Protein AF-A0A7C5PRI6-F1 (afdb_monomer)

pLDDT: mean 82.46, std 18.32, range [34.84, 98.75]

Foldseek 3Di:
DDDDDDDDDDDPDDPCVPVVVVVVVCVVVVVVVCCVVPPDLLADDPFLDAFDPPFPLCPPADLEDDPQEAAEEEEDECQQLQPPFPPTNLLFLQNLLQLLVCLQDPPGNYRRGYRYYHQDALVNSLVVLVVVLSRPHLAYEYEHFLRLCVRVQLLLDASDDPDDVSVVVSVDALSSQLSNLVSLVSNPDPRDVVSVVSNVVSVVVLLVPAFQAFSRHPFQHDPVNVVSSLVVNLVSLVSSLVVCVVSVHAYEYEYFAFQLLFAAQLAAQPPQDPVLSVLLLLLVLCVVVPDQDPVSLVSLVVSCVVRVLGLRSLSSQLNSCVVVLVLVSNVVSSLSSQQSRSRNSGGHPSSVCSRVVSCVVSVHHYYYLLVLCCVVPVSSRNHCVQPLHGGHGASVSSLSSSVVCVVVCVVVVSDPNGDPCSVVSSVVSSVVSCVVRGDPLVSQCSSLVSLCVSLVSSSSNSNLSSNLVSLLSNCLSPVVPLVSLVSNLSSLCSLQVNVVVLVDDDPVSNVVSSVVLSVVLVVCSVVVNNVVSSCVSNVSD

Solvent-accessible surface area (backbone atoms only — not comparable to full-atom values): 28615 Å² total; per-residue (Å²): 134,83,85,87,83,83,85,80,81,81,83,88,81,76,76,64,58,67,64,53,50,49,51,51,51,50,49,51,50,47,50,49,50,45,44,68,78,48,56,60,64,88,77,60,71,82,64,78,39,72,72,67,84,78,52,75,56,53,66,94,59,60,48,69,64,59,89,81,48,45,31,34,42,33,38,25,19,31,48,40,17,16,37,88,43,59,59,76,32,64,45,3,28,39,34,32,34,28,39,18,49,44,57,55,40,73,94,50,56,67,46,35,28,37,40,47,41,61,57,34,28,48,63,40,44,38,59,46,48,61,60,52,60,64,39,51,41,61,30,39,36,41,46,39,50,45,16,62,46,35,35,49,56,39,47,22,48,63,79,74,67,96,56,73,69,62,67,64,62,56,75,69,47,67,25,43,56,45,44,53,21,47,60,39,54,74,70,43,103,75,48,56,71,68,33,58,50,49,37,52,57,47,47,50,52,49,72,67,44,63,90,70,50,47,67,38,53,57,72,54,74,51,74,66,52,53,54,48,44,53,50,49,42,47,50,24,51,52,53,46,51,52,55,28,58,79,66,74,32,50,61,36,42,29,40,52,44,54,19,52,79,54,43,74,55,52,34,67,52,70,96,56,53,76,69,56,45,54,52,51,52,49,52,55,48,43,46,75,72,66,59,74,49,71,69,54,53,49,51,51,50,58,48,29,75,76,40,77,59,29,16,59,49,29,36,51,51,10,52,56,26,42,79,67,68,39,50,69,56,12,50,55,25,25,54,46,9,52,59,43,27,46,52,50,61,45,59,33,64,71,49,53,52,44,53,57,51,45,30,57,76,66,76,36,57,70,43,64,50,54,66,46,41,52,84,78,16,82,81,72,48,46,39,49,77,46,37,50,49,48,54,27,51,36,63,65,35,20,44,41,40,17,52,40,50,54,52,57,35,28,78,67,68,77,38,75,80,76,52,96,62,32,68,61,41,20,54,53,36,33,50,56,48,48,69,72,60,42,53,66,69,60,61,70,39,42,50,26,54,41,22,39,53,50,13,51,52,16,45,45,46,23,20,40,72,61,14,28,57,26,17,46,51,16,21,75,66,43,72,84,41,65,66,38,46,50,55,25,50,49,24,25,20,56,65,34,70,38,49,67,74,56,62,51,75,56,72,69,54,31,53,50,54,48,51,57,51,46,54,51,47,51,53,23,46,79,68,75,35,36,64,64,55,46,29,61,49,22,64,68,113

Mean predicted aligned error: 9.87 Å

Sequence (541 aa):
MRPAKTQAEPPAGSFPIRPVLGIVLGFLAGLFFFRAAFPDPTLELPSVAVPPDPLPALQGLRKKKASGELRIFVAGASMTAGYPYQPLGSASYATQLEKGLRACFPGRPIHVRPSAKPALDSPQLLRMVRKLLDYDPSLLVVTLGSNEYANRLFSGHRLVPRGILPRVVDRFSLGRRFWYAFSQYLQGPGGTGESEDALNALIKKVLEAAPGKPALSGLPFDPEERSFLLRRLRRSMREISKLCRAREVPLVFCVAVYGLDGSWPWGLSKGVDPLGRARIDKLVHSFRAGERSAAFRDQVHKALDRFPNAAVLHYLQGQLAKEAGDLKTARASLERARDLDTVPMHLTGPILRSILGEARAEGRPVLVLDDAFAAADQDGLPGPAHYLDYGHLDAEGHGLLAKFLMKELAARSLLPPPPRDWMRLFDTATKAWLDQVLDPAKRARAPTNMAWADGNFALLFGNFREGFYYLKRAFAGNPDNPEFALRLLFCAGALGKKLEAWSRGGKMAKTRRFFDLYEKMRKALEAGKLDAFLFEIAGLR

Secondary structure (DSSP, 8-state):
--PPPPPPPPPTT---HHHHHHHHHHHHHHHHHHHHHS--TTT----S----SS-GGGTT--SSPPTT-EEEEEEESTTTTTTTSSSTTSS-HHHHHHHHHHHHSTTS-EEEEEEE-TT--HHHHHHHHHHHGGG--SEEEEEESSSTTHHHHHHTS-SS-SSSSHHHHTTS-HHHHHHHHHHHHTT-TTS-HHHHHHHHHHHHHHHHSPTTS-SSTTPSPPHHHHHHHHHHHHHHHHHHHHHHHHTT--EEEEEPP--TTT----S--TT--HHHHHHHHHHHHHHHTT---HHHHHHHHHHHHH-TT-HHHHHHHHHHHHHTT-HHHHHHHHHHHHHH-SS--S--HHHHHHHHHHHHHTT--EEEGGGGGTTT-TTSS--STTBSSSS-B-HHHHHHHHHHHHHHHHHTTSSPPPPTTHHHHHHHHHHHHHHHHS-HHHHHTHHHHHHHHHHHHHHHTT-HHHHHHHHHHHHHH-TT-HHHHHHHHHHHHHHTT-HHHHH-S-HHHHHHHHHHHHHHHHHHHHTT-HHHHHHHHHT--

Nearest PDB structures (foldseek):
  4u5c-assembly1_B  TM=2.045E-01  e=6.045E-01  Rattus norvegicus
  6ruq-assembly1_A  TM=1.866E-01  e=4.851E-01  Rattus norvegicus
  3n6v-assembly1_A  TM=2.122E-01  e=1.335E+00  Rattus norvegicus
  3n6v-assembly1_B  TM=2.193E-01  e=1.592E+00  Rattus norvegicus

Radius of gyration: 27.93 Å; Cα contacts (8 Å, |Δi|>4): 825; chains: 1; bounding box: 65×112×72 Å

Structure (mmCIF, N/CA/C/O backbone):
data_AF-A0A7C5PRI6-F1
#
_entry.id   AF-A0A7C5PRI6-F1
#
loop_
_atom_site.group_PDB
_atom_site.id
_atom_site.type_symbol
_atom_site.label_atom_id
_atom_site.label_alt_id
_atom_site.label_comp_id
_atom_site.label_asym_id
_atom_site.label_entity_id
_atom_site.label_seq_id
_atom_site.pdbx_PDB_ins_code
_atom_site.Cartn_x
_atom_site.Cartn_y
_atom_site.Cartn_z
_atom_site.occupancy
_atom_site.B_iso_or_equiv
_atom_site.auth_seq_id
_atom_site.auth_comp_id
_atom_site.auth_asym_id
_atom_site.auth_atom_id
_atom_site.pdbx_PDB_model_num
ATOM 1 N N . MET A 1 1 ? 27.777 -91.524 37.020 1.00 39.56 1 MET A N 1
ATOM 2 C CA . MET A 1 1 ? 28.076 -90.072 37.000 1.00 39.56 1 MET A CA 1
ATOM 3 C C . MET A 1 1 ? 27.016 -89.372 36.148 1.00 39.56 1 MET A C 1
ATOM 5 O O . MET A 1 1 ? 26.804 -89.831 35.042 1.00 39.56 1 MET A O 1
ATOM 9 N N . ARG A 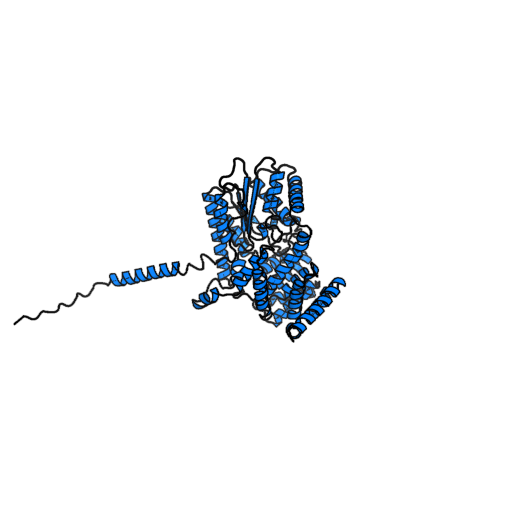1 2 ? 26.333 -88.364 36.728 1.00 40.31 2 ARG A N 1
ATOM 10 C CA . ARG A 1 2 ? 25.308 -87.402 36.220 1.00 40.31 2 ARG A CA 1
ATOM 11 C C . ARG A 1 2 ? 24.468 -87.739 34.955 1.00 40.31 2 ARG A C 1
ATOM 13 O O . ARG A 1 2 ? 25.045 -87.933 33.893 1.00 40.31 2 ARG A O 1
ATOM 20 N N . PRO A 1 3 ? 23.117 -87.665 35.021 1.00 49.59 3 PRO A N 1
ATOM 21 C CA . PRO A 1 3 ? 22.247 -87.854 33.860 1.00 49.59 3 PRO A CA 1
ATOM 22 C C . PRO A 1 3 ? 22.185 -86.603 32.968 1.00 49.59 3 PRO A C 1
ATOM 24 O O . PRO A 1 3 ? 22.297 -85.468 33.441 1.00 49.59 3 PRO A O 1
ATOM 27 N N . ALA A 1 4 ? 21.995 -86.839 31.669 1.00 45.72 4 ALA A N 1
ATOM 28 C CA . ALA A 1 4 ? 21.850 -85.834 30.625 1.00 45.72 4 ALA A CA 1
ATOM 29 C C . ALA A 1 4 ? 20.575 -84.991 30.811 1.00 45.72 4 ALA A C 1
ATOM 31 O O . ALA A 1 4 ? 19.490 -85.525 31.032 1.00 45.72 4 ALA A O 1
ATOM 32 N N . LYS A 1 5 ? 20.707 -83.662 30.699 1.00 51.97 5 LYS A N 1
ATOM 33 C CA . LYS A 1 5 ? 19.575 -82.730 30.637 1.00 51.97 5 LYS A CA 1
ATOM 34 C C . LYS A 1 5 ? 19.095 -82.607 29.192 1.00 51.97 5 LYS A C 1
ATOM 36 O O . LYS A 1 5 ? 19.831 -82.132 28.333 1.00 51.97 5 LYS A O 1
ATOM 41 N N . THR A 1 6 ? 17.849 -82.996 28.965 1.00 47.78 6 THR A N 1
ATOM 42 C CA . THR A 1 6 ? 17.046 -82.709 27.773 1.00 47.78 6 THR A CA 1
ATOM 43 C C . THR A 1 6 ? 16.844 -81.200 27.600 1.00 47.78 6 THR A C 1
ATOM 45 O O . THR A 1 6 ? 16.395 -80.524 28.528 1.00 47.78 6 THR A O 1
ATOM 48 N N . GLN A 1 7 ? 17.169 -80.672 26.416 1.00 46.66 7 GLN A N 1
ATOM 49 C CA . GLN A 1 7 ? 16.772 -79.331 25.981 1.00 46.66 7 GLN A CA 1
ATOM 50 C C . GLN A 1 7 ? 15.305 -79.370 25.536 1.00 46.66 7 GLN A C 1
ATOM 52 O O . GLN A 1 7 ? 14.935 -80.201 24.712 1.00 46.66 7 GLN A O 1
ATOM 57 N N . ALA A 1 8 ? 14.477 -78.493 26.101 1.00 51.91 8 ALA A N 1
ATOM 58 C CA . ALA A 1 8 ? 13.107 -78.270 25.655 1.00 51.91 8 ALA A CA 1
ATOM 59 C C . ALA A 1 8 ? 13.095 -77.155 24.597 1.00 51.91 8 ALA A C 1
ATOM 61 O O . ALA A 1 8 ? 13.637 -76.074 24.837 1.00 51.91 8 ALA A O 1
ATOM 62 N N . GLU A 1 9 ? 12.487 -77.420 23.442 1.00 48.38 9 GLU A N 1
ATOM 63 C CA . GLU A 1 9 ? 12.216 -76.409 22.416 1.00 48.38 9 GLU A CA 1
ATOM 64 C C . GLU A 1 9 ? 11.135 -75.416 22.888 1.00 48.38 9 GLU A C 1
ATOM 66 O O . GLU A 1 9 ? 10.199 -75.810 23.594 1.00 48.38 9 GLU A O 1
ATOM 71 N N . PRO A 1 10 ? 11.233 -74.122 22.526 1.00 49.66 10 PRO A N 1
ATOM 72 C CA . PRO A 1 10 ? 10.231 -73.131 22.893 1.00 49.66 10 PRO A CA 1
ATOM 73 C C . PRO A 1 10 ? 8.954 -73.275 22.040 1.00 49.66 10 PRO A C 1
ATOM 75 O O . PRO A 1 10 ? 9.031 -73.625 20.861 1.00 49.66 10 PRO A O 1
ATOM 78 N N . PRO A 1 11 ? 7.770 -72.963 22.599 1.00 50.62 11 PRO A N 1
ATOM 79 C CA . PRO A 1 11 ? 6.499 -73.124 21.903 1.00 50.62 11 PRO A CA 1
ATOM 80 C C . PRO A 1 11 ? 6.362 -72.141 20.733 1.00 50.62 11 PRO A C 1
ATOM 82 O O . PRO A 1 11 ? 6.515 -70.925 20.883 1.00 50.62 11 PRO A O 1
ATOM 85 N N . ALA A 1 12 ? 6.019 -72.679 19.564 1.00 49.66 12 ALA A N 1
ATOM 86 C CA . ALA A 1 12 ? 5.638 -71.912 18.388 1.00 49.66 12 ALA A CA 1
ATOM 87 C C . ALA A 1 12 ? 4.297 -71.194 18.631 1.00 49.66 12 ALA A C 1
ATOM 89 O O . ALA A 1 12 ? 3.297 -71.840 18.938 1.00 49.66 12 ALA A O 1
ATOM 90 N N . GLY A 1 13 ? 4.261 -69.865 18.463 1.00 54.03 13 GLY A N 1
ATOM 91 C CA . GLY A 1 13 ? 2.995 -69.138 18.281 1.00 54.03 13 GLY A CA 1
ATOM 92 C C . GLY A 1 13 ? 2.768 -67.841 19.063 1.00 54.03 13 GLY A C 1
ATOM 93 O O . GLY A 1 13 ? 1.686 -67.273 18.941 1.00 54.03 13 GLY A O 1
ATOM 94 N N . SER A 1 14 ? 3.722 -67.304 19.832 1.00 49.31 14 SER A N 1
ATOM 95 C CA . SER A 1 14 ? 3.527 -65.970 20.425 1.00 49.31 14 SER A CA 1
ATOM 96 C C . SER A 1 14 ? 3.853 -64.876 19.403 1.00 49.31 14 SER A C 1
ATOM 98 O O . SER A 1 14 ? 5.026 -64.591 19.148 1.00 49.31 14 SER A O 1
ATOM 100 N N . PHE A 1 15 ? 2.825 -64.248 18.824 1.00 52.22 15 PHE A N 1
ATOM 101 C CA . PHE A 1 15 ? 2.987 -63.034 18.020 1.00 52.22 15 PHE A CA 1
ATOM 102 C C . PHE A 1 15 ? 3.790 -62.013 18.845 1.00 52.22 15 PHE A C 1
ATOM 104 O O . PHE A 1 15 ? 3.459 -61.790 20.015 1.00 52.22 15 PHE A O 1
ATOM 111 N N . PRO A 1 16 ? 4.870 -61.417 18.316 1.00 52.09 16 PRO A N 1
ATOM 112 C CA . PRO A 1 16 ? 5.831 -60.717 19.151 1.00 52.09 16 PRO A CA 1
ATOM 113 C C . PRO A 1 16 ? 5.324 -59.292 19.430 1.00 52.09 16 PRO A C 1
ATOM 115 O O . PRO A 1 16 ? 5.781 -58.306 18.859 1.00 52.09 16 PRO A O 1
ATOM 118 N N . ILE A 1 17 ? 4.344 -59.186 20.331 1.00 54.31 17 ILE A N 1
ATOM 119 C CA . ILE A 1 17 ? 3.654 -57.937 20.690 1.00 54.31 17 ILE A CA 1
ATOM 120 C C . ILE A 1 17 ? 4.652 -56.891 21.200 1.00 54.31 17 ILE A C 1
ATOM 122 O O . ILE A 1 17 ? 4.541 -55.720 20.860 1.00 54.31 17 ILE A O 1
ATOM 126 N N . ARG A 1 18 ? 5.666 -57.298 21.975 1.00 50.28 18 ARG A N 1
ATOM 127 C CA . ARG A 1 18 ? 6.660 -56.380 22.560 1.00 50.28 18 ARG A CA 1
ATOM 128 C C . ARG A 1 18 ? 7.532 -55.652 21.524 1.00 50.28 18 ARG A C 1
ATOM 130 O O . ARG A 1 18 ? 7.581 -54.425 21.591 1.00 50.28 18 ARG A O 1
ATOM 137 N N . PRO A 1 19 ? 8.196 -56.323 20.564 1.00 55.44 19 PRO A N 1
ATOM 138 C CA . PRO A 1 19 ? 8.956 -55.615 19.533 1.00 55.44 19 PRO A CA 1
ATOM 139 C C . PRO A 1 19 ? 8.058 -54.830 18.568 1.00 55.44 19 PRO A C 1
ATOM 141 O O . PRO A 1 19 ? 8.448 -53.739 18.165 1.00 55.44 19 PRO A O 1
ATOM 144 N N . VAL A 1 20 ? 6.836 -55.291 18.268 1.00 55.84 20 VAL A N 1
ATOM 145 C CA . VAL A 1 20 ? 5.880 -54.508 17.457 1.00 55.84 20 VAL A CA 1
ATOM 146 C C . VAL A 1 20 ? 5.467 -53.221 18.180 1.00 55.84 20 VAL A C 1
ATOM 148 O O . VAL A 1 20 ? 5.500 -52.145 17.586 1.00 55.84 20 VAL A O 1
ATOM 151 N N . LEU A 1 21 ? 5.154 -53.295 19.477 1.00 50.59 21 LEU A N 1
ATOM 152 C CA . LEU A 1 21 ? 4.815 -52.125 20.288 1.00 50.59 21 LEU A CA 1
ATOM 153 C C . LEU A 1 21 ? 6.005 -51.160 20.413 1.00 50.59 21 LEU A C 1
ATOM 155 O O . LEU A 1 21 ? 5.813 -49.950 20.359 1.00 50.59 21 LEU A O 1
ATOM 159 N N . GLY A 1 22 ? 7.231 -51.685 20.513 1.00 52.97 22 GLY A N 1
ATOM 160 C CA . GLY A 1 22 ? 8.465 -50.894 20.504 1.00 52.97 22 GLY A CA 1
ATOM 161 C C . GLY A 1 22 ? 8.709 -50.163 19.180 1.00 52.97 22 GLY A C 1
ATOM 162 O O . GLY A 1 22 ? 9.090 -48.995 19.194 1.00 52.97 22 GLY A O 1
ATOM 163 N N . ILE A 1 23 ? 8.420 -50.800 18.040 1.00 58.62 23 ILE A N 1
ATOM 164 C CA . ILE A 1 23 ? 8.494 -50.169 16.712 1.00 58.62 23 ILE A CA 1
ATOM 165 C C . ILE A 1 23 ? 7.425 -49.082 16.571 1.00 58.62 23 ILE A C 1
ATOM 167 O O . ILE A 1 23 ? 7.733 -47.986 16.110 1.00 58.62 23 ILE A O 1
ATOM 171 N N . VAL A 1 24 ? 6.188 -49.340 17.009 1.00 52.91 24 VAL A N 1
ATOM 172 C CA . VAL A 1 24 ? 5.097 -48.352 16.957 1.00 52.91 24 VAL A CA 1
ATOM 173 C C . VAL A 1 24 ? 5.390 -47.161 17.871 1.00 52.91 24 VAL A C 1
ATOM 175 O O . VAL A 1 24 ? 5.277 -46.020 17.433 1.00 52.91 24 VAL A O 1
ATOM 178 N N . LEU A 1 25 ? 5.824 -47.394 19.113 1.00 52.72 25 LEU A N 1
ATOM 179 C CA . LEU A 1 25 ? 6.202 -46.328 20.046 1.00 52.72 25 LEU A CA 1
ATOM 180 C C . LEU A 1 25 ? 7.433 -45.556 19.563 1.00 52.72 25 LEU A C 1
ATOM 182 O O . LEU A 1 25 ? 7.443 -44.334 19.658 1.00 52.72 25 LEU A O 1
ATOM 186 N N . GLY A 1 26 ? 8.432 -46.233 18.993 1.00 50.50 26 GLY A N 1
ATOM 187 C CA . GLY A 1 26 ? 9.600 -45.599 18.379 1.00 50.50 26 GLY A CA 1
ATOM 188 C C . GLY A 1 26 ? 9.241 -44.767 17.146 1.00 50.50 26 GLY A C 1
ATOM 189 O O . GLY A 1 26 ? 9.757 -43.666 16.978 1.00 50.50 26 GLY A O 1
ATOM 190 N N . PHE A 1 27 ? 8.301 -45.235 16.323 1.00 54.72 27 PHE A N 1
ATOM 191 C CA . PHE A 1 27 ? 7.779 -44.493 15.177 1.00 54.72 27 PHE A CA 1
ATOM 192 C C . PHE A 1 27 ? 6.942 -43.286 15.612 1.00 54.72 27 PHE A C 1
ATOM 194 O O . PHE A 1 27 ? 7.113 -42.209 15.054 1.00 54.72 27 PHE A O 1
ATOM 201 N N . LEU A 1 28 ? 6.095 -43.421 16.638 1.00 47.09 28 LEU A N 1
ATOM 202 C CA . LEU A 1 28 ? 5.298 -42.323 17.201 1.00 47.09 28 LEU A CA 1
ATOM 203 C C . LEU A 1 28 ? 6.166 -41.289 17.927 1.00 47.09 28 LEU A C 1
ATOM 205 O O . LEU A 1 28 ? 5.964 -40.092 17.733 1.00 47.09 28 LEU A O 1
ATOM 209 N N . ALA A 1 29 ? 7.154 -41.725 18.710 1.00 49.94 29 ALA A N 1
ATOM 210 C CA . ALA A 1 29 ? 8.144 -40.853 19.337 1.00 49.94 29 ALA A CA 1
ATOM 211 C C . ALA A 1 29 ? 9.019 -40.176 18.276 1.00 49.94 29 ALA A C 1
ATOM 213 O O . ALA A 1 29 ? 9.263 -38.977 18.365 1.00 49.94 29 ALA A O 1
ATOM 214 N N . GLY A 1 30 ? 9.408 -40.906 17.229 1.00 46.84 30 GLY A N 1
ATOM 215 C CA . GLY A 1 30 ? 10.091 -40.378 16.054 1.00 46.84 30 GLY A CA 1
ATOM 216 C C . GLY A 1 30 ? 9.252 -39.333 15.324 1.00 46.84 30 GLY A C 1
ATOM 217 O O . GLY A 1 30 ? 9.759 -38.261 15.039 1.00 46.84 30 GLY A O 1
ATOM 218 N N . LEU A 1 31 ? 7.958 -39.576 15.102 1.00 48.44 31 LEU A N 1
ATOM 219 C CA . LEU A 1 31 ? 7.010 -38.616 14.524 1.00 48.44 31 LEU A CA 1
ATOM 220 C C . LEU A 1 31 ? 6.807 -37.396 15.416 1.00 48.44 31 LEU A C 1
ATOM 222 O O . LEU A 1 31 ? 6.720 -36.285 14.906 1.00 48.44 31 LEU A O 1
ATOM 226 N N . PHE A 1 32 ? 6.737 -37.584 16.732 1.00 46.53 32 PHE A N 1
ATOM 227 C CA . PHE A 1 32 ? 6.611 -36.503 17.700 1.00 46.53 32 PHE A CA 1
ATOM 228 C C . PHE A 1 32 ? 7.872 -35.634 17.722 1.00 46.53 32 PHE A C 1
ATOM 230 O O . PHE A 1 32 ? 7.769 -34.422 17.559 1.00 46.53 32 PHE A O 1
ATOM 237 N N . PHE A 1 33 ? 9.060 -36.239 17.818 1.00 48.69 33 PHE A N 1
ATOM 238 C CA . PHE A 1 33 ? 10.342 -35.537 17.719 1.00 48.69 33 PHE A CA 1
ATOM 239 C C . PHE A 1 33 ? 10.532 -34.892 16.349 1.00 48.69 33 PHE A C 1
ATOM 241 O O . PHE A 1 33 ? 10.992 -33.760 16.275 1.00 48.69 33 PHE A O 1
ATOM 248 N N . PHE A 1 34 ? 10.131 -35.554 15.265 1.00 45.56 34 PHE A N 1
ATOM 249 C CA . PHE A 1 34 ? 10.190 -35.002 13.915 1.00 45.56 34 PHE A CA 1
ATOM 250 C C . PHE A 1 34 ? 9.241 -33.812 13.770 1.00 45.56 34 PHE A C 1
ATOM 252 O O . PHE A 1 34 ? 9.629 -32.790 13.229 1.00 45.56 34 PHE A O 1
ATOM 259 N N . ARG A 1 35 ? 8.027 -33.883 14.320 1.00 42.16 35 ARG A N 1
ATOM 260 C CA . ARG A 1 35 ? 7.051 -32.784 14.316 1.00 42.16 35 ARG A CA 1
ATOM 261 C C . ARG A 1 35 ? 7.431 -31.646 15.271 1.00 42.16 35 ARG A C 1
ATOM 263 O O . ARG A 1 35 ? 7.054 -30.507 15.019 1.00 42.16 35 ARG A O 1
ATOM 270 N N . ALA A 1 36 ? 8.170 -31.931 16.341 1.00 49.50 36 ALA A N 1
ATOM 271 C CA . ALA A 1 36 ? 8.681 -30.939 17.286 1.00 49.50 36 ALA A CA 1
ATOM 272 C C . ALA A 1 36 ? 9.965 -30.250 16.783 1.00 49.50 36 ALA A C 1
ATOM 274 O O . ALA A 1 36 ? 10.113 -29.041 16.940 1.00 49.50 36 ALA A O 1
ATOM 275 N N . ALA A 1 37 ? 10.875 -30.993 16.145 1.00 43.47 37 ALA A N 1
ATOM 276 C CA . ALA A 1 37 ? 12.117 -30.479 15.560 1.00 43.47 37 ALA A CA 1
ATOM 277 C C . ALA A 1 37 ? 11.907 -29.854 14.167 1.00 43.47 37 ALA A C 1
ATOM 279 O O . ALA A 1 37 ? 12.629 -28.935 13.774 1.00 43.47 37 ALA A O 1
ATOM 280 N N . PHE A 1 38 ? 10.898 -30.325 13.435 1.00 45.28 38 PHE A N 1
ATOM 281 C CA . PHE A 1 38 ? 10.432 -29.796 12.157 1.00 45.28 38 PHE A CA 1
ATOM 282 C C . PHE A 1 38 ? 8.940 -29.467 12.290 1.00 45.28 38 PHE A C 1
ATOM 284 O O . PHE A 1 38 ? 8.099 -30.222 11.787 1.00 45.28 38 PHE A O 1
ATOM 291 N N . PRO A 1 39 ? 8.588 -28.365 12.991 1.00 47.09 39 PRO A N 1
ATOM 292 C CA . PRO A 1 39 ? 7.210 -27.900 13.028 1.00 47.09 39 PRO A CA 1
ATOM 293 C C . PRO A 1 39 ? 6.695 -27.789 11.600 1.00 47.09 39 PRO A C 1
ATOM 295 O O . PRO A 1 39 ? 7.439 -27.404 10.694 1.00 47.09 39 PRO A O 1
ATOM 298 N N . ASP A 1 40 ? 5.437 -28.178 11.408 1.00 44.50 40 ASP A N 1
ATOM 299 C CA . ASP A 1 40 ? 4.794 -28.162 10.104 1.00 44.50 40 ASP A CA 1
ATOM 300 C C . ASP A 1 40 ? 5.071 -26.805 9.426 1.00 44.50 40 ASP A C 1
ATOM 302 O O . ASP A 1 40 ? 4.629 -25.771 9.944 1.00 44.50 40 ASP A O 1
ATOM 306 N N . PRO A 1 41 ? 5.809 -26.768 8.297 1.00 43.91 41 PRO A N 1
ATOM 307 C CA . PRO A 1 41 ? 6.118 -25.518 7.606 1.00 43.91 41 PRO A CA 1
ATOM 308 C C . PRO A 1 41 ? 4.841 -24.816 7.123 1.00 43.91 41 PRO A C 1
ATOM 310 O O . PRO A 1 41 ? 4.879 -23.647 6.736 1.00 43.91 41 PRO A O 1
ATOM 313 N N . THR A 1 42 ? 3.693 -25.505 7.187 1.00 44.50 42 THR A N 1
ATOM 314 C CA . THR A 1 42 ? 2.375 -24.943 6.934 1.00 44.50 42 THR A CA 1
ATOM 315 C C . THR A 1 42 ? 1.754 -24.180 8.123 1.00 44.50 42 THR A C 1
ATOM 317 O O . THR A 1 42 ? 0.759 -23.471 7.952 1.00 44.50 42 THR A O 1
ATOM 320 N N . LEU A 1 43 ? 2.318 -24.247 9.334 1.00 48.03 43 LEU A N 1
ATOM 321 C CA . LEU A 1 43 ? 1.738 -23.595 10.517 1.00 48.03 43 LEU A CA 1
ATOM 322 C C . LEU A 1 43 ? 2.384 -22.247 10.852 1.00 48.03 43 LEU A C 1
ATOM 324 O O . LEU A 1 43 ? 1.645 -21.335 11.227 1.00 48.03 43 LEU A O 1
ATOM 328 N N . GLU A 1 44 ? 3.696 -22.082 10.664 1.00 51.00 44 GLU A N 1
ATOM 329 C CA . GLU A 1 44 ? 4.400 -20.816 10.900 1.00 51.00 44 GLU A CA 1
ATOM 330 C C . GLU A 1 44 ? 5.542 -20.627 9.894 1.00 51.00 44 GLU A C 1
ATOM 332 O O . GLU A 1 44 ? 6.534 -21.350 9.898 1.00 51.00 44 GLU A O 1
ATOM 337 N N . LEU A 1 45 ? 5.411 -19.616 9.033 1.00 55.56 45 LEU A N 1
ATOM 338 C CA . LEU A 1 45 ? 6.564 -19.093 8.308 1.00 55.56 45 LEU A CA 1
ATOM 339 C C . LEU A 1 45 ? 7.352 -18.193 9.258 1.00 55.56 45 LEU A C 1
ATOM 341 O O . LEU A 1 45 ? 6.718 -17.403 9.966 1.00 55.56 45 LEU A O 1
ATOM 345 N N . PRO A 1 46 ? 8.696 -18.227 9.246 1.00 53.53 46 PRO A N 1
ATOM 346 C CA . PRO A 1 46 ? 9.466 -17.170 9.876 1.00 53.53 46 PRO A CA 1
ATOM 347 C C . PRO A 1 46 ? 9.079 -15.844 9.211 1.00 53.53 46 PRO A C 1
ATOM 349 O O . PRO A 1 46 ? 9.371 -15.614 8.038 1.00 53.53 46 PRO A O 1
ATOM 352 N N . SER A 1 47 ? 8.362 -14.995 9.948 1.00 57.16 47 SER A N 1
ATOM 353 C CA . SER A 1 47 ? 8.002 -13.668 9.460 1.00 57.16 47 SER A CA 1
ATOM 354 C C . SER A 1 47 ? 9.245 -12.798 9.414 1.00 57.16 47 SER A C 1
ATOM 356 O O . SER A 1 47 ? 10.000 -12.731 10.388 1.00 57.16 47 SER A O 1
ATOM 358 N N . VAL A 1 48 ? 9.440 -12.094 8.302 1.00 58.44 48 VAL A N 1
ATOM 359 C CA . VAL A 1 48 ? 10.558 -11.159 8.170 1.00 58.44 48 VAL A CA 1
ATOM 360 C C . VAL A 1 48 ? 10.290 -9.835 8.898 1.00 58.44 48 VAL A C 1
ATOM 362 O O . VAL A 1 48 ? 11.221 -9.0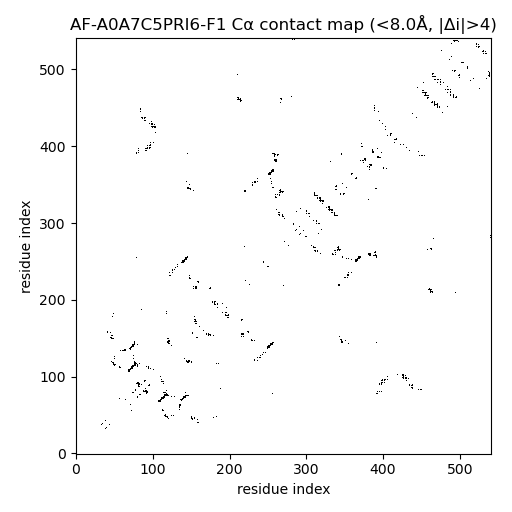81 9.173 1.00 58.44 48 VAL A O 1
ATOM 365 N N . ALA A 1 49 ? 9.034 -9.568 9.269 1.00 65.88 49 ALA A N 1
ATOM 366 C CA . ALA A 1 49 ? 8.640 -8.444 10.109 1.00 65.88 49 ALA A CA 1
ATOM 367 C C . ALA A 1 49 ? 7.916 -8.932 11.371 1.00 65.88 49 ALA A C 1
ATOM 369 O O . ALA A 1 49 ? 6.955 -9.696 11.310 1.00 65.88 49 ALA A O 1
ATOM 370 N N . VAL A 1 50 ? 8.351 -8.476 12.543 1.00 70.00 50 VAL A N 1
ATOM 371 C CA . VAL A 1 50 ? 7.668 -8.744 13.817 1.00 70.00 50 VAL A CA 1
ATOM 372 C C . VAL A 1 50 ? 7.137 -7.441 14.419 1.00 70.00 50 VAL A C 1
ATOM 374 O O . VAL A 1 50 ? 7.808 -6.409 14.287 1.00 70.00 50 VAL A O 1
ATOM 377 N N . PRO A 1 51 ? 5.951 -7.461 15.066 1.00 74.00 51 PRO A N 1
ATOM 378 C CA . PRO A 1 51 ? 5.433 -6.333 15.817 1.00 74.00 51 PRO A CA 1
ATOM 379 C C . PRO A 1 51 ? 6.476 -5.844 16.824 1.00 74.00 51 PRO A C 1
ATOM 381 O O . PRO A 1 51 ? 7.149 -6.682 17.432 1.00 74.00 51 PRO A O 1
ATOM 384 N N . PRO A 1 52 ? 6.619 -4.522 17.000 1.00 69.25 52 PRO A N 1
ATOM 385 C CA . PRO A 1 52 ? 7.539 -3.979 17.988 1.00 69.25 52 PRO A CA 1
ATOM 386 C C . PRO A 1 52 ? 7.110 -4.368 19.411 1.00 69.25 52 PRO A C 1
ATOM 388 O O . PRO A 1 52 ? 5.930 -4.610 19.678 1.00 69.25 52 PRO A O 1
ATOM 391 N N . ASP A 1 53 ? 8.076 -4.446 20.322 1.00 70.75 53 ASP A N 1
ATOM 392 C CA . ASP A 1 53 ? 7.842 -4.634 21.754 1.00 70.75 53 ASP A CA 1
ATOM 393 C C . ASP A 1 53 ? 8.699 -3.621 22.531 1.00 70.75 53 ASP A C 1
ATOM 395 O O . ASP A 1 53 ? 9.915 -3.628 22.329 1.00 70.75 53 ASP A O 1
ATOM 399 N N . PRO A 1 54 ? 8.116 -2.739 23.369 1.00 72.19 54 PRO A N 1
ATOM 400 C CA . PRO A 1 54 ? 6.679 -2.531 23.585 1.00 72.19 54 PRO A CA 1
ATOM 401 C C . PRO A 1 54 ? 5.973 -1.929 22.355 1.00 72.19 54 PRO A C 1
ATOM 403 O O . PRO A 1 54 ? 6.594 -1.289 21.509 1.00 72.19 54 PRO A O 1
ATOM 406 N N . LEU A 1 55 ? 4.652 -2.117 22.250 1.00 81.81 55 LEU A N 1
ATOM 407 C CA . LEU A 1 55 ? 3.849 -1.481 21.196 1.00 81.81 55 LEU A CA 1
ATOM 408 C C . LEU A 1 55 ? 3.631 0.009 21.533 1.00 81.81 55 LEU A C 1
ATOM 410 O O . LEU A 1 55 ? 2.970 0.284 22.538 1.00 81.81 55 LEU A O 1
ATOM 414 N N . PRO A 1 56 ? 4.061 0.974 20.690 1.00 86.62 56 PRO A N 1
ATOM 415 C CA . PRO A 1 56 ? 3.846 2.407 20.942 1.00 86.62 56 PRO A CA 1
ATOM 416 C C . PRO A 1 56 ? 2.369 2.782 21.126 1.00 86.62 56 PRO A C 1
ATOM 418 O O . PRO A 1 56 ? 2.032 3.663 21.909 1.00 86.62 56 PRO A O 1
ATOM 421 N N . ALA A 1 57 ? 1.467 2.044 20.468 1.00 88.50 57 ALA A N 1
ATOM 422 C CA . ALA A 1 57 ? 0.018 2.187 20.606 1.00 88.50 57 ALA A CA 1
ATOM 423 C C . ALA A 1 57 ? -0.496 2.050 22.055 1.00 88.50 57 ALA A C 1
ATOM 425 O O . ALA A 1 57 ? -1.583 2.535 22.358 1.00 88.50 57 ALA A O 1
ATOM 426 N N . LEU A 1 58 ? 0.258 1.378 22.930 1.00 92.12 58 LEU A N 1
ATOM 427 C CA . LEU A 1 58 ? -0.109 1.120 24.325 1.00 92.12 58 LEU A CA 1
ATOM 428 C C . LEU A 1 58 ? 0.464 2.160 25.298 1.00 92.12 58 LEU A C 1
ATOM 430 O O . LEU A 1 58 ? 0.129 2.143 26.483 1.00 92.12 58 LEU A O 1
ATOM 434 N N . GLN A 1 59 ? 1.332 3.058 24.826 1.00 91.31 59 GLN A N 1
ATOM 435 C CA . GLN A 1 59 ? 2.008 4.029 25.678 1.00 91.31 59 GLN A CA 1
ATOM 436 C C . GLN A 1 59 ? 0.999 4.958 26.370 1.00 91.31 59 GLN A C 1
ATOM 438 O O . GLN A 1 59 ? 0.106 5.523 25.738 1.00 91.31 59 GLN A O 1
ATOM 443 N N . GLY A 1 60 ? 1.150 5.107 27.688 1.00 91.56 60 GLY A N 1
ATOM 444 C CA . GLY A 1 60 ? 0.281 5.945 28.520 1.00 91.56 60 GLY A CA 1
ATOM 445 C C . GLY A 1 60 ? -1.104 5.355 28.816 1.00 91.56 60 GLY A C 1
ATOM 446 O O . GLY A 1 60 ? -1.880 5.991 29.525 1.00 91.56 60 GLY A O 1
ATOM 447 N N . LEU A 1 61 ? -1.428 4.153 28.321 1.00 94.12 61 LEU A N 1
ATOM 448 C CA . LEU A 1 61 ? -2.707 3.496 28.596 1.00 94.12 61 LEU A CA 1
ATOM 449 C C . LEU A 1 61 ? -2.606 2.549 29.797 1.00 94.12 61 LEU A C 1
ATOM 451 O O . LEU A 1 61 ? -1.675 1.755 29.926 1.00 94.12 61 LEU A O 1
ATOM 455 N N . ARG A 1 62 ? -3.626 2.583 30.659 1.00 94.06 62 ARG A N 1
ATOM 456 C CA . ARG A 1 62 ? -3.851 1.554 31.687 1.00 94.06 62 ARG A CA 1
ATOM 457 C C . ARG A 1 62 ? -4.464 0.312 31.038 1.00 94.06 62 ARG A C 1
ATOM 459 O O . ARG A 1 62 ? -5.222 0.452 30.082 1.00 94.06 62 ARG A O 1
ATOM 466 N N . LYS A 1 63 ? -4.206 -0.888 31.575 1.00 94.25 63 LYS A N 1
ATOM 467 C CA . LYS A 1 63 ? -4.799 -2.134 31.043 1.00 94.25 63 LYS A CA 1
ATOM 468 C C . LYS A 1 63 ? -6.331 -2.085 31.021 1.00 94.25 63 LYS A C 1
ATOM 470 O O . LYS A 1 63 ? -6.929 -2.318 29.982 1.00 94.25 63 LYS A O 1
ATOM 475 N N . LYS A 1 64 ? -6.958 -1.702 32.135 1.00 95.62 64 LYS A N 1
ATOM 476 C CA . LYS A 1 64 ? -8.406 -1.460 32.204 1.00 95.62 64 LYS A CA 1
ATOM 477 C C . LYS A 1 64 ? -8.721 -0.028 31.771 1.00 95.62 64 LYS A C 1
ATOM 479 O O . LYS A 1 64 ? -8.021 0.894 32.205 1.00 95.62 64 LYS A O 1
ATOM 484 N N . LYS A 1 65 ? -9.738 0.165 30.928 1.00 95.06 65 LYS A N 1
ATOM 485 C CA . LYS A 1 65 ? -10.156 1.507 30.492 1.00 95.06 65 LYS A CA 1
ATOM 486 C C . LYS A 1 65 ? -10.916 2.238 31.601 1.00 95.06 65 LYS A C 1
ATOM 488 O O . LYS A 1 65 ? -11.529 1.608 32.467 1.00 95.06 65 LYS A O 1
ATOM 493 N N . ALA A 1 66 ? -10.861 3.565 31.596 1.00 93.75 66 ALA A N 1
ATOM 494 C CA . ALA A 1 66 ? -11.676 4.380 32.491 1.00 93.75 66 ALA A CA 1
ATOM 495 C C . ALA A 1 66 ? -13.156 4.364 32.065 1.00 93.75 66 ALA A C 1
ATOM 497 O O . ALA A 1 66 ? -13.490 4.062 30.918 1.00 93.75 66 ALA A O 1
ATOM 498 N N . SER A 1 67 ? -14.062 4.714 32.983 1.00 92.69 67 SER A N 1
ATOM 499 C CA . SER A 1 67 ? -15.484 4.847 32.644 1.00 92.69 67 SER A CA 1
ATOM 500 C C . SER A 1 67 ? -15.681 5.905 31.553 1.00 92.69 67 SER A C 1
ATOM 502 O O . SER A 1 67 ? -15.056 6.964 31.589 1.00 92.69 67 SER A O 1
ATOM 504 N N . GLY A 1 68 ? -16.512 5.602 30.555 1.00 91.25 68 GLY A N 1
ATOM 505 C CA . GLY A 1 68 ? -16.755 6.481 29.408 1.00 91.25 68 GLY A CA 1
ATOM 506 C C . GLY A 1 68 ? -15.601 6.580 28.398 1.00 91.25 68 GLY A C 1
ATOM 507 O O . GLY A 1 68 ? -15.803 7.153 27.325 1.00 91.25 68 GLY A O 1
ATOM 508 N N . GLU A 1 69 ? -14.429 5.996 28.671 1.00 96.06 69 GLU A N 1
ATOM 509 C CA . GLU A 1 69 ? -13.298 5.986 27.738 1.00 96.06 69 GLU A CA 1
ATOM 510 C C . GLU A 1 69 ? -13.642 5.185 26.474 1.00 96.06 69 GLU A C 1
ATOM 512 O O . GLU A 1 69 ? -14.092 4.040 26.541 1.00 96.06 69 GLU A O 1
ATOM 517 N N . LEU A 1 70 ? -13.412 5.790 25.308 1.00 96.88 70 LEU A N 1
ATOM 518 C CA . LEU A 1 70 ? -13.491 5.123 24.014 1.00 96.88 70 LEU A CA 1
ATOM 519 C C . LEU A 1 70 ? -12.077 4.783 23.546 1.00 96.88 70 LEU A C 1
ATOM 521 O O . LEU A 1 70 ? -11.295 5.671 23.203 1.00 96.88 70 LEU A O 1
ATOM 525 N N . ARG A 1 71 ? -11.762 3.488 23.502 1.00 97.50 71 ARG A N 1
ATOM 526 C CA . ARG A 1 71 ? -10.444 2.981 23.105 1.00 97.50 71 ARG A CA 1
ATOM 527 C C . ARG A 1 71 ? -10.544 2.127 21.849 1.00 97.50 71 ARG A C 1
ATOM 529 O O . ARG A 1 71 ? -11.150 1.060 21.881 1.00 97.50 71 ARG A O 1
ATOM 536 N N . ILE A 1 72 ? -9.942 2.578 20.758 1.00 98.38 72 ILE A N 1
ATOM 537 C CA . ILE A 1 72 ? -9.949 1.899 19.463 1.00 98.38 72 ILE A CA 1
ATOM 538 C C . ILE A 1 72 ? -8.510 1.596 19.069 1.00 98.38 72 ILE A C 1
ATOM 540 O O . ILE A 1 72 ? -7.687 2.502 18.932 1.00 98.38 72 ILE A O 1
ATOM 544 N N . PHE A 1 73 ? -8.205 0.322 18.853 1.00 98.44 73 PHE A N 1
ATOM 545 C CA . PHE A 1 73 ? -6.926 -0.069 18.271 1.00 98.44 73 PHE A CA 1
ATOM 546 C C . PHE A 1 73 ? -7.111 -0.408 16.799 1.00 98.44 73 PHE A C 1
ATOM 548 O O . PHE A 1 73 ? -8.013 -1.164 16.438 1.00 98.44 73 PHE A O 1
ATOM 555 N N . VAL A 1 74 ? -6.235 0.137 15.957 1.00 98.25 74 VAL A N 1
ATOM 556 C CA . VAL A 1 74 ? -6.202 -0.168 14.525 1.00 98.25 74 VAL A CA 1
ATOM 557 C C . VAL A 1 74 ? -4.928 -0.950 14.237 1.00 98.25 74 VAL A C 1
ATOM 559 O O . VAL A 1 74 ? -3.843 -0.373 14.190 1.00 98.25 74 VAL A O 1
ATOM 562 N N . ALA A 1 75 ? -5.053 -2.267 14.095 1.00 97.75 75 ALA A N 1
ATOM 563 C CA . ALA A 1 75 ? -3.951 -3.156 13.755 1.00 97.75 75 ALA A CA 1
ATOM 564 C C . ALA A 1 75 ? -3.759 -3.213 12.235 1.00 97.75 75 ALA A C 1
ATOM 566 O O . ALA A 1 75 ? -4.719 -3.437 11.497 1.00 97.75 75 ALA A O 1
ATOM 567 N N . GLY A 1 76 ? -2.525 -3.055 11.761 1.00 95.19 76 GLY A N 1
ATOM 568 C CA . GLY A 1 76 ? -2.223 -3.173 10.335 1.00 95.19 76 GLY A CA 1
ATOM 569 C C . GLY A 1 76 ? -0.740 -3.040 10.001 1.00 95.19 76 GLY A C 1
ATOM 570 O O . GLY A 1 76 ? 0.127 -3.228 10.857 1.00 95.19 76 GLY A O 1
ATOM 571 N N . ALA A 1 77 ? -0.449 -2.742 8.735 1.00 91.06 77 ALA A N 1
ATOM 572 C CA . ALA A 1 77 ? 0.912 -2.680 8.202 1.00 91.06 77 ALA A CA 1
ATOM 573 C C . ALA A 1 77 ? 1.364 -1.235 7.889 1.00 91.06 77 ALA A C 1
ATOM 575 O O . ALA A 1 77 ? 0.945 -0.296 8.559 1.00 91.06 77 ALA A O 1
ATOM 576 N N . SER A 1 78 ? 2.217 -1.027 6.880 1.00 90.75 78 SER A N 1
ATOM 577 C CA . SER A 1 78 ? 2.788 0.284 6.512 1.00 90.75 78 SER A CA 1
ATOM 578 C C . SER A 1 78 ? 1.740 1.381 6.292 1.00 90.75 78 SER A C 1
ATOM 580 O O . SER A 1 78 ? 1.881 2.466 6.851 1.00 90.75 78 SER A O 1
ATOM 582 N N . MET A 1 79 ? 0.656 1.090 5.568 1.00 91.44 79 MET A N 1
ATOM 583 C CA . MET A 1 79 ? -0.454 2.033 5.378 1.00 91.44 79 MET A CA 1
ATOM 584 C C . MET A 1 79 ? -1.091 2.442 6.718 1.00 91.44 79 MET A C 1
ATOM 586 O O . MET A 1 79 ? -1.296 3.620 6.984 1.00 91.44 79 MET A O 1
ATOM 590 N N . THR A 1 80 ? -1.355 1.495 7.622 1.00 95.94 80 THR A N 1
ATOM 591 C CA . THR A 1 80 ? -1.873 1.806 8.968 1.00 95.94 80 THR A CA 1
ATOM 592 C C . THR A 1 80 ? -0.857 2.571 9.814 1.00 95.94 80 THR A C 1
ATOM 594 O O . THR A 1 80 ? -1.247 3.367 10.665 1.00 95.94 80 THR A O 1
ATOM 597 N N . ALA A 1 81 ? 0.439 2.399 9.558 1.00 92.31 81 ALA A N 1
ATOM 598 C CA . ALA A 1 81 ? 1.493 3.207 10.161 1.00 92.31 81 ALA A CA 1
ATOM 599 C C . ALA A 1 81 ? 1.601 4.620 9.550 1.00 92.31 81 ALA A C 1
ATOM 601 O O . ALA A 1 81 ? 2.397 5.412 10.039 1.00 92.31 81 ALA A O 1
ATOM 602 N N . GLY A 1 82 ? 0.830 4.962 8.511 1.00 92.75 82 GLY A N 1
ATOM 603 C CA . GLY A 1 82 ? 0.948 6.246 7.812 1.00 92.75 82 GLY A CA 1
ATOM 604 C C . GLY A 1 82 ? 2.274 6.411 7.064 1.00 92.75 82 GLY A C 1
ATOM 605 O O . GLY A 1 82 ? 2.747 7.532 6.908 1.00 92.75 82 GLY A O 1
ATOM 606 N N . TYR A 1 83 ? 2.918 5.309 6.664 1.00 89.38 83 TYR A N 1
ATOM 607 C CA . TYR A 1 83 ? 4.140 5.353 5.859 1.00 89.38 83 TYR A CA 1
ATOM 608 C C . TYR A 1 83 ? 3.855 6.036 4.506 1.00 89.38 83 TYR A C 1
ATOM 610 O O . TYR A 1 83 ? 2.827 5.715 3.907 1.00 89.38 83 TYR A O 1
ATOM 618 N N . PRO A 1 84 ? 4.731 6.935 4.008 1.00 89.62 84 PRO A N 1
ATOM 619 C CA . PRO A 1 84 ? 6.112 7.200 4.442 1.00 89.62 84 PRO A CA 1
ATOM 620 C C . PRO A 1 84 ? 6.291 8.352 5.447 1.00 89.62 84 PRO A C 1
ATOM 622 O O . PRO A 1 84 ? 7.421 8.778 5.694 1.00 89.62 84 PRO A O 1
ATOM 625 N N . TYR A 1 85 ? 5.211 8.887 6.017 1.00 91.19 85 TYR A N 1
ATOM 626 C CA . TYR A 1 85 ? 5.279 10.073 6.868 1.00 91.19 85 TYR A CA 1
ATOM 627 C C . TYR A 1 85 ? 5.928 9.788 8.226 1.00 91.19 85 TYR A C 1
ATOM 629 O O . TYR A 1 85 ? 5.729 8.736 8.836 1.00 91.19 85 TYR A O 1
ATOM 637 N N . GLN A 1 86 ? 6.706 10.763 8.704 1.00 85.75 86 GLN A N 1
ATOM 638 C CA . GLN A 1 86 ? 7.405 10.711 9.984 1.00 85.75 86 GLN A CA 1
ATOM 639 C C . GLN A 1 86 ? 6.977 11.881 10.882 1.00 85.75 86 GLN A C 1
ATOM 641 O O . GLN A 1 86 ? 6.821 12.985 10.358 1.00 85.75 86 GLN A O 1
ATOM 646 N N . PRO A 1 87 ? 6.852 11.675 12.209 1.00 88.50 87 PRO A N 1
ATOM 647 C CA . PRO A 1 87 ? 7.021 10.400 12.926 1.00 88.50 87 PRO A CA 1
ATOM 648 C C . PRO A 1 87 ? 5.988 9.335 12.515 1.00 88.50 87 PRO A C 1
ATOM 650 O O . PRO A 1 87 ? 4.846 9.686 12.216 1.00 88.50 87 PRO A O 1
ATOM 653 N N . LEU A 1 88 ? 6.360 8.049 12.482 1.00 86.25 88 LEU A N 1
ATOM 654 C CA . LEU A 1 88 ? 5.426 6.972 12.115 1.00 86.25 88 LEU A CA 1
ATOM 655 C C . LEU A 1 88 ? 4.141 7.028 12.954 1.00 86.25 88 LEU A C 1
ATOM 657 O O . LEU A 1 88 ? 4.160 7.244 14.164 1.00 86.25 88 LEU A O 1
ATOM 661 N N . GLY A 1 89 ? 3.007 6.819 12.294 1.00 90.31 89 GLY A N 1
ATOM 662 C CA . GLY A 1 89 ? 1.668 6.900 12.866 1.00 90.31 89 GLY A CA 1
ATOM 663 C C . GLY A 1 89 ? 1.055 8.299 12.819 1.00 90.31 89 GLY A C 1
ATOM 664 O O . GLY A 1 89 ? -0.163 8.404 12.927 1.00 90.31 89 GLY A O 1
ATOM 665 N N . SER A 1 9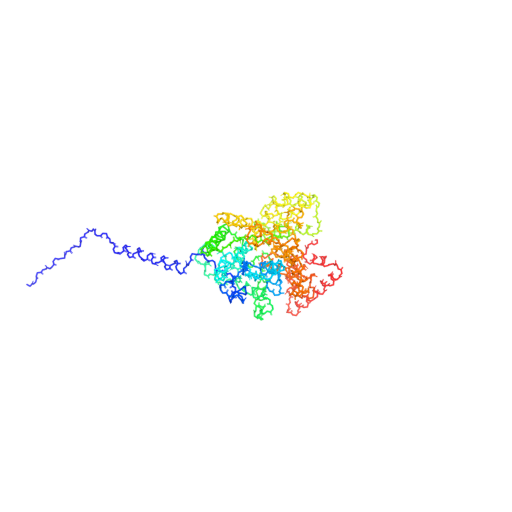0 ? 1.834 9.365 12.612 1.00 92.19 90 SER A N 1
ATOM 666 C CA . SER A 1 90 ? 1.336 10.753 12.645 1.00 92.19 90 SER A CA 1
ATOM 667 C C . SER A 1 90 ? 0.276 11.052 11.580 1.00 92.19 90 SER A C 1
ATOM 669 O O . SER A 1 90 ? -0.784 11.582 11.916 1.00 92.19 90 SER A O 1
ATOM 671 N N . ALA A 1 91 ? 0.532 10.657 10.330 1.00 95.44 91 ALA A N 1
ATOM 672 C CA . ALA A 1 91 ? -0.385 10.833 9.204 1.00 95.44 91 ALA A CA 1
ATOM 673 C C . ALA A 1 91 ? -1.443 9.724 9.092 1.00 95.44 91 ALA A C 1
ATOM 675 O O . ALA A 1 91 ? -2.362 9.848 8.289 1.00 95.44 91 ALA A O 1
ATOM 676 N N . SER A 1 92 ? -1.335 8.649 9.884 1.00 97.44 92 SER A N 1
ATOM 677 C CA . SER A 1 92 ? -2.229 7.488 9.807 1.00 97.44 92 SER A CA 1
ATOM 678 C C . SER A 1 92 ? -3.700 7.890 9.894 1.00 97.44 92 SER A C 1
ATOM 680 O O . SER A 1 92 ? -4.086 8.680 10.758 1.00 97.44 92 SER A O 1
ATOM 682 N N . TYR A 1 93 ? -4.542 7.254 9.080 1.00 98.12 93 TYR A N 1
ATOM 683 C CA . TYR A 1 93 ? -5.997 7.408 9.142 1.00 98.12 93 TYR A CA 1
ATOM 684 C C . TYR A 1 93 ? -6.567 7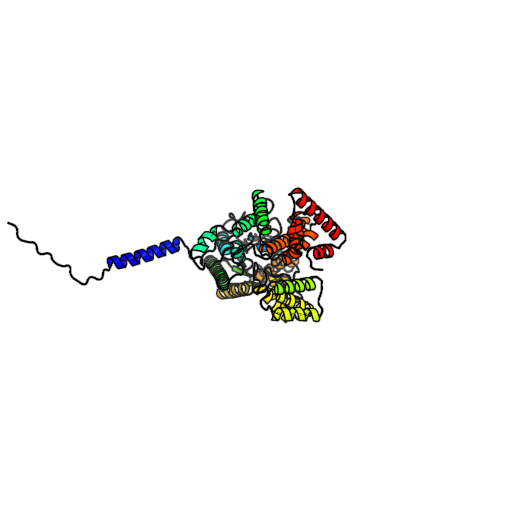.102 10.540 1.00 98.12 93 TYR A C 1
ATOM 686 O O . TYR A 1 93 ? -7.569 7.686 10.938 1.00 98.12 93 TYR A O 1
ATOM 694 N N . ALA A 1 94 ? -5.915 6.235 11.327 1.00 97.94 94 ALA A N 1
ATOM 695 C CA . ALA A 1 94 ? -6.304 5.963 12.710 1.00 97.94 94 ALA A CA 1
ATOM 696 C C . ALA A 1 94 ? -6.045 7.169 13.628 1.00 97.94 94 ALA A C 1
ATOM 698 O O . ALA A 1 94 ? -6.886 7.525 14.451 1.00 97.94 94 ALA A O 1
ATOM 699 N N . THR A 1 95 ? -4.894 7.823 13.465 1.00 98.00 95 THR A N 1
ATOM 700 C CA . THR A 1 95 ? -4.546 9.032 14.220 1.00 98.00 95 THR A CA 1
ATOM 701 C C . THR A 1 95 ? -5.434 10.194 13.805 1.00 98.00 95 THR A C 1
ATOM 703 O O . THR A 1 95 ? -5.960 10.892 14.665 1.00 98.00 95 THR A O 1
ATOM 706 N N . GLN A 1 96 ? -5.673 10.376 12.505 1.00 98.44 96 GLN A N 1
ATOM 707 C CA . GLN A 1 96 ? -6.596 11.400 12.017 1.00 98.44 96 GLN A CA 1
ATOM 708 C C . GLN A 1 96 ? -8.029 11.162 12.530 1.00 98.44 96 GLN A C 1
ATOM 710 O O . GLN A 1 96 ? -8.672 12.106 12.989 1.00 98.44 96 GLN A O 1
ATOM 715 N N . LEU A 1 97 ? -8.488 9.903 12.582 1.00 98.56 97 LEU A N 1
ATOM 716 C CA . LEU A 1 97 ? -9.753 9.530 13.225 1.00 98.56 97 LEU A CA 1
ATOM 717 C C . LEU A 1 97 ? -9.769 9.894 14.718 1.00 98.56 97 LEU A C 1
ATOM 719 O O . LEU A 1 97 ? -10.776 10.411 15.193 1.00 98.56 97 LEU A O 1
ATOM 723 N N . GLU A 1 98 ? -8.666 9.700 15.455 1.00 98.25 98 GLU A N 1
ATOM 724 C CA . GLU A 1 98 ? -8.555 10.152 16.853 1.00 98.25 98 GLU A CA 1
ATOM 725 C C . GLU A 1 98 ? -8.807 11.656 16.984 1.00 98.25 98 GLU A C 1
ATOM 727 O O . GLU A 1 98 ? -9.586 12.084 17.838 1.00 98.25 98 GLU A O 1
ATOM 732 N N . LYS A 1 99 ? -8.129 12.463 16.157 1.00 98.19 99 LYS A N 1
ATOM 733 C CA . LYS A 1 99 ? -8.208 13.929 16.227 1.00 98.19 99 LYS A CA 1
ATOM 734 C C . LYS A 1 99 ? -9.603 14.419 15.886 1.00 98.19 99 LYS A C 1
ATOM 736 O O . LYS A 1 99 ? -10.166 15.210 16.640 1.00 98.19 99 LYS A O 1
ATOM 741 N N . GLY A 1 100 ? -10.178 13.888 14.812 1.00 98.12 100 GLY A N 1
ATOM 742 C CA . GLY A 1 100 ? -11.534 14.220 14.414 1.00 98.12 100 GLY A CA 1
ATOM 743 C C . GLY A 1 100 ? -12.571 13.827 15.468 1.00 98.12 100 GLY A C 1
ATOM 744 O O . GLY A 1 100 ? -13.424 14.638 15.820 1.00 98.12 100 GLY A O 1
ATOM 745 N N . LEU A 1 101 ? -12.457 12.633 16.058 1.00 98.12 101 LEU A N 1
ATOM 746 C CA . LEU A 1 101 ? -13.351 12.192 17.132 1.00 98.12 101 LEU A CA 1
ATOM 747 C C . LEU A 1 101 ? -13.258 13.069 18.382 1.00 98.12 101 LEU A C 1
ATOM 749 O O . LEU A 1 101 ? -14.287 13.409 18.960 1.00 98.12 101 LEU A O 1
ATOM 753 N N . ARG A 1 102 ? -12.049 13.461 18.798 1.00 97.94 102 ARG A N 1
ATOM 754 C CA . ARG A 1 102 ? -11.863 14.357 19.952 1.00 97.94 102 ARG A CA 1
ATOM 755 C C . ARG A 1 102 ? -12.484 15.731 19.728 1.00 97.94 102 ARG A C 1
ATOM 757 O O . ARG A 1 102 ? -13.018 16.300 20.672 1.00 97.94 102 ARG A O 1
ATOM 764 N N . ALA A 1 103 ? -12.439 16.238 18.497 1.00 97.62 103 ALA A N 1
ATOM 765 C CA . ALA A 1 103 ? -13.101 17.489 18.142 1.00 97.62 103 ALA A CA 1
ATOM 766 C C . ALA A 1 103 ? -14.633 17.357 18.129 1.00 97.62 103 ALA A C 1
ATOM 768 O O . ALA A 1 103 ? -15.329 18.280 18.536 1.00 97.62 103 ALA A O 1
ATOM 769 N N . CYS A 1 104 ? -15.160 16.205 17.703 1.00 97.44 104 CYS A N 1
ATOM 770 C CA . CYS A 1 104 ? -16.604 15.958 17.641 1.00 97.44 104 CYS A CA 1
ATOM 771 C C . CYS A 1 104 ? -17.241 15.653 19.007 1.00 97.44 104 CYS A C 1
ATOM 773 O O . CYS A 1 104 ? -18.435 15.880 19.184 1.00 97.44 104 CYS A O 1
ATOM 775 N N . PHE A 1 105 ? -16.470 15.120 19.958 1.00 95.94 105 PHE A N 1
ATOM 776 C CA . PHE A 1 105 ? -16.961 14.684 21.269 1.00 95.94 105 PHE A CA 1
ATOM 777 C C . PHE A 1 105 ? -16.100 15.259 22.404 1.00 95.94 105 PHE A C 1
ATOM 779 O O . PHE A 1 105 ? -15.391 14.507 23.089 1.00 95.94 105 PHE A O 1
ATOM 786 N N . PRO A 1 106 ? -16.137 16.588 22.613 1.00 91.88 106 PRO A N 1
ATOM 787 C CA . PRO A 1 106 ? -15.386 17.221 23.688 1.00 91.88 106 PRO A CA 1
ATOM 788 C C . PRO A 1 106 ? -15.800 16.642 25.050 1.00 91.88 106 PRO A C 1
ATOM 790 O O . PRO A 1 106 ? -16.969 16.352 25.294 1.00 91.88 106 PRO A O 1
ATOM 793 N N . GLY A 1 107 ? -14.826 16.434 25.938 1.00 88.88 107 GLY A N 1
ATOM 794 C CA . GLY A 1 107 ? -15.052 15.887 27.282 1.00 88.88 107 GLY A CA 1
ATOM 795 C C . GLY A 1 107 ? -15.044 14.357 27.383 1.00 88.88 107 GLY A C 1
ATOM 796 O O . GLY A 1 107 ? -14.957 13.830 28.491 1.00 88.88 107 GLY A O 1
ATOM 797 N N . ARG A 1 108 ? -15.052 13.620 26.263 1.00 92.94 108 ARG A N 1
ATOM 798 C CA . ARG A 1 108 ? -14.870 12.161 26.283 1.00 92.94 108 ARG A CA 1
ATOM 799 C C . ARG A 1 108 ? -13.386 11.785 26.164 1.00 92.94 108 ARG A C 1
ATOM 801 O O . ARG A 1 108 ? -12.722 12.242 25.231 1.00 92.94 108 ARG A O 1
ATOM 808 N N . PRO A 1 109 ? -12.847 10.898 27.022 1.00 95.38 109 PRO A N 1
ATOM 809 C CA . PRO A 1 109 ? -11.522 10.325 26.806 1.00 95.38 109 PRO A CA 1
ATOM 810 C C . PRO A 1 109 ? -11.556 9.412 25.574 1.00 95.38 109 PRO A C 1
ATOM 812 O O . PRO A 1 109 ? -12.149 8.334 25.606 1.00 95.38 109 PRO A O 1
ATOM 815 N N . ILE A 1 110 ? -10.966 9.860 24.464 1.00 97.25 110 ILE A N 1
ATOM 816 C CA . ILE A 1 110 ? -10.921 9.105 23.205 1.00 97.25 110 ILE A CA 1
ATOM 817 C C . ILE A 1 110 ? -9.475 8.788 22.856 1.00 97.25 110 ILE A C 1
ATOM 819 O O . ILE A 1 110 ? -8.644 9.693 22.740 1.00 97.25 110 ILE A O 1
ATOM 823 N N . HIS A 1 111 ? -9.199 7.507 22.635 1.00 97.56 111 HIS A N 1
ATOM 824 C CA . HIS A 1 111 ? -7.924 7.000 22.156 1.00 97.56 111 HIS A CA 1
ATOM 825 C C . HIS A 1 111 ? -8.153 6.142 20.918 1.00 97.56 111 HIS A C 1
ATOM 827 O O . HIS A 1 111 ? -8.703 5.050 21.020 1.00 97.56 111 HIS A O 1
ATOM 833 N N . VAL A 1 112 ? -7.704 6.613 19.756 1.00 97.88 112 VAL A N 1
ATOM 834 C CA . VAL A 1 112 ? -7.612 5.795 18.540 1.00 97.88 112 VAL A CA 1
ATOM 835 C C . VAL A 1 112 ? -6.141 5.666 18.193 1.00 97.88 112 VAL A C 1
ATOM 837 O O . VAL A 1 112 ? -5.464 6.662 17.947 1.00 97.88 112 VAL A O 1
ATOM 840 N N . ARG A 1 113 ? -5.613 4.445 18.271 1.00 95.94 113 ARG A N 1
ATOM 841 C CA . ARG A 1 113 ? -4.171 4.198 18.192 1.00 95.94 113 ARG A CA 1
ATOM 842 C C . ARG A 1 113 ? -3.849 3.255 17.034 1.00 95.94 113 ARG A C 1
ATOM 844 O O . ARG A 1 113 ? -4.299 2.103 17.068 1.00 95.94 113 ARG A O 1
ATOM 851 N N . PRO A 1 114 ? -3.054 3.689 16.038 1.00 96.44 114 PRO A N 1
ATOM 852 C CA . PRO A 1 114 ? -2.483 2.756 15.082 1.00 96.44 114 PRO A CA 1
ATOM 853 C C . PRO A 1 114 ? -1.471 1.862 15.801 1.00 96.44 114 PRO A C 1
ATOM 855 O O . PRO A 1 114 ? -0.518 2.340 16.415 1.00 96.44 114 PRO A O 1
ATOM 858 N N . SER A 1 115 ? -1.667 0.553 15.715 1.00 95.19 115 SER A N 1
ATOM 859 C CA . SER A 1 115 ? -0.659 -0.442 16.057 1.00 95.19 115 SER A CA 1
ATOM 860 C C . SER A 1 115 ? -0.216 -1.080 14.754 1.00 95.19 115 SER A C 1
ATOM 862 O O . SER A 1 115 ? -0.941 -1.859 14.140 1.00 95.19 115 SER A O 1
ATOM 864 N N . ALA A 1 116 ? 0.931 -0.649 14.250 1.00 91.50 116 ALA A N 1
ATOM 865 C CA . ALA A 1 116 ? 1.316 -0.987 12.897 1.00 91.50 116 ALA A CA 1
ATOM 866 C C . ALA A 1 116 ? 2.823 -0.946 12.702 1.00 91.50 116 ALA A C 1
ATOM 868 O O . ALA A 1 116 ? 3.538 -0.201 13.371 1.00 91.50 116 ALA A O 1
ATOM 869 N N . LYS A 1 117 ? 3.295 -1.760 11.762 1.00 84.75 117 LYS A N 1
ATOM 870 C CA . LYS A 1 117 ? 4.672 -1.744 11.272 1.00 84.75 117 LYS A CA 1
ATOM 871 C C . LYS A 1 117 ? 4.665 -2.126 9.792 1.00 84.75 117 LYS A C 1
ATOM 873 O O . LYS A 1 117 ? 3.845 -2.959 9.401 1.00 84.75 117 LYS A O 1
ATOM 878 N N . PRO A 1 118 ? 5.542 -1.554 8.956 1.00 81.88 118 PRO A N 1
ATOM 879 C CA . PRO A 1 118 ? 5.686 -2.008 7.581 1.00 81.88 118 PRO A CA 1
ATOM 880 C C . PRO A 1 118 ? 5.860 -3.530 7.467 1.00 81.88 118 PRO A C 1
ATOM 882 O O . PRO A 1 118 ? 6.504 -4.158 8.310 1.00 81.88 118 PRO A O 1
ATOM 885 N N . ALA A 1 119 ? 5.264 -4.092 6.412 1.00 79.62 119 ALA A N 1
ATOM 886 C CA . ALA A 1 119 ? 5.345 -5.499 6.015 1.00 79.62 119 ALA A CA 1
ATOM 887 C C . ALA A 1 119 ? 4.761 -6.562 6.961 1.00 79.62 119 ALA A C 1
ATOM 889 O O . ALA A 1 119 ? 5.081 -7.742 6.825 1.00 79.62 119 ALA A O 1
ATOM 890 N N . LEU A 1 120 ? 3.899 -6.197 7.912 1.00 85.06 120 LEU A N 1
ATOM 891 C CA . LEU A 1 120 ? 3.198 -7.209 8.708 1.00 85.06 120 LEU A CA 1
ATOM 892 C C . LEU A 1 120 ? 2.128 -7.934 7.878 1.00 85.06 120 LEU A C 1
ATOM 894 O O . LEU A 1 120 ? 1.259 -7.290 7.293 1.00 85.06 120 LEU A O 1
ATOM 898 N N . ASP A 1 121 ? 2.171 -9.268 7.881 1.00 89.25 121 ASP A N 1
ATOM 899 C CA . ASP A 1 121 ? 1.137 -10.159 7.339 1.00 89.25 121 ASP A CA 1
ATOM 900 C C . ASP A 1 121 ? 0.131 -10.598 8.424 1.00 89.25 121 ASP A C 1
ATOM 902 O O . ASP A 1 121 ? 0.277 -10.285 9.615 1.00 89.25 121 ASP A O 1
ATOM 906 N N . SER A 1 122 ? -0.908 -11.343 8.033 1.00 93.38 122 SER A N 1
ATOM 907 C CA . SER A 1 122 ? -2.008 -11.687 8.940 1.00 93.38 122 SER A CA 1
ATOM 908 C C . SER A 1 122 ? -1.596 -12.417 10.232 1.00 93.38 122 SER A C 1
ATOM 910 O O . SER A 1 122 ? -2.164 -12.098 11.284 1.00 93.38 122 SER A O 1
ATOM 912 N N . PRO A 1 123 ? -0.624 -13.360 10.263 1.00 90.31 123 PRO A N 1
ATOM 913 C CA . PRO A 1 123 ? -0.239 -14.010 11.517 1.00 90.31 123 PRO A CA 1
ATOM 914 C C . PRO A 1 123 ? 0.488 -13.062 12.469 1.00 90.31 123 PRO A C 1
ATOM 916 O O . PRO A 1 123 ? 0.350 -13.177 13.690 1.00 90.31 123 PRO A O 1
ATOM 919 N N . GLN A 1 124 ? 1.222 -12.086 11.939 1.00 89.94 124 GLN A N 1
ATOM 920 C CA . GLN A 1 124 ? 1.852 -11.070 12.768 1.00 89.94 124 GLN A CA 1
ATOM 921 C C . GLN A 1 124 ? 0.846 -10.068 13.323 1.00 89.94 124 GLN A C 1
ATOM 923 O O . GLN A 1 124 ? 0.975 -9.663 14.482 1.00 89.94 124 GLN A O 1
ATOM 928 N N . LEU A 1 125 ? -0.190 -9.738 12.552 1.00 94.00 125 LEU A N 1
ATOM 929 C CA . LEU A 1 125 ? -1.329 -8.981 13.060 1.00 94.00 125 LEU A CA 1
ATOM 930 C C . LEU A 1 125 ? -2.050 -9.751 14.171 1.00 94.00 125 LEU A C 1
ATOM 932 O O . LEU A 1 125 ? -2.320 -9.171 15.214 1.00 94.00 125 LEU A O 1
ATOM 936 N N . LEU A 1 126 ? -2.252 -11.068 14.042 1.00 94.88 126 LEU A N 1
ATOM 937 C CA . LEU A 1 126 ? -2.797 -11.896 15.129 1.00 94.88 126 LEU A CA 1
ATOM 938 C C . LEU A 1 126 ? -1.947 -11.807 16.413 1.00 94.88 126 LEU A C 1
ATOM 940 O O . LEU A 1 126 ? -2.492 -11.657 17.508 1.00 94.88 126 LEU A O 1
ATOM 944 N N . ARG A 1 127 ? -0.611 -11.860 16.303 1.00 92.69 127 ARG A N 1
ATOM 945 C CA . ARG A 1 127 ? 0.287 -11.688 17.463 1.00 92.69 127 ARG A CA 1
ATOM 946 C C . ARG A 1 127 ? 0.141 -10.312 18.109 1.00 92.69 127 ARG A C 1
ATOM 948 O O . ARG A 1 127 ? 0.147 -10.215 19.333 1.00 92.69 127 ARG A O 1
ATOM 955 N N . MET A 1 128 ? 0.003 -9.267 17.300 1.00 93.81 128 MET A N 1
ATOM 956 C CA . MET A 1 128 ? -0.223 -7.907 17.780 1.00 93.81 128 MET A CA 1
ATOM 957 C C . MET A 1 128 ? -1.585 -7.774 18.472 1.00 93.81 128 MET A C 1
ATOM 959 O O . MET A 1 128 ? -1.656 -7.269 19.588 1.00 93.81 128 MET A O 1
ATOM 963 N N . VAL A 1 129 ? -2.649 -8.303 17.863 1.00 96.62 129 VAL A N 1
ATOM 964 C CA . VAL A 1 129 ? -4.014 -8.294 18.408 1.00 96.62 129 VAL A CA 1
ATOM 965 C C . VAL A 1 129 ? -4.081 -8.941 19.788 1.00 96.62 129 VAL A C 1
ATOM 967 O O . VAL A 1 129 ? -4.731 -8.392 20.674 1.00 96.62 129 VAL A O 1
ATOM 970 N N . ARG A 1 130 ? -3.373 -10.057 20.012 1.00 95.75 130 ARG A N 1
ATOM 971 C CA . ARG A 1 130 ? -3.308 -10.696 21.340 1.00 95.75 130 ARG A CA 1
ATOM 972 C C . ARG A 1 130 ? -2.880 -9.714 22.430 1.00 95.75 130 ARG A C 1
ATOM 974 O O . ARG A 1 130 ? -3.548 -9.666 23.455 1.00 95.75 130 ARG A O 1
ATOM 981 N N . LYS A 1 131 ? -1.842 -8.912 22.164 1.00 94.88 131 LYS A N 1
ATOM 982 C CA . LYS A 1 131 ? -1.337 -7.881 23.085 1.00 94.88 131 LYS A CA 1
ATOM 983 C C . LYS A 1 131 ? -2.319 -6.717 23.244 1.00 94.88 131 LYS A C 1
ATOM 985 O O . LYS A 1 131 ? -2.544 -6.252 24.353 1.00 94.88 131 LYS A O 1
ATOM 990 N N . LEU A 1 132 ? -2.915 -6.244 22.147 1.00 97.00 132 LEU A N 1
ATOM 991 C CA . LEU A 1 132 ? -3.850 -5.108 22.168 1.00 97.00 132 LEU A CA 1
ATOM 992 C C . LEU A 1 132 ? -5.111 -5.401 22.986 1.00 97.00 132 LEU A C 1
ATOM 994 O O . LEU A 1 132 ? -5.618 -4.536 23.694 1.00 97.00 132 LEU A O 1
ATOM 998 N N . LEU A 1 133 ? -5.606 -6.635 22.911 1.00 96.94 133 LEU A N 1
ATOM 999 C CA . LEU A 1 133 ? -6.786 -7.068 23.651 1.00 96.94 133 LEU A CA 1
ATOM 1000 C C . LEU A 1 133 ? -6.572 -7.121 25.175 1.00 96.94 133 LEU A C 1
ATOM 1002 O O . LEU A 1 133 ? -7.555 -7.116 25.909 1.00 96.94 133 LEU A O 1
ATOM 1006 N N . ASP A 1 134 ? -5.327 -7.131 25.662 1.00 95.50 134 ASP A N 1
ATOM 1007 C CA . ASP A 1 134 ? -5.027 -7.054 27.103 1.00 95.50 134 ASP A CA 1
ATOM 1008 C C . ASP A 1 134 ? -5.237 -5.638 27.675 1.00 95.50 134 ASP A C 1
ATOM 1010 O O . ASP A 1 134 ? -5.121 -5.423 28.884 1.00 95.50 134 ASP A O 1
ATOM 1014 N N . TYR A 1 135 ? -5.538 -4.672 26.802 1.00 96.81 135 TYR A N 1
ATOM 1015 C CA . TYR A 1 135 ? -5.761 -3.268 27.127 1.00 96.81 135 TYR A CA 1
ATOM 1016 C C . TYR A 1 135 ? -7.214 -2.851 26.874 1.00 96.81 135 TYR A C 1
ATOM 1018 O O . TYR A 1 135 ? -7.449 -1.739 26.412 1.00 96.81 135 TYR A O 1
ATOM 1026 N N . ASP A 1 136 ? -8.181 -3.735 27.138 1.00 96.38 136 ASP A N 1
ATOM 1027 C CA . ASP A 1 136 ? -9.621 -3.414 27.207 1.00 96.38 136 ASP A CA 1
ATOM 1028 C C . ASP A 1 136 ? -10.121 -2.478 26.076 1.00 96.38 136 ASP A C 1
ATOM 1030 O O . ASP A 1 136 ? -10.606 -1.368 26.325 1.00 96.38 136 ASP A O 1
ATOM 1034 N N . PRO A 1 137 ? -9.930 -2.846 24.795 1.00 97.75 137 PRO A N 1
ATOM 1035 C CA . PRO A 1 137 ? -10.433 -2.035 23.697 1.00 97.75 137 PRO A CA 1
ATOM 1036 C C . PRO A 1 137 ? -11.961 -1.992 23.682 1.00 97.75 137 PRO A C 1
ATOM 1038 O O . PRO A 1 137 ? -12.646 -2.978 23.925 1.00 97.75 137 PRO A O 1
ATOM 1041 N N . SER A 1 138 ? -12.497 -0.835 23.309 1.00 98.12 138 SER A N 1
ATOM 1042 C CA . SER A 1 138 ? -13.911 -0.661 22.959 1.00 98.12 138 SER A CA 1
ATOM 1043 C C . SER A 1 138 ? -14.216 -1.147 21.541 1.00 98.12 138 SER A C 1
ATOM 1045 O O . SER A 1 138 ? -15.339 -1.543 21.256 1.00 98.12 138 SER A O 1
ATOM 1047 N N . LEU A 1 139 ? -13.220 -1.112 20.655 1.00 98.50 139 LEU A N 1
ATOM 1048 C CA . LEU A 1 139 ? -13.303 -1.611 19.287 1.00 98.50 139 LEU A CA 1
ATOM 1049 C C . LEU A 1 139 ? -11.904 -2.005 18.808 1.00 98.50 139 LEU A C 1
ATOM 1051 O O . LEU A 1 139 ? -10.921 -1.304 19.064 1.00 98.50 139 LEU A O 1
ATOM 1055 N N . LEU A 1 140 ? -11.826 -3.103 18.064 1.00 98.62 140 LEU A N 1
ATOM 1056 C CA . LEU A 1 140 ? -10.645 -3.475 17.302 1.00 98.62 140 LEU A CA 1
ATOM 1057 C C . LEU A 1 140 ? -10.937 -3.371 15.801 1.00 98.62 140 LEU A C 1
ATOM 1059 O O . LEU A 1 140 ? -11.907 -3.941 15.305 1.00 98.62 140 LEU A O 1
ATOM 1063 N N . VAL A 1 141 ? -10.068 -2.675 15.074 1.00 98.69 141 VAL A N 1
ATOM 1064 C CA . VAL A 1 141 ? -10.074 -2.624 13.609 1.00 98.69 141 VAL A CA 1
ATOM 1065 C C . VAL A 1 141 ? -8.814 -3.320 13.109 1.00 98.69 141 VAL A C 1
ATOM 1067 O O . VAL A 1 141 ? -7.716 -2.986 13.549 1.00 98.69 141 VAL A O 1
ATOM 1070 N N . VAL A 1 142 ? -8.943 -4.290 12.204 1.00 98.62 142 VAL A N 1
ATOM 1071 C CA . VAL A 1 142 ? -7.793 -5.035 11.664 1.00 98.62 142 VAL A CA 1
ATOM 1072 C C . VAL A 1 142 ? -7.753 -4.894 10.152 1.00 98.62 142 VAL A C 1
ATOM 1074 O O . VAL A 1 142 ? -8.627 -5.398 9.454 1.00 98.62 142 VAL A O 1
ATOM 1077 N N . THR A 1 143 ? -6.722 -4.219 9.651 1.00 98.25 143 THR A N 1
ATOM 1078 C CA . THR A 1 143 ? -6.523 -3.968 8.221 1.00 98.25 143 THR A CA 1
ATOM 1079 C C . THR A 1 143 ? -5.589 -5.010 7.617 1.00 98.25 143 THR A C 1
ATOM 1081 O O . THR A 1 143 ? -4.466 -5.187 8.086 1.00 98.25 143 THR A O 1
ATOM 1084 N N . LEU A 1 144 ? -6.071 -5.714 6.593 1.00 96.31 144 LEU A N 1
ATOM 1085 C CA . LEU A 1 144 ? -5.493 -6.945 6.051 1.00 96.31 144 LEU A CA 1
ATOM 1086 C C . LEU A 1 144 ? -5.185 -6.826 4.554 1.00 96.31 144 LEU A C 1
ATOM 1088 O O . LEU A 1 144 ? -5.788 -6.027 3.841 1.00 96.31 144 LEU A O 1
ATOM 1092 N N . GLY A 1 145 ? -4.309 -7.706 4.064 1.00 90.19 145 GLY A N 1
ATOM 1093 C CA . GLY A 1 145 ? -4.223 -8.038 2.641 1.00 90.19 145 GLY A CA 1
ATOM 1094 C C . GLY A 1 145 ? -3.070 -7.417 1.856 1.00 90.19 145 GLY A C 1
ATOM 1095 O O . GLY A 1 145 ? -2.758 -7.918 0.780 1.00 90.19 145 GLY A O 1
ATOM 1096 N N . SER A 1 146 ? -2.387 -6.401 2.386 1.00 85.50 146 SER A N 1
ATOM 1097 C CA . SER A 1 146 ? -1.281 -5.746 1.674 1.00 85.50 146 SER A CA 1
ATOM 1098 C C . SER A 1 146 ? 0.012 -6.566 1.640 1.00 85.50 146 SER A C 1
ATOM 1100 O O . SER A 1 146 ? 0.780 -6.418 0.705 1.00 85.50 146 SER A O 1
ATOM 1102 N N . ASN A 1 147 ? 0.260 -7.454 2.612 1.00 88.94 147 ASN A N 1
ATOM 1103 C CA . ASN A 1 147 ? 1.580 -8.084 2.791 1.00 88.94 147 ASN A CA 1
ATOM 1104 C C . ASN A 1 147 ? 1.571 -9.620 2.860 1.00 88.94 147 ASN A C 1
ATOM 1106 O O . ASN A 1 147 ? 2.581 -10.228 3.214 1.00 88.94 147 ASN A O 1
ATOM 1110 N N . GLU A 1 148 ? 0.468 -10.277 2.490 1.00 89.50 148 GLU A N 1
ATOM 1111 C CA . GLU A 1 148 ? 0.329 -11.738 2.649 1.00 89.50 148 GLU A CA 1
ATOM 1112 C C . GLU A 1 148 ? 1.366 -12.538 1.842 1.00 89.50 148 GLU A C 1
ATOM 1114 O O . GLU A 1 148 ? 1.794 -13.615 2.254 1.00 89.50 148 GLU A O 1
ATOM 1119 N N . TYR A 1 149 ? 1.813 -11.989 0.709 1.00 84.44 149 TYR A N 1
ATOM 1120 C CA . TYR A 1 149 ? 2.891 -12.544 -0.114 1.00 84.44 149 TYR A CA 1
ATOM 1121 C C . TYR A 1 149 ? 4.267 -11.948 0.203 1.00 84.44 149 TYR A C 1
ATOM 1123 O O . TYR A 1 149 ? 5.284 -12.611 -0.020 1.00 84.44 149 TYR A O 1
ATOM 1131 N N . ALA A 1 150 ? 4.315 -10.718 0.723 1.00 74.25 150 ALA A N 1
ATOM 1132 C CA . ALA A 1 150 ? 5.547 -9.964 0.942 1.00 74.25 150 ALA A CA 1
ATOM 1133 C C . ALA A 1 150 ? 6.517 -10.727 1.853 1.00 74.25 150 ALA A C 1
ATOM 1135 O O . ALA A 1 150 ? 7.682 -10.917 1.509 1.00 74.25 150 ALA A O 1
ATOM 1136 N N . ASN A 1 151 ? 6.015 -11.275 2.962 1.00 69.12 151 ASN A N 1
ATOM 1137 C CA . ASN A 1 151 ? 6.847 -12.018 3.906 1.00 69.12 151 ASN A CA 1
ATOM 1138 C C . ASN A 1 151 ? 7.565 -13.213 3.270 1.00 69.12 151 ASN A C 1
ATOM 1140 O O . ASN A 1 151 ? 8.756 -13.428 3.502 1.00 69.12 151 ASN A O 1
ATOM 1144 N N . ARG A 1 152 ? 6.859 -13.969 2.423 1.00 71.81 152 ARG A N 1
ATOM 1145 C CA . ARG A 1 152 ? 7.473 -15.044 1.643 1.00 71.81 152 ARG A CA 1
ATOM 1146 C C . ARG A 1 152 ? 8.544 -14.474 0.731 1.00 71.81 152 ARG A C 1
ATOM 1148 O O . ARG A 1 152 ? 9.675 -14.950 0.750 1.00 71.81 152 ARG A O 1
ATOM 1155 N N . LEU A 1 153 ? 8.179 -13.493 -0.084 1.00 69.19 153 LEU A N 1
ATOM 1156 C CA . LEU A 1 153 ? 9.047 -12.919 -1.104 1.00 69.19 153 LEU A CA 1
ATOM 1157 C C . LEU A 1 153 ? 10.385 -12.466 -0.506 1.00 69.19 153 LEU A C 1
ATOM 1159 O O . LEU A 1 153 ? 11.438 -12.832 -1.020 1.00 69.19 153 LEU A O 1
ATOM 1163 N N . PHE A 1 154 ? 10.351 -11.792 0.639 1.00 63.44 154 PHE A N 1
ATOM 1164 C CA . PHE A 1 154 ? 11.547 -11.317 1.330 1.00 63.44 154 PHE A CA 1
ATOM 1165 C C . PHE A 1 154 ? 12.303 -12.400 2.106 1.00 63.44 154 PHE A C 1
ATOM 1167 O O . PHE A 1 154 ? 13.507 -12.269 2.322 1.00 63.44 154 PHE A O 1
ATOM 1174 N N . SER A 1 155 ? 11.649 -13.504 2.478 1.00 60.66 155 SER A N 1
ATOM 1175 C CA . SER A 1 155 ? 12.353 -14.674 3.017 1.00 60.66 155 SER A CA 1
ATOM 1176 C C . SER A 1 155 ? 13.246 -15.355 1.971 1.00 60.66 155 SER A C 1
ATOM 1178 O O . SER A 1 155 ? 14.204 -16.022 2.347 1.00 60.66 155 SER A O 1
ATOM 1180 N N . GLY A 1 156 ? 12.977 -15.149 0.673 1.00 56.94 156 GLY A N 1
ATOM 1181 C CA . GLY A 1 156 ? 13.819 -15.614 -0.431 1.00 56.94 156 GLY A CA 1
ATOM 1182 C C . GLY A 1 156 ? 13.746 -17.116 -0.724 1.00 56.94 156 GLY A C 1
ATOM 1183 O O . GLY A 1 156 ? 14.591 -17.611 -1.464 1.00 56.94 156 GLY A O 1
ATOM 1184 N N . HIS A 1 157 ? 12.772 -17.849 -0.174 1.00 54.88 157 HIS A N 1
ATOM 1185 C CA . HIS A 1 157 ? 12.670 -19.309 -0.319 1.00 54.88 157 HIS A CA 1
ATOM 1186 C C . HIS A 1 157 ? 11.284 -19.788 -0.731 1.00 54.88 157 HIS A C 1
ATOM 1188 O O . HIS A 1 157 ? 10.276 -19.103 -0.529 1.00 54.88 157 HIS A O 1
ATOM 1194 N N . ARG A 1 158 ? 11.232 -20.993 -1.316 1.00 57.41 158 ARG A N 1
ATOM 1195 C CA . ARG A 1 158 ? 9.955 -21.661 -1.581 1.00 57.41 158 ARG A CA 1
ATOM 1196 C C . ARG A 1 158 ? 9.381 -22.205 -0.278 1.00 57.41 158 ARG A C 1
ATOM 1198 O O . ARG A 1 158 ? 10.086 -22.863 0.481 1.00 57.41 158 ARG A O 1
ATOM 1205 N N . LEU A 1 159 ? 8.100 -21.947 -0.028 1.00 55.44 159 LEU A N 1
ATOM 1206 C CA . LEU A 1 159 ? 7.443 -22.332 1.230 1.00 55.44 159 LEU A CA 1
ATOM 1207 C C . LEU A 1 159 ? 7.075 -23.811 1.288 1.00 55.44 159 LEU A C 1
ATOM 1209 O O . LEU A 1 159 ? 6.915 -24.363 2.373 1.00 55.44 159 LEU A O 1
ATOM 1213 N N . VAL A 1 160 ? 6.948 -24.444 0.122 1.00 51.84 160 VAL A N 1
ATOM 1214 C CA . VAL A 1 160 ? 6.678 -25.873 -0.027 1.00 51.84 160 VAL A CA 1
ATOM 1215 C C . VAL A 1 160 ? 7.927 -26.518 -0.644 1.00 51.84 160 VAL A C 1
ATOM 1217 O O . VAL A 1 160 ? 8.122 -26.459 -1.860 1.00 51.84 160 VAL A O 1
ATOM 1220 N N . PRO A 1 161 ? 8.841 -27.090 0.163 1.00 49.59 161 PRO A N 1
ATOM 1221 C CA . PRO A 1 161 ? 10.060 -27.689 -0.367 1.00 49.59 161 PRO A CA 1
ATOM 1222 C C . PRO A 1 161 ? 9.741 -28.996 -1.096 1.00 49.59 161 PRO A C 1
ATOM 1224 O O . PRO A 1 161 ? 9.196 -29.922 -0.494 1.00 49.59 161 PRO A O 1
ATOM 1227 N N . ARG A 1 162 ? 10.176 -29.131 -2.354 1.00 49.06 162 ARG A N 1
ATOM 1228 C CA . ARG A 1 162 ? 10.357 -30.444 -2.994 1.00 49.06 162 ARG A CA 1
ATOM 1229 C C . ARG A 1 162 ? 11.692 -31.041 -2.514 1.00 49.06 162 ARG A C 1
ATOM 1231 O O . ARG A 1 162 ? 12.686 -30.969 -3.225 1.00 49.06 162 ARG A O 1
ATOM 1238 N N . GLY A 1 163 ? 11.736 -31.558 -1.278 1.00 47.88 163 GLY A N 1
ATOM 1239 C CA . GLY A 1 163 ? 12.880 -32.313 -0.726 1.00 47.88 163 GLY A CA 1
ATOM 1240 C C . GLY A 1 163 ? 13.565 -31.730 0.527 1.00 47.88 163 GLY A C 1
ATOM 1241 O O . GLY A 1 163 ? 13.265 -30.622 0.967 1.00 47.88 163 GLY A O 1
ATOM 1242 N N . ILE A 1 164 ? 14.484 -32.514 1.116 1.00 47.41 164 ILE A N 1
ATOM 1243 C CA . ILE A 1 164 ? 15.187 -32.237 2.391 1.00 47.41 164 ILE A CA 1
ATOM 1244 C C . ILE A 1 164 ? 16.376 -31.272 2.215 1.00 47.41 164 ILE A C 1
ATOM 1246 O O . ILE A 1 164 ? 16.565 -30.382 3.039 1.00 47.41 164 ILE A O 1
ATOM 1250 N N . LEU A 1 165 ? 17.150 -31.404 1.133 1.00 46.03 165 LEU A N 1
ATOM 1251 C CA . LEU A 1 165 ? 18.385 -30.639 0.897 1.00 46.03 165 LEU A CA 1
ATOM 1252 C C . LEU A 1 165 ? 18.170 -29.118 0.684 1.00 46.03 165 LEU A C 1
ATOM 1254 O O . LEU A 1 165 ? 18.917 -28.333 1.272 1.00 46.03 165 LEU A O 1
ATOM 1258 N N . PRO A 1 166 ? 17.128 -28.659 -0.047 1.00 50.28 166 PRO A N 1
ATOM 1259 C CA . PRO A 1 166 ? 16.826 -27.230 -0.174 1.00 50.28 16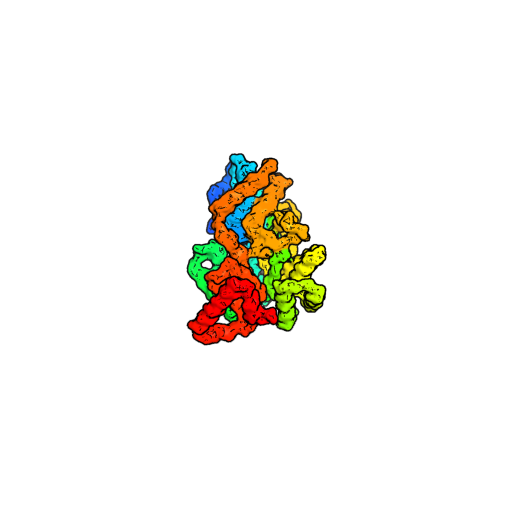6 PRO A CA 1
ATOM 1260 C C . PRO A 1 166 ? 16.544 -26.548 1.175 1.00 50.28 166 PRO A C 1
ATOM 1262 O O . PRO A 1 166 ? 16.941 -25.408 1.375 1.00 50.28 166 PRO A O 1
ATOM 1265 N N . ARG A 1 167 ? 15.972 -27.264 2.159 1.00 48.09 167 ARG A N 1
ATOM 1266 C CA . ARG A 1 167 ? 15.624 -26.718 3.490 1.00 48.09 167 ARG A CA 1
ATOM 1267 C C . ARG A 1 167 ? 16.831 -26.240 4.308 1.00 48.09 167 ARG A C 1
ATOM 1269 O O . ARG A 1 167 ? 16.668 -25.401 5.192 1.00 48.09 167 ARG A O 1
ATOM 1276 N N . VAL A 1 168 ? 18.019 -26.794 4.056 1.00 47.91 168 VAL A N 1
ATOM 1277 C CA . VAL A 1 168 ? 19.256 -26.466 4.790 1.00 47.91 168 VAL A CA 1
ATOM 1278 C C . VAL A 1 168 ? 19.993 -25.300 4.128 1.00 47.91 168 VAL A C 1
ATOM 1280 O O . VAL A 1 168 ? 20.436 -24.382 4.818 1.00 47.91 168 VAL A O 1
ATOM 1283 N N . VAL A 1 169 ? 20.053 -25.290 2.793 1.00 50.97 169 VAL A N 1
ATOM 1284 C CA . VAL A 1 169 ? 20.634 -24.192 1.997 1.00 50.97 169 VAL A CA 1
ATOM 1285 C C . VAL A 1 169 ? 19.803 -22.908 2.149 1.00 50.97 169 VAL A C 1
ATOM 1287 O O . VAL A 1 169 ? 20.347 -21.804 2.220 1.00 50.97 169 VAL A O 1
ATOM 1290 N N . ASP A 1 170 ? 18.490 -23.060 2.337 1.00 49.31 170 ASP A N 1
ATOM 1291 C CA . ASP A 1 170 ? 17.525 -21.973 2.488 1.00 49.31 170 ASP A CA 1
ATOM 1292 C C . ASP A 1 170 ? 17.598 -21.211 3.836 1.00 49.31 170 ASP A C 1
ATOM 1294 O O . ASP A 1 170 ? 16.892 -20.239 4.075 1.00 49.31 170 ASP A O 1
ATOM 1298 N N . ARG A 1 171 ? 18.471 -21.588 4.774 1.00 45.59 171 ARG A N 1
ATOM 1299 C CA . ARG A 1 171 ? 18.673 -20.789 6.004 1.00 45.59 171 ARG A CA 1
ATOM 1300 C C . ARG A 1 171 ? 19.662 -19.632 5.827 1.00 45.59 171 ARG A C 1
ATOM 1302 O O . ARG A 1 171 ? 19.777 -18.789 6.720 1.00 45.59 171 ARG A O 1
ATOM 1309 N N . PHE A 1 172 ? 20.333 -19.559 4.676 1.00 49.34 172 PHE A N 1
ATOM 1310 C CA . PHE A 1 172 ? 21.441 -18.635 4.419 1.00 49.34 172 PHE A CA 1
ATOM 1311 C C . PHE A 1 172 ? 21.206 -17.644 3.262 1.00 49.34 172 PHE A C 1
ATOM 1313 O O . PHE A 1 172 ? 22.163 -16.992 2.841 1.00 49.34 172 PHE A O 1
ATOM 1320 N N . SER A 1 173 ? 19.978 -17.473 2.746 1.00 51.41 173 SER A N 1
ATOM 1321 C CA . SER A 1 173 ? 19.772 -16.573 1.596 1.00 51.41 173 SER A CA 1
ATOM 1322 C C . SER A 1 173 ? 20.076 -15.105 1.855 1.00 51.41 173 SER A C 1
ATOM 1324 O O . SER A 1 173 ? 19.869 -14.539 2.933 1.00 51.41 173 SER A O 1
ATOM 1326 N N . LEU A 1 174 ? 20.496 -14.465 0.763 1.00 49.69 174 LEU A N 1
ATOM 1327 C CA . LEU A 1 174 ? 20.664 -13.026 0.640 1.00 49.69 174 LEU A CA 1
ATOM 1328 C C . LEU A 1 174 ? 19.353 -12.245 0.865 1.00 49.69 174 LEU A C 1
ATOM 1330 O O . LEU A 1 174 ? 19.413 -11.139 1.394 1.00 49.69 174 LEU A O 1
ATOM 1334 N N . GLY A 1 175 ? 18.181 -12.808 0.538 1.00 51.06 175 GLY A N 1
ATOM 13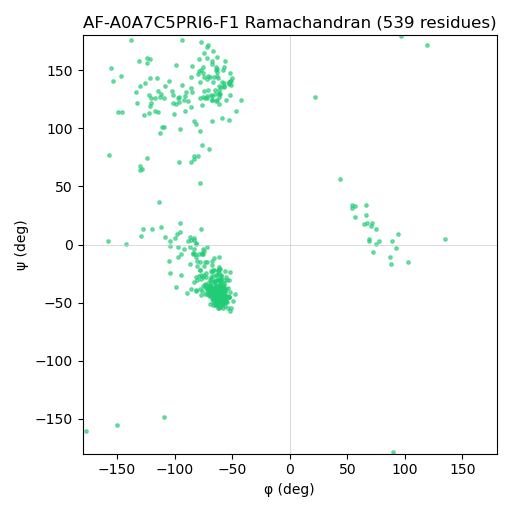35 C CA . GLY A 1 175 ? 16.883 -12.124 0.663 1.00 51.06 175 GLY A CA 1
ATOM 1336 C C . GLY A 1 175 ? 16.545 -11.724 2.101 1.00 51.06 175 GLY A C 1
ATOM 1337 O O . GLY A 1 175 ? 16.210 -10.569 2.366 1.00 51.06 175 GLY A O 1
ATOM 1338 N N . ARG A 1 176 ? 16.763 -12.637 3.059 1.00 52.16 176 ARG A N 1
ATOM 1339 C CA . ARG A 1 176 ? 16.536 -12.363 4.486 1.00 52.16 176 ARG A CA 1
ATOM 1340 C C . ARG A 1 176 ? 17.460 -11.266 5.024 1.00 52.16 176 ARG A C 1
ATOM 1342 O O . ARG A 1 176 ? 17.036 -10.446 5.835 1.00 52.16 176 ARG A O 1
ATOM 1349 N N . ARG A 1 177 ? 18.720 -11.245 4.572 1.00 53.66 177 ARG A N 1
ATOM 1350 C CA . ARG A 1 177 ? 19.712 -10.223 4.956 1.00 53.66 177 ARG A CA 1
ATOM 1351 C C . ARG A 1 177 ? 19.356 -8.849 4.370 1.00 53.66 177 ARG A C 1
ATOM 1353 O O . ARG A 1 177 ? 19.491 -7.855 5.075 1.00 53.66 177 ARG A O 1
ATOM 1360 N N . PHE A 1 178 ? 18.832 -8.807 3.139 1.00 52.28 178 PHE A N 1
ATOM 1361 C CA . PHE A 1 178 ? 18.349 -7.577 2.492 1.00 52.28 178 PHE A CA 1
ATOM 1362 C C . PHE A 1 178 ? 17.180 -6.979 3.228 1.00 52.28 178 PHE A C 1
ATOM 1364 O O . PHE A 1 178 ? 17.198 -5.800 3.566 1.00 52.28 178 PHE A O 1
ATOM 1371 N N . TRP A 1 179 ? 16.184 -7.806 3.518 1.00 50.34 179 TRP A N 1
ATOM 1372 C CA . TRP A 1 179 ? 15.009 -7.332 4.211 1.00 50.34 179 TRP A CA 1
ATOM 1373 C C . TRP A 1 179 ? 15.336 -6.816 5.607 1.00 50.34 179 TRP A C 1
ATOM 1375 O O . TRP A 1 179 ? 14.830 -5.772 5.999 1.00 50.34 179 TRP A O 1
ATOM 1385 N N . TYR A 1 180 ? 16.207 -7.507 6.346 1.00 52.22 180 TYR A N 1
ATOM 1386 C CA . TYR A 1 180 ? 16.626 -7.032 7.659 1.00 52.22 180 TYR A CA 1
ATOM 1387 C C . TYR A 1 180 ? 17.255 -5.634 7.565 1.00 52.22 180 TYR A C 1
ATOM 1389 O O . TYR A 1 180 ? 16.778 -4.723 8.239 1.00 52.22 180 TYR A O 1
ATOM 1397 N N . ALA A 1 181 ? 18.221 -5.428 6.662 1.00 53.09 181 ALA A N 1
ATOM 1398 C CA . ALA A 1 181 ? 18.848 -4.123 6.437 1.00 53.09 181 ALA A CA 1
ATOM 1399 C C . ALA A 1 181 ? 17.840 -3.047 5.980 1.00 53.09 181 ALA A C 1
ATOM 1401 O O . ALA A 1 181 ? 17.798 -1.949 6.529 1.00 53.09 181 ALA A O 1
ATOM 1402 N N . PHE A 1 182 ? 16.953 -3.378 5.039 1.00 49.06 182 PHE A N 1
ATOM 1403 C CA . PHE A 1 182 ? 15.941 -2.453 4.529 1.00 49.06 182 PHE A CA 1
ATOM 1404 C C . PHE A 1 182 ? 14.871 -2.105 5.578 1.00 49.06 182 PHE A C 1
ATOM 1406 O O . PHE A 1 182 ? 14.443 -0.961 5.681 1.00 49.06 182 PHE A O 1
ATOM 1413 N N . SER A 1 183 ? 14.468 -3.059 6.418 1.00 48.38 183 SER A N 1
ATOM 1414 C CA . SER A 1 183 ? 13.506 -2.834 7.505 1.00 48.38 183 SER A CA 1
ATOM 1415 C C . SER A 1 183 ? 14.055 -1.949 8.630 1.00 48.38 183 SER A C 1
ATOM 1417 O O . SER A 1 183 ? 13.269 -1.340 9.358 1.00 48.38 183 SER A O 1
ATOM 1419 N N . GLN A 1 184 ? 15.383 -1.875 8.772 1.00 51.97 184 GLN A N 1
ATOM 1420 C CA . GLN A 1 184 ? 16.053 -0.910 9.645 1.00 51.97 184 GLN A CA 1
ATOM 1421 C C . GLN A 1 184 ? 16.067 0.480 8.996 1.00 51.97 184 GLN A C 1
ATOM 1423 O O . GLN A 1 184 ? 15.696 1.454 9.641 1.00 51.97 184 GLN A O 1
ATOM 1428 N N . TYR A 1 185 ? 16.358 0.563 7.694 1.00 49.12 185 TYR A N 1
ATOM 1429 C CA . TYR A 1 185 ? 16.297 1.811 6.923 1.00 49.12 185 TYR A CA 1
ATOM 1430 C C . TYR A 1 185 ? 14.888 2.443 6.902 1.00 49.12 185 TYR A C 1
ATOM 1432 O O . TYR A 1 185 ? 14.723 3.647 7.089 1.00 49.12 185 TYR A O 1
ATOM 1440 N N . LEU A 1 186 ? 13.838 1.626 6.757 1.00 44.44 186 LEU A N 1
ATOM 1441 C CA . LEU A 1 186 ? 12.441 2.081 6.780 1.00 44.44 186 LEU A CA 1
ATOM 1442 C C . LEU A 1 186 ? 11.975 2.644 8.140 1.00 44.44 186 LEU A C 1
ATOM 1444 O O . LEU A 1 186 ? 10.902 3.245 8.202 1.00 44.44 186 LEU A O 1
ATOM 1448 N N . GLN A 1 187 ? 12.739 2.466 9.224 1.00 48.41 187 GLN A N 1
ATOM 1449 C CA . GLN A 1 187 ? 12.406 2.997 10.555 1.00 48.41 187 GLN A CA 1
ATOM 1450 C C . GLN A 1 187 ? 12.887 4.444 10.786 1.00 48.41 187 GLN A C 1
ATOM 1452 O O . GLN A 1 187 ? 12.682 4.982 11.872 1.00 48.41 187 GLN A O 1
ATOM 1457 N N . GLY A 1 188 ? 13.425 5.115 9.761 1.00 40.69 188 GLY A N 1
ATOM 1458 C CA . GLY A 1 188 ? 13.890 6.503 9.845 1.00 40.69 188 GLY A CA 1
ATOM 1459 C C . GLY A 1 188 ? 15.364 6.613 10.265 1.00 40.69 188 GLY A C 1
ATOM 1460 O O . GLY A 1 188 ? 16.022 5.589 10.440 1.00 40.69 188 GLY A O 1
ATOM 1461 N N . PRO A 1 189 ? 15.911 7.840 10.404 1.00 34.84 189 PRO A N 1
ATOM 1462 C CA . PRO A 1 189 ? 17.351 8.119 10.499 1.00 34.84 189 PRO A CA 1
ATOM 1463 C C . PRO A 1 189 ? 17.933 7.807 11.892 1.00 34.84 189 PRO A C 1
ATOM 1465 O O . PRO A 1 189 ? 18.547 8.650 12.538 1.00 34.84 189 PRO A O 1
ATOM 1468 N N . GLY A 1 190 ? 17.690 6.590 12.369 1.00 38.81 190 GLY A N 1
ATOM 1469 C CA . GLY A 1 190 ? 18.329 5.964 13.525 1.00 38.81 190 GLY A CA 1
ATOM 1470 C C . GLY A 1 190 ? 18.870 4.567 13.205 1.00 38.81 190 GLY A C 1
ATOM 1471 O O . GLY A 1 190 ? 19.306 3.863 14.113 1.00 38.81 190 GLY A O 1
ATOM 1472 N N . GLY A 1 191 ? 18.842 4.146 11.933 1.00 35.78 191 GLY A N 1
ATOM 1473 C CA . GLY A 1 191 ? 19.595 2.979 11.487 1.00 35.78 191 GLY A CA 1
ATOM 1474 C C . GLY A 1 191 ? 21.079 3.245 11.717 1.00 35.78 191 GLY A C 1
ATOM 1475 O O . GLY A 1 191 ? 21.617 4.227 11.214 1.00 35.78 191 GLY A O 1
ATOM 1476 N N . THR A 1 192 ? 21.736 2.402 12.509 1.00 35.69 192 THR A N 1
ATOM 1477 C CA . THR A 1 192 ? 23.194 2.437 12.665 1.00 35.69 192 THR A CA 1
ATOM 1478 C C . THR A 1 192 ? 23.850 2.404 11.277 1.00 35.69 192 THR A C 1
ATOM 1480 O O . THR A 1 192 ? 23.297 1.789 10.358 1.00 35.69 192 THR A O 1
ATOM 1483 N N . GLY A 1 193 ? 25.012 3.047 11.096 1.00 37.41 193 GLY A N 1
ATOM 1484 C CA . GLY A 1 193 ? 25.734 3.072 9.806 1.00 37.41 193 GLY A CA 1
ATOM 1485 C C . GLY A 1 193 ? 25.967 1.678 9.196 1.00 37.41 193 GLY A C 1
ATOM 1486 O O . GLY A 1 193 ? 25.992 1.518 7.981 1.00 37.41 193 GLY A O 1
ATOM 1487 N N . GLU A 1 194 ? 25.973 0.635 10.030 1.00 35.22 194 GLU A N 1
ATOM 1488 C CA . GLU A 1 194 ? 26.001 -0.774 9.623 1.00 35.22 194 GLU A CA 1
ATOM 1489 C C . GLU A 1 194 ? 24.807 -1.208 8.742 1.00 35.22 194 GLU A C 1
ATOM 1491 O O . GLU A 1 194 ? 24.941 -2.118 7.923 1.00 35.22 194 GLU A O 1
ATOM 1496 N N . SER A 1 195 ? 23.631 -0.583 8.887 1.00 39.06 195 SER A N 1
ATOM 1497 C CA . SER A 1 195 ? 22.422 -0.898 8.108 1.00 39.06 195 SER A CA 1
ATOM 1498 C C . SER A 1 195 ? 22.453 -0.318 6.690 1.00 39.06 195 SER A C 1
ATOM 1500 O O . SER A 1 195 ? 22.051 -1.006 5.746 1.00 39.06 195 SER A O 1
ATOM 1502 N N . GLU A 1 196 ? 22.990 0.894 6.524 1.00 39.25 196 GLU A N 1
ATOM 1503 C CA . GLU A 1 196 ? 23.261 1.493 5.214 1.00 39.25 196 GLU A CA 1
ATOM 1504 C C . GLU A 1 196 ? 24.377 0.733 4.498 1.00 39.25 196 GLU A C 1
ATOM 1506 O O . GLU A 1 196 ? 24.223 0.388 3.328 1.00 39.25 196 GLU A O 1
ATOM 1511 N N . ASP A 1 197 ? 25.449 0.364 5.201 1.00 42.38 197 ASP A N 1
ATOM 1512 C CA . ASP A 1 197 ? 26.542 -0.425 4.630 1.00 42.38 197 ASP A CA 1
ATOM 1513 C C . ASP A 1 197 ? 26.095 -1.834 4.214 1.00 42.38 197 ASP A C 1
ATOM 1515 O O . ASP A 1 197 ? 26.469 -2.314 3.141 1.00 42.38 197 ASP A O 1
ATOM 1519 N N . ALA A 1 198 ? 25.237 -2.494 4.999 1.00 41.19 198 ALA A N 1
ATOM 1520 C CA . ALA A 1 198 ? 24.665 -3.791 4.641 1.00 41.19 198 ALA A CA 1
ATOM 1521 C C . ALA A 1 198 ? 23.706 -3.703 3.441 1.00 41.19 198 ALA A C 1
ATOM 1523 O O . ALA A 1 198 ? 23.752 -4.566 2.558 1.00 41.19 198 ALA A O 1
ATOM 1524 N N . LEU A 1 199 ? 22.862 -2.664 3.378 1.00 42.06 199 LEU A N 1
ATOM 1525 C CA . LEU A 1 199 ? 21.984 -2.398 2.237 1.00 42.06 199 LEU A CA 1
ATOM 1526 C C . LEU A 1 199 ? 22.812 -2.100 0.980 1.00 42.06 199 LEU A C 1
ATOM 1528 O O . LEU A 1 199 ? 22.578 -2.711 -0.058 1.00 42.06 199 LEU A O 1
ATOM 1532 N N . ASN A 1 200 ? 23.835 -1.254 1.086 1.00 46.81 200 ASN A N 1
ATOM 1533 C CA . ASN A 1 200 ? 24.736 -0.894 -0.007 1.00 46.81 200 ASN A CA 1
ATOM 1534 C C . ASN A 1 200 ? 25.579 -2.081 -0.490 1.00 46.81 200 ASN A C 1
ATOM 1536 O O . ASN A 1 200 ? 25.708 -2.289 -1.696 1.00 46.81 200 ASN A O 1
ATOM 1540 N N . ALA A 1 201 ? 26.104 -2.915 0.412 1.00 47.31 201 ALA A N 1
ATOM 1541 C CA . ALA A 1 201 ? 26.842 -4.131 0.065 1.00 47.31 201 ALA A CA 1
ATOM 1542 C C . ALA A 1 201 ? 25.961 -5.174 -0.637 1.00 47.31 201 ALA A C 1
ATOM 1544 O O . ALA A 1 201 ? 26.432 -5.946 -1.476 1.00 47.31 201 ALA A O 1
ATOM 1545 N N . LEU A 1 202 ? 24.673 -5.208 -0.308 1.00 44.50 202 LEU A N 1
ATOM 1546 C CA . LEU A 1 202 ? 23.727 -6.147 -0.887 1.00 44.50 202 LEU A CA 1
ATOM 1547 C C . LEU A 1 202 ? 23.139 -5.647 -2.198 1.00 44.50 202 LEU A C 1
ATOM 1549 O O . LEU A 1 202 ? 23.036 -6.423 -3.140 1.00 44.50 202 LEU A O 1
ATOM 1553 N N . ILE A 1 203 ? 22.869 -4.347 -2.295 1.00 50.94 203 ILE A N 1
ATOM 1554 C CA . ILE A 1 203 ? 22.592 -3.665 -3.554 1.00 50.94 203 ILE A CA 1
ATOM 1555 C C . ILE A 1 203 ? 23.769 -3.869 -4.488 1.00 50.94 203 ILE A C 1
ATOM 1557 O O . ILE A 1 203 ? 23.549 -4.332 -5.590 1.00 50.94 203 ILE A O 1
ATOM 1561 N N . LYS A 1 204 ? 25.017 -3.698 -4.045 1.00 53.62 204 LYS A N 1
ATOM 1562 C CA . LYS A 1 204 ? 26.202 -4.038 -4.843 1.00 53.62 204 LYS A CA 1
ATOM 1563 C C . LYS A 1 204 ? 26.160 -5.475 -5.387 1.00 53.62 204 LYS A C 1
ATOM 1565 O O . LYS A 1 204 ? 26.437 -5.668 -6.561 1.00 53.62 204 LYS A O 1
ATOM 1570 N N . LYS A 1 205 ? 25.719 -6.462 -4.599 1.00 51.16 205 LYS A N 1
ATOM 1571 C CA . LYS A 1 205 ? 25.526 -7.848 -5.074 1.00 51.16 205 LYS A CA 1
ATOM 1572 C C . LYS A 1 205 ? 24.337 -8.026 -6.030 1.00 51.16 205 LYS A C 1
ATOM 1574 O O . LYS A 1 205 ? 24.412 -8.859 -6.925 1.00 51.16 205 LYS A O 1
ATOM 1579 N N . VAL A 1 206 ? 23.256 -7.259 -5.871 1.00 48.88 206 VAL A N 1
ATOM 1580 C CA . VAL A 1 206 ? 22.133 -7.191 -6.831 1.00 48.88 206 VAL A CA 1
ATOM 1581 C C . VAL A 1 206 ? 22.569 -6.510 -8.133 1.00 48.88 206 VAL A C 1
ATOM 1583 O O . VAL A 1 206 ? 22.182 -6.948 -9.207 1.00 48.88 206 VAL A O 1
ATOM 1586 N N . LEU A 1 207 ? 23.415 -5.483 -8.043 1.00 49.09 207 LEU A N 1
ATOM 1587 C CA . LEU A 1 207 ? 24.039 -4.786 -9.168 1.00 49.09 207 LEU A CA 1
ATOM 1588 C C . LEU A 1 207 ? 25.050 -5.692 -9.899 1.00 49.09 207 LEU A C 1
ATOM 1590 O O . LEU A 1 207 ? 25.248 -5.535 -11.100 1.00 49.09 207 LEU A O 1
ATOM 1594 N N . GLU A 1 208 ? 25.676 -6.638 -9.190 1.00 48.31 208 GLU A N 1
ATOM 1595 C CA . GLU A 1 208 ? 26.544 -7.690 -9.746 1.00 48.31 208 GLU A CA 1
ATOM 1596 C C . GLU A 1 208 ? 25.747 -8.878 -10.329 1.00 48.31 208 GLU A C 1
ATOM 1598 O O . GLU A 1 208 ? 26.276 -9.633 -11.147 1.00 48.31 208 GLU A O 1
ATOM 1603 N N . ALA A 1 209 ? 24.470 -9.047 -9.960 1.00 43.62 209 ALA A N 1
ATOM 1604 C CA . ALA A 1 209 ? 23.582 -10.026 -10.576 1.00 43.62 209 ALA A CA 1
ATOM 1605 C C . ALA A 1 209 ? 23.144 -9.527 -11.963 1.00 43.62 209 ALA A C 1
ATOM 1607 O O . ALA A 1 209 ? 22.665 -8.407 -12.127 1.00 43.62 209 ALA A O 1
ATOM 1608 N N . ALA A 1 210 ? 23.333 -10.361 -12.987 1.00 51.09 210 ALA A N 1
ATOM 1609 C CA . ALA A 1 210 ? 23.074 -9.992 -14.377 1.00 51.09 210 ALA A CA 1
ATOM 1610 C C . ALA A 1 210 ? 21.654 -9.406 -14.590 1.00 51.09 210 ALA A C 1
ATOM 1612 O O . ALA A 1 210 ? 20.686 -9.946 -14.038 1.00 51.09 210 ALA A O 1
ATOM 1613 N N . PRO A 1 211 ? 21.501 -8.362 -15.433 1.00 55.44 211 PRO A N 1
ATOM 1614 C CA . PRO A 1 211 ? 20.204 -7.765 -15.736 1.00 55.44 211 PRO A CA 1
ATOM 1615 C C . PRO A 1 211 ? 19.152 -8.799 -16.161 1.00 55.44 211 PRO A C 1
ATOM 1617 O O . PRO A 1 211 ? 19.432 -9.701 -16.950 1.00 55.44 211 PRO A O 1
ATOM 1620 N N . GLY A 1 212 ? 17.927 -8.663 -15.647 1.00 53.31 212 GLY A N 1
ATOM 1621 C CA . GLY A 1 212 ? 16.785 -9.520 -15.992 1.00 53.31 212 GLY A CA 1
ATOM 1622 C C . GLY A 1 212 ? 16.601 -10.788 -15.148 1.00 53.31 212 GLY A C 1
ATOM 1623 O O . GLY A 1 212 ? 15.674 -11.551 -15.420 1.00 53.31 212 GLY A O 1
ATOM 1624 N N . LYS A 1 213 ? 17.425 -11.029 -14.117 1.00 60.66 213 LYS A N 1
ATOM 1625 C CA . LYS A 1 213 ? 17.189 -12.099 -13.130 1.00 60.66 213 LYS A CA 1
ATOM 1626 C C . LYS A 1 213 ? 16.793 -11.494 -11.776 1.00 60.66 213 LYS A C 1
ATOM 1628 O O . LYS A 1 213 ? 17.538 -10.657 -11.273 1.00 60.66 213 LYS A O 1
ATOM 1633 N N . PRO A 1 214 ? 15.661 -11.899 -11.165 1.00 57.16 214 PRO A N 1
ATOM 1634 C CA . PRO A 1 214 ? 15.336 -11.489 -9.803 1.00 57.16 214 PRO A CA 1
ATOM 1635 C C . PRO A 1 214 ? 16.453 -11.894 -8.839 1.00 57.16 214 PRO A C 1
ATOM 1637 O O . PRO A 1 214 ? 16.938 -13.025 -8.893 1.00 57.16 214 PRO A O 1
ATOM 1640 N N . ALA A 1 215 ? 16.827 -11.001 -7.926 1.00 54.94 215 ALA A N 1
ATOM 1641 C CA . ALA A 1 215 ? 17.820 -11.303 -6.895 1.00 54.94 215 ALA A CA 1
ATOM 1642 C C . ALA A 1 215 ? 17.256 -12.175 -5.755 1.00 54.94 215 ALA A C 1
ATOM 1644 O O . ALA A 1 215 ? 18.000 -12.651 -4.897 1.00 54.94 215 ALA A O 1
ATOM 1645 N N . LEU A 1 216 ? 15.937 -12.394 -5.746 1.00 59.75 216 LEU A N 1
ATOM 1646 C CA . LEU A 1 216 ? 15.243 -13.273 -4.813 1.00 59.75 216 LEU A CA 1
ATOM 1647 C C . LEU A 1 216 ? 14.979 -14.635 -5.460 1.00 59.75 216 LEU A C 1
ATOM 1649 O O . LEU A 1 216 ? 14.273 -14.740 -6.467 1.00 59.75 216 LEU A O 1
ATOM 1653 N N . SER A 1 217 ? 15.507 -15.694 -4.849 1.00 56.50 217 SER A N 1
ATOM 1654 C CA . SER A 1 217 ? 15.179 -17.071 -5.211 1.00 56.50 217 SER A CA 1
ATOM 1655 C C . SER A 1 217 ? 13.697 -17.380 -4.956 1.00 56.50 217 SER A C 1
ATOM 1657 O O . SER A 1 217 ? 13.069 -16.846 -4.046 1.00 56.50 217 SER A O 1
ATOM 1659 N N . GLY A 1 218 ? 13.117 -18.259 -5.780 1.00 59.81 218 GLY A N 1
ATOM 1660 C CA . GLY A 1 218 ? 11.748 -18.756 -5.592 1.00 59.81 218 GLY A CA 1
ATOM 1661 C C . GLY A 1 218 ? 10.642 -17.982 -6.318 1.00 59.81 218 GLY A C 1
ATOM 1662 O O . GLY A 1 218 ? 9.496 -18.417 -6.278 1.00 59.81 218 GLY A O 1
ATOM 1663 N N . LEU A 1 219 ? 10.934 -16.891 -7.028 1.00 70.81 219 LEU A N 1
ATOM 1664 C CA . LEU A 1 219 ? 9.949 -16.250 -7.910 1.00 70.81 219 LEU A CA 1
ATOM 1665 C C . LEU A 1 219 ? 9.832 -16.994 -9.261 1.00 70.81 219 LEU A C 1
ATOM 1667 O O . LEU A 1 219 ? 10.837 -17.512 -9.754 1.00 70.81 219 LEU A O 1
ATOM 1671 N N . PRO A 1 220 ? 8.639 -17.043 -9.890 1.00 71.31 220 PRO A N 1
ATOM 1672 C CA . PRO A 1 220 ? 7.332 -16.616 -9.374 1.00 71.31 220 PRO A CA 1
ATOM 1673 C C . PRO A 1 220 ? 6.763 -17.597 -8.332 1.00 71.31 220 PRO A C 1
ATOM 1675 O O . PRO A 1 220 ? 7.201 -18.741 -8.249 1.00 71.31 220 PRO A O 1
ATOM 1678 N N . PHE A 1 221 ? 5.750 -17.162 -7.577 1.00 75.81 221 PHE A N 1
ATOM 1679 C CA . PHE A 1 221 ? 4.998 -18.030 -6.657 1.00 75.81 221 PHE A CA 1
ATOM 1680 C C . PHE A 1 221 ? 4.288 -19.168 -7.395 1.00 75.81 221 PHE A C 1
ATOM 1682 O O . PHE A 1 221 ? 3.596 -18.918 -8.389 1.00 75.81 221 PHE A O 1
ATOM 1689 N N . ASP A 1 222 ? 4.406 -20.392 -6.885 1.00 75.69 222 ASP A N 1
ATOM 1690 C CA . ASP A 1 222 ? 3.639 -21.522 -7.405 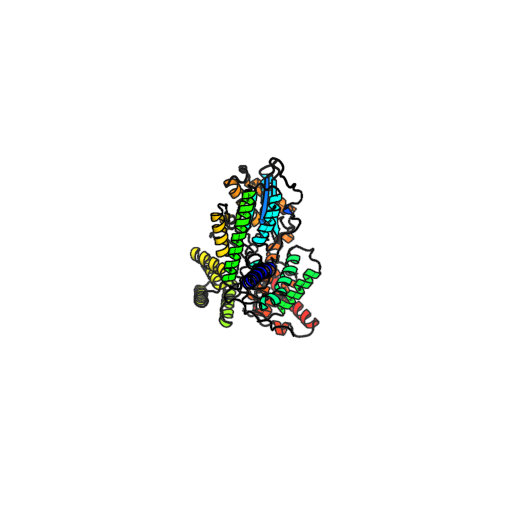1.00 75.69 222 ASP A CA 1
ATOM 1691 C C . ASP A 1 222 ? 2.179 -21.528 -6.880 1.00 75.69 222 ASP A C 1
ATOM 1693 O O . ASP A 1 222 ? 1.854 -20.849 -5.897 1.00 75.69 222 ASP A O 1
ATOM 1697 N N . PRO A 1 223 ? 1.242 -22.227 -7.553 1.00 80.69 223 PRO A N 1
ATOM 1698 C CA . PRO A 1 223 ? -0.164 -22.246 -7.139 1.00 80.69 223 PRO A CA 1
ATOM 1699 C C . PRO A 1 223 ? -0.409 -22.829 -5.739 1.00 80.69 223 PRO A C 1
ATOM 1701 O O . PRO A 1 223 ? -1.353 -22.414 -5.056 1.00 80.69 223 PRO A O 1
ATOM 1704 N N . GLU A 1 224 ? 0.425 -23.773 -5.296 1.00 78.25 224 GLU A N 1
ATOM 1705 C CA . GLU A 1 224 ? 0.315 -24.395 -3.974 1.00 78.25 224 GLU A CA 1
ATOM 1706 C C . GLU A 1 224 ? 0.726 -23.408 -2.879 1.00 78.25 224 GLU A C 1
ATOM 1708 O O . GLU A 1 224 ? 0.009 -23.267 -1.888 1.00 78.25 224 GLU A O 1
ATOM 1713 N N . GLU A 1 225 ? 1.805 -22.652 -3.092 1.00 78.69 225 GLU A N 1
ATOM 1714 C CA . GLU A 1 225 ? 2.255 -21.549 -2.245 1.00 78.69 225 GLU A CA 1
ATOM 1715 C C . GLU A 1 225 ? 1.198 -20.451 -2.153 1.00 78.69 225 GLU A C 1
ATOM 1717 O O . GLU A 1 225 ? 0.882 -19.992 -1.054 1.00 78.69 225 GLU A O 1
ATOM 1722 N N . ARG A 1 226 ? 0.601 -20.047 -3.285 1.00 85.94 226 ARG A N 1
ATOM 1723 C CA . ARG A 1 226 ? -0.501 -19.071 -3.282 1.00 85.94 226 ARG A CA 1
ATOM 1724 C C . ARG A 1 226 ? -1.665 -19.573 -2.429 1.00 85.94 226 ARG A C 1
ATOM 1726 O O . ARG A 1 226 ? -2.125 -18.876 -1.528 1.00 85.94 226 ARG A O 1
ATOM 1733 N N . SER A 1 227 ? -2.094 -20.814 -2.652 1.00 85.88 227 SER A N 1
ATOM 1734 C CA . SER A 1 227 ? -3.175 -21.441 -1.879 1.00 85.88 227 SER A CA 1
ATOM 1735 C C . SER A 1 227 ? -2.836 -21.553 -0.392 1.00 85.88 227 SER A C 1
ATOM 1737 O O . SER A 1 227 ? -3.698 -21.370 0.470 1.00 85.88 227 SER A O 1
ATOM 1739 N N . PHE A 1 228 ? -1.576 -21.840 -0.082 1.00 82.88 228 PHE A N 1
ATOM 1740 C CA . PHE A 1 228 ? -1.069 -21.933 1.273 1.00 82.88 228 PHE A CA 1
ATOM 1741 C C . PHE A 1 228 ? -1.129 -20.590 2.014 1.00 82.88 228 PHE A C 1
ATOM 1743 O O . PHE A 1 228 ? -1.661 -20.525 3.125 1.00 82.88 228 PHE A O 1
ATOM 1750 N N . LEU A 1 229 ? -0.669 -19.508 1.385 1.00 86.81 229 LEU A N 1
ATOM 1751 C CA . LEU A 1 229 ? -0.722 -18.163 1.963 1.00 86.81 229 LEU A CA 1
ATOM 1752 C C . LEU A 1 229 ? -2.165 -17.708 2.223 1.00 86.81 229 LEU A C 1
ATOM 1754 O O . LEU A 1 229 ? -2.458 -17.185 3.296 1.00 86.81 229 LEU A O 1
ATOM 1758 N N . LEU A 1 230 ? -3.102 -18.022 1.322 1.00 91.69 230 LEU A N 1
ATOM 1759 C CA . LEU A 1 230 ? -4.528 -17.752 1.548 1.00 91.69 230 LEU A CA 1
ATOM 1760 C C . LEU A 1 230 ? -5.108 -18.564 2.721 1.00 91.69 230 LEU A C 1
ATOM 1762 O O . LEU A 1 230 ? -5.956 -18.066 3.462 1.00 91.69 230 LEU A O 1
ATOM 1766 N N . ARG A 1 231 ? -4.650 -19.807 2.946 1.00 89.81 231 ARG A N 1
ATOM 1767 C CA . ARG A 1 231 ? -5.037 -20.579 4.143 1.00 89.81 231 ARG A CA 1
ATOM 1768 C C . ARG A 1 231 ? -4.511 -19.941 5.431 1.00 89.81 231 ARG A C 1
ATOM 1770 O O . ARG A 1 231 ? -5.260 -19.916 6.409 1.00 89.81 231 ARG A O 1
ATOM 1777 N N . ARG A 1 232 ? -3.278 -19.414 5.435 1.00 89.75 232 ARG A N 1
ATOM 1778 C CA . ARG A 1 232 ? -2.714 -18.675 6.585 1.00 89.75 232 ARG A CA 1
ATOM 1779 C C . ARG A 1 232 ? -3.553 -17.443 6.910 1.00 89.75 232 ARG A C 1
ATOM 1781 O O . ARG A 1 232 ? -3.954 -17.298 8.062 1.00 89.75 232 ARG A O 1
ATOM 1788 N N . LEU A 1 233 ? -3.891 -16.648 5.893 1.00 94.19 233 LEU A N 1
ATOM 1789 C CA . LEU A 1 233 ? -4.763 -15.478 6.017 1.00 94.19 233 LEU A CA 1
ATOM 1790 C C . LEU A 1 233 ? -6.080 -15.816 6.716 1.00 94.19 233 LEU A C 1
ATOM 1792 O O . LEU A 1 233 ? -6.390 -15.273 7.778 1.00 94.19 233 LEU A O 1
ATOM 1796 N N . ARG A 1 234 ? -6.813 -16.786 6.162 1.00 96.06 234 ARG A N 1
ATOM 1797 C CA . ARG A 1 234 ? -8.098 -17.230 6.713 1.00 96.06 234 ARG A CA 1
ATOM 1798 C C . ARG A 1 234 ? -7.970 -17.724 8.153 1.00 96.06 234 ARG A C 1
ATOM 1800 O O . ARG A 1 234 ? -8.753 -17.339 9.013 1.00 96.06 234 ARG A O 1
ATOM 1807 N N . ARG A 1 235 ? -6.938 -18.521 8.455 1.00 94.69 235 ARG A N 1
ATOM 1808 C CA . ARG A 1 235 ? -6.677 -18.991 9.824 1.00 94.69 235 ARG A CA 1
ATOM 1809 C C . ARG A 1 235 ? -6.447 -17.830 10.791 1.00 94.69 235 ARG A C 1
ATOM 1811 O O . ARG A 1 235 ? -7.028 -17.837 11.870 1.00 94.69 235 ARG A O 1
ATOM 1818 N N . SER A 1 236 ? -5.629 -16.840 10.429 1.00 96.00 236 SER A N 1
ATOM 1819 C CA . SER A 1 236 ? -5.397 -15.673 11.287 1.00 96.00 236 SER A CA 1
ATOM 1820 C C . SER A 1 236 ? -6.681 -14.902 11.566 1.00 96.00 236 SER A C 1
ATOM 1822 O O . SER A 1 236 ? -6.906 -14.517 12.709 1.00 96.00 236 SER A O 1
ATOM 1824 N N . MET A 1 237 ? -7.532 -14.716 10.555 1.00 98.44 237 MET A N 1
ATOM 1825 C CA . MET A 1 237 ? -8.821 -14.043 10.724 1.00 98.44 237 MET A CA 1
ATOM 1826 C C . MET A 1 237 ? -9.735 -14.785 11.703 1.00 98.44 237 MET A C 1
ATOM 1828 O O . MET A 1 237 ? -10.266 -14.152 12.615 1.00 98.44 237 MET A O 1
ATOM 1832 N N . ARG A 1 238 ? -9.855 -16.115 11.589 1.00 98.50 238 ARG A N 1
ATOM 1833 C CA . ARG A 1 238 ? -10.634 -16.924 12.546 1.00 98.50 238 ARG A CA 1
ATOM 1834 C C . ARG A 1 238 ? -10.120 -16.799 13.969 1.00 98.50 238 ARG A C 1
ATOM 1836 O O . ARG A 1 238 ? -10.897 -16.575 14.890 1.00 98.50 238 ARG A O 1
ATOM 1843 N N . GLU A 1 239 ? -8.807 -16.895 14.159 1.00 98.06 239 GLU A N 1
ATOM 1844 C CA . GLU A 1 239 ? -8.209 -16.779 15.491 1.00 98.06 239 GLU A CA 1
ATOM 1845 C C . GLU A 1 239 ? -8.407 -15.379 16.088 1.00 98.06 239 GLU A C 1
ATOM 1847 O O . GLU A 1 239 ? -8.747 -15.257 17.263 1.00 98.06 239 GLU A O 1
ATOM 1852 N N . ILE A 1 240 ? -8.263 -14.316 15.287 1.00 98.56 240 ILE A N 1
ATOM 1853 C CA . ILE A 1 240 ? -8.566 -12.942 15.715 1.00 98.56 240 ILE A CA 1
ATOM 1854 C C . ILE A 1 240 ? -10.045 -12.825 16.108 1.00 98.56 240 ILE A C 1
ATOM 1856 O O . ILE A 1 240 ? -10.355 -12.337 17.194 1.00 98.56 240 ILE A O 1
ATOM 1860 N N . SER A 1 241 ? -10.956 -13.315 15.261 1.00 98.69 241 SER A N 1
ATOM 1861 C CA . SER A 1 241 ? -12.397 -13.302 15.525 1.00 98.69 241 SER A CA 1
ATOM 1862 C C . SER A 1 241 ? -12.732 -14.030 16.827 1.00 98.69 241 SER A C 1
ATOM 1864 O O . SER A 1 241 ? -13.425 -13.457 17.672 1.00 98.69 241 SER A O 1
ATOM 1866 N N . LYS A 1 242 ? -12.182 -15.233 17.033 1.00 98.62 242 LYS A N 1
ATOM 1867 C CA . LYS A 1 242 ? -12.342 -16.043 18.247 1.00 98.62 242 LYS A CA 1
ATOM 1868 C C . LYS A 1 242 ? -11.852 -15.312 19.497 1.00 98.62 242 LYS A C 1
ATOM 1870 O O . LYS A 1 242 ? -12.576 -15.268 20.488 1.00 98.62 242 LYS A O 1
ATOM 1875 N N . LEU A 1 243 ? -10.663 -14.707 19.450 1.00 98.50 243 LEU A N 1
ATOM 1876 C CA . LEU A 1 243 ? -10.106 -13.943 20.573 1.00 98.50 243 LEU A CA 1
ATOM 1877 C C . LEU A 1 243 ? -10.977 -12.736 20.938 1.00 98.50 243 LEU A C 1
ATOM 1879 O O . LEU A 1 243 ? -11.210 -12.484 22.117 1.00 98.50 243 LEU A O 1
ATOM 1883 N N . CYS A 1 244 ? -11.481 -12.012 19.938 1.00 98.50 244 CYS A N 1
ATOM 1884 C CA . CYS A 1 244 ? -12.390 -10.892 20.158 1.00 98.50 244 CYS A CA 1
ATOM 1885 C C . CYS A 1 244 ? -13.738 -11.349 20.732 1.00 98.50 244 CYS A C 1
ATOM 1887 O O . CYS A 1 244 ? -14.246 -10.692 21.631 1.00 98.50 244 CYS A O 1
ATOM 1889 N N . ARG A 1 245 ? -14.305 -12.478 20.268 1.00 98.25 245 ARG A N 1
ATOM 1890 C CA . ARG A 1 245 ? -15.546 -13.048 20.840 1.00 98.25 245 ARG A CA 1
ATOM 1891 C C . ARG A 1 245 ? -15.359 -13.413 22.310 1.00 98.25 245 ARG A C 1
ATOM 1893 O O . ARG A 1 245 ? -16.172 -13.020 23.131 1.00 98.25 245 ARG A O 1
ATOM 1900 N N . ALA A 1 246 ? -14.267 -14.103 22.639 1.00 98.00 246 ALA A N 1
ATOM 1901 C CA . ALA A 1 246 ? -13.973 -14.540 24.005 1.00 98.00 246 ALA A CA 1
ATOM 1902 C C . ALA A 1 246 ? -13.791 -13.382 25.003 1.00 98.00 246 ALA A C 1
ATOM 1904 O O . ALA A 1 246 ? -13.917 -13.588 26.204 1.00 98.00 246 ALA A O 1
ATOM 1905 N N . ARG A 1 247 ? -13.468 -12.181 24.511 1.00 96.94 247 ARG A N 1
ATOM 1906 C CA . ARG A 1 247 ? -13.301 -10.962 25.316 1.00 96.94 247 ARG A CA 1
ATOM 1907 C C . ARG A 1 247 ? -14.435 -9.955 25.124 1.00 96.94 247 ARG A C 1
ATOM 1909 O O . ARG A 1 247 ? -14.310 -8.834 25.595 1.00 96.94 247 ARG A O 1
ATOM 1916 N N . GLU A 1 248 ? -15.483 -10.331 24.388 1.00 97.38 248 GLU A N 1
ATOM 1917 C CA . GLU A 1 248 ? -16.632 -9.471 24.067 1.00 97.38 248 GLU A CA 1
ATOM 1918 C C . GLU A 1 248 ? -16.238 -8.128 23.423 1.00 97.38 248 GLU A C 1
ATOM 1920 O O . GLU A 1 248 ? -16.908 -7.110 23.567 1.00 97.38 248 GLU A O 1
ATOM 1925 N N . VAL A 1 249 ? -15.137 -8.124 22.666 1.00 98.25 249 VAL A N 1
ATOM 1926 C CA . VAL A 1 249 ? -14.628 -6.940 21.968 1.00 98.25 249 VAL A CA 1
ATOM 1927 C C . VAL A 1 249 ? -15.217 -6.889 20.550 1.00 98.25 249 VAL A C 1
ATOM 1929 O O . VAL A 1 249 ? -15.024 -7.837 19.771 1.00 98.25 249 VAL A O 1
ATOM 1932 N N . PRO A 1 250 ? -15.889 -5.789 20.157 1.00 98.44 250 PRO A N 1
ATOM 1933 C CA . PRO A 1 250 ? -16.292 -5.553 18.776 1.00 98.44 250 PRO A CA 1
ATOM 1934 C C . PRO A 1 250 ? -15.094 -5.569 17.820 1.00 98.44 250 PRO A C 1
ATOM 1936 O O . PRO A 1 250 ? -14.029 -5.030 18.123 1.00 98.44 250 PRO A O 1
ATOM 1939 N N . LEU A 1 251 ? -15.275 -6.178 16.648 1.00 98.75 251 LEU A N 1
ATOM 1940 C CA . LEU A 1 251 ? -14.227 -6.359 15.646 1.00 98.75 251 LEU A CA 1
ATOM 1941 C C . LEU A 1 251 ? -14.743 -5.969 14.264 1.00 98.75 251 LEU A C 1
ATOM 1943 O O . LEU A 1 251 ? -15.781 -6.475 13.838 1.00 98.75 251 LEU A O 1
ATOM 1947 N N . VAL A 1 252 ? -13.968 -5.148 13.559 1.00 98.75 252 VAL A N 1
ATOM 1948 C CA . VAL A 1 252 ? -14.155 -4.828 12.140 1.00 98.75 252 VAL A CA 1
ATOM 1949 C C . VAL A 1 252 ? -12.906 -5.240 11.371 1.00 98.75 252 VAL A C 1
ATOM 1951 O O . VAL A 1 252 ? -11.792 -4.829 11.708 1.00 98.75 252 VAL A O 1
ATOM 1954 N N . PHE A 1 253 ? -13.083 -6.050 10.330 1.00 98.75 253 PHE A N 1
ATOM 1955 C CA . PHE A 1 253 ? -12.019 -6.300 9.363 1.00 98.75 253 PHE A CA 1
ATOM 1956 C C . PHE A 1 253 ? -12.021 -5.211 8.292 1.00 98.75 253 PHE A C 1
ATOM 1958 O O . PHE A 1 253 ? -13.074 -4.749 7.866 1.00 98.75 253 PHE A O 1
ATOM 1965 N N . CYS A 1 254 ? -10.844 -4.825 7.820 1.00 98.56 254 CYS A N 1
ATOM 1966 C CA . CYS A 1 254 ? -10.695 -3.918 6.691 1.00 98.56 254 CYS A CA 1
ATOM 1967 C C . CYS A 1 254 ? -9.807 -4.559 5.626 1.00 98.56 254 CYS A C 1
ATOM 1969 O O . CYS A 1 254 ? -8.786 -5.169 5.952 1.00 98.56 254 CYS A O 1
ATOM 1971 N N . VAL A 1 255 ? -10.166 -4.395 4.357 1.00 97.88 255 VAL A N 1
ATOM 1972 C CA . VAL A 1 255 ? -9.298 -4.729 3.226 1.00 97.88 255 VAL A CA 1
ATOM 1973 C C . VAL A 1 255 ? -8.454 -3.503 2.901 1.00 97.88 255 VAL A C 1
ATOM 1975 O O . VAL A 1 255 ? -9.009 -2.433 2.675 1.00 97.88 255 VAL A O 1
ATOM 1978 N N . ALA A 1 256 ? -7.127 -3.646 2.915 1.00 95.69 256 ALA A N 1
ATOM 1979 C CA . ALA A 1 256 ? -6.207 -2.566 2.562 1.00 95.69 256 ALA A CA 1
ATOM 1980 C C . ALA A 1 256 ? -6.475 -2.028 1.147 1.00 95.69 256 ALA A C 1
ATOM 1982 O O . ALA A 1 256 ? -6.958 -2.766 0.294 1.00 95.69 256 ALA A O 1
ATOM 1983 N N . VAL A 1 257 ? -6.130 -0.762 0.922 1.00 94.44 257 VAL A N 1
ATOM 1984 C CA . VAL A 1 257 ? -6.323 -0.078 -0.364 1.00 94.44 257 VAL A CA 1
ATOM 1985 C C . VAL A 1 257 ? -5.426 -0.655 -1.462 1.00 94.44 257 VAL A C 1
ATOM 1987 O O . VAL A 1 257 ? -4.360 -1.217 -1.171 1.00 94.44 257 VAL A O 1
ATOM 1990 N N . TYR A 1 258 ? -5.837 -0.493 -2.719 1.00 93.38 258 TYR A N 1
ATOM 1991 C CA . TYR A 1 258 ? -5.010 -0.792 -3.886 1.00 93.38 258 TYR A CA 1
ATOM 1992 C C . TYR A 1 258 ? -5.354 0.122 -5.067 1.00 93.38 258 TYR A C 1
ATOM 1994 O O . TYR A 1 258 ? -6.428 -0.006 -5.656 1.00 93.38 258 TYR A O 1
ATOM 2002 N N . GLY A 1 259 ? -4.407 0.977 -5.466 1.00 91.94 259 GLY A N 1
ATOM 2003 C CA . GLY A 1 259 ? -4.563 1.914 -6.587 1.00 91.94 259 GLY A CA 1
ATOM 2004 C C . GLY A 1 259 ? -4.585 1.185 -7.931 1.00 91.94 259 GLY A C 1
ATOM 2005 O O . GLY A 1 259 ? -3.553 1.051 -8.591 1.00 91.94 259 GLY A O 1
ATOM 2006 N N . LEU A 1 260 ? -5.744 0.655 -8.314 1.00 91.19 260 LEU A N 1
ATOM 2007 C CA . LEU A 1 260 ? -5.924 -0.298 -9.409 1.00 91.19 260 LEU A CA 1
ATOM 2008 C C . LEU A 1 260 ? -5.422 0.223 -10.761 1.00 91.19 260 LEU A C 1
ATOM 2010 O O . LEU A 1 260 ? -4.824 -0.539 -11.521 1.00 91.19 260 LEU A O 1
ATOM 2014 N N . ASP A 1 261 ? -5.647 1.498 -11.061 1.00 87.38 261 ASP A N 1
ATOM 2015 C CA . ASP A 1 261 ? -5.235 2.121 -12.322 1.00 87.38 261 ASP A CA 1
ATOM 2016 C C . ASP A 1 261 ? -3.901 2.895 -12.226 1.00 87.38 261 ASP A C 1
ATOM 2018 O O . ASP A 1 261 ? -3.422 3.427 -13.227 1.00 87.38 261 ASP A O 1
ATOM 2022 N N . GLY A 1 262 ? -3.293 2.959 -11.039 1.00 85.88 262 GLY A N 1
ATOM 2023 C CA . GLY A 1 262 ? -1.990 3.584 -10.794 1.00 85.88 262 GLY A CA 1
ATOM 2024 C C . GLY A 1 262 ? -0.854 2.574 -10.596 1.00 85.88 262 GLY A C 1
ATOM 2025 O O . GLY A 1 262 ? 0.326 2.936 -10.646 1.00 85.88 262 GLY A O 1
ATOM 2026 N N . SER A 1 263 ? -1.198 1.301 -10.380 1.00 89.00 263 SER A N 1
ATOM 2027 C CA . SER A 1 263 ? -0.264 0.242 -9.986 1.00 89.00 263 SER A CA 1
ATOM 2028 C C . SER A 1 263 ? 0.256 -0.556 -11.173 1.00 89.00 263 SER A C 1
ATOM 2030 O O . SER A 1 263 ? -0.374 -1.508 -11.638 1.00 89.00 263 SER A O 1
ATOM 2032 N N . TRP A 1 264 ? 1.460 -0.223 -11.628 1.00 90.69 264 TRP A N 1
ATOM 2033 C CA . TRP A 1 264 ? 2.152 -1.023 -12.633 1.00 90.69 264 TRP A CA 1
ATOM 2034 C C . TRP A 1 264 ? 2.544 -2.399 -12.070 1.00 90.69 264 TRP A C 1
ATOM 2036 O O . TRP A 1 264 ? 3.020 -2.473 -10.936 1.00 90.69 264 TRP A O 1
ATOM 2046 N N . PRO A 1 265 ? 2.412 -3.492 -12.849 1.00 91.62 265 PRO A N 1
ATOM 2047 C CA . PRO A 1 265 ? 2.892 -4.801 -12.421 1.00 91.62 265 PRO A CA 1
ATOM 2048 C C . PRO A 1 265 ? 4.405 -4.801 -12.162 1.00 91.62 265 PRO A C 1
ATOM 2050 O O . PRO A 1 265 ? 5.202 -4.407 -13.019 1.00 91.62 265 PRO A O 1
ATOM 2053 N N . TRP A 1 266 ? 4.800 -5.305 -10.997 1.00 85.69 266 TRP A N 1
ATOM 2054 C CA . TRP A 1 266 ? 6.179 -5.382 -10.519 1.00 85.69 266 TRP A CA 1
ATOM 2055 C C . TRP A 1 266 ? 6.996 -6.402 -11.291 1.00 85.69 266 TRP A C 1
ATOM 2057 O O . TRP A 1 266 ? 8.162 -6.187 -11.634 1.00 85.69 266 TRP A O 1
ATOM 2067 N N . GLY A 1 267 ? 6.386 -7.557 -11.518 1.00 81.88 267 GLY A N 1
ATOM 2068 C CA . GLY A 1 267 ? 7.076 -8.733 -11.982 1.00 81.88 267 GLY A CA 1
ATOM 2069 C C . GLY A 1 267 ? 7.250 -8.824 -13.492 1.00 81.88 267 GLY A C 1
ATOM 2070 O O . GLY A 1 267 ? 6.455 -8.336 -14.299 1.00 81.88 267 GLY A O 1
ATOM 2071 N N . LEU A 1 268 ? 8.298 -9.537 -13.892 1.00 79.69 268 LEU A N 1
ATOM 2072 C CA . LEU A 1 268 ? 8.515 -9.866 -15.286 1.00 79.69 268 LEU A CA 1
ATOM 2073 C C . LEU A 1 268 ? 7.526 -10.966 -15.743 1.00 79.69 268 LEU A C 1
ATOM 2075 O O . LEU A 1 268 ? 7.502 -12.053 -15.178 1.00 79.69 268 LEU A O 1
ATOM 2079 N N . SER A 1 269 ? 6.760 -10.731 -16.821 1.00 75.69 269 SER A N 1
ATOM 2080 C CA . SER A 1 269 ? 5.883 -11.721 -17.481 1.00 75.69 269 SER A CA 1
ATOM 2081 C C . SER A 1 269 ? 6.521 -13.112 -17.626 1.00 75.69 269 SER A C 1
ATOM 2083 O O . SER A 1 269 ? 7.596 -13.247 -18.212 1.00 75.69 269 SER A O 1
ATOM 2085 N N . LYS A 1 270 ? 5.843 -14.142 -17.108 1.00 71.12 270 LYS A N 1
ATOM 2086 C CA . LYS A 1 270 ? 6.286 -15.543 -17.164 1.00 71.12 270 LYS A CA 1
ATOM 2087 C C . LYS A 1 270 ? 6.108 -16.118 -18.572 1.00 71.12 270 LYS A C 1
ATOM 2089 O O . LYS A 1 270 ? 5.109 -15.834 -19.224 1.00 71.12 270 LYS A O 1
ATOM 2094 N N . GLY A 1 271 ? 7.035 -16.977 -19.001 1.00 73.38 271 GLY A N 1
ATOM 2095 C CA . GLY A 1 271 ? 6.903 -17.731 -20.257 1.00 73.38 271 GLY A CA 1
ATOM 2096 C C . GLY A 1 271 ? 7.049 -16.882 -21.522 1.00 73.38 271 GLY A C 1
ATOM 2097 O O . GLY A 1 271 ? 6.618 -17.307 -22.585 1.00 73.38 271 GLY A O 1
ATOM 2098 N N . VAL A 1 272 ? 7.637 -15.690 -21.404 1.00 82.38 272 VAL A N 1
ATOM 2099 C CA . VAL A 1 272 ? 7.937 -14.809 -22.535 1.00 82.38 272 VAL A CA 1
ATOM 2100 C C . VAL A 1 272 ? 9.421 -14.942 -22.866 1.00 82.38 272 VAL A C 1
ATOM 2102 O O . VAL A 1 272 ? 10.267 -14.699 -22.004 1.00 82.38 272 VAL A O 1
ATOM 2105 N N . ASP A 1 273 ? 9.728 -15.339 -24.100 1.00 83.69 273 ASP A N 1
ATOM 2106 C CA . ASP A 1 273 ? 11.100 -15.424 -24.608 1.00 83.69 273 ASP A CA 1
ATOM 2107 C C . ASP A 1 273 ? 11.765 -14.025 -24.718 1.00 83.69 273 ASP A C 1
ATOM 2109 O O . ASP A 1 273 ? 11.075 -13.002 -24.638 1.00 83.69 273 ASP A O 1
ATOM 2113 N N . PRO A 1 274 ? 13.098 -13.929 -24.898 1.00 83.12 274 PRO A N 1
ATOM 2114 C CA . PRO A 1 274 ? 13.788 -12.638 -24.976 1.00 83.12 274 PRO A CA 1
ATOM 2115 C C . PRO A 1 274 ? 13.287 -11.690 -26.081 1.00 83.12 274 PRO A C 1
ATOM 2117 O O . PRO A 1 274 ? 13.288 -10.474 -25.883 1.00 83.12 274 PRO A O 1
ATOM 2120 N N . LEU A 1 275 ? 12.833 -12.209 -27.227 1.00 85.00 275 LEU A N 1
ATOM 2121 C CA . LEU A 1 275 ? 12.294 -11.387 -28.318 1.00 85.00 275 LEU A CA 1
ATOM 2122 C C . LEU A 1 275 ? 10.902 -10.857 -27.965 1.00 85.00 275 LEU A C 1
ATOM 2124 O O . LEU A 1 275 ? 10.615 -9.674 -28.160 1.00 85.00 275 LEU A O 1
ATOM 2128 N N . GLY A 1 276 ? 10.053 -11.708 -27.388 1.00 87.38 276 GLY A N 1
ATOM 2129 C CA . GLY A 1 276 ? 8.767 -11.317 -26.823 1.00 87.38 276 GLY A CA 1
ATOM 2130 C C . GLY A 1 276 ? 8.930 -10.251 -25.742 1.00 87.38 276 GLY A C 1
ATOM 2131 O O . GLY A 1 276 ? 8.187 -9.272 -25.729 1.00 87.38 276 GLY A O 1
ATOM 2132 N N . ARG A 1 277 ? 9.956 -10.383 -24.892 1.00 85.94 277 ARG A N 1
ATOM 2133 C CA . ARG A 1 277 ? 10.303 -9.407 -23.852 1.00 85.94 277 ARG A CA 1
ATOM 2134 C C . ARG A 1 277 ? 10.580 -8.035 -24.452 1.00 85.94 277 ARG A C 1
ATOM 2136 O O . ARG A 1 277 ? 9.915 -7.070 -24.092 1.00 85.94 277 ARG A O 1
ATOM 2143 N N . ALA A 1 278 ? 11.495 -7.981 -25.419 1.00 84.19 278 ALA A N 1
ATOM 2144 C CA . ALA A 1 278 ? 11.854 -6.748 -26.107 1.00 84.19 278 ALA A CA 1
ATOM 2145 C C . ALA A 1 278 ? 10.644 -6.115 -26.813 1.00 84.19 278 ALA A C 1
ATOM 2147 O O . ALA A 1 278 ? 10.494 -4.895 -26.816 1.00 84.19 278 ALA A O 1
ATOM 2148 N N . ARG A 1 279 ? 9.745 -6.931 -27.380 1.00 88.81 279 ARG A N 1
ATOM 2149 C CA . ARG A 1 279 ? 8.505 -6.445 -28.000 1.00 88.81 279 ARG A CA 1
ATOM 2150 C C . ARG A 1 279 ? 7.547 -5.825 -26.981 1.00 88.81 279 ARG A C 1
ATOM 2152 O O . ARG A 1 279 ? 7.011 -4.754 -27.245 1.00 88.81 279 ARG A O 1
ATOM 2159 N N . ILE A 1 280 ? 7.345 -6.464 -25.829 1.00 91.94 280 ILE A N 1
ATOM 2160 C CA . ILE A 1 280 ? 6.519 -5.913 -24.742 1.00 91.94 280 ILE A CA 1
ATOM 2161 C C . ILE A 1 280 ? 7.136 -4.617 -24.207 1.00 91.94 280 ILE A C 1
ATOM 2163 O O . ILE A 1 280 ? 6.417 -3.643 -24.003 1.00 91.94 280 ILE A O 1
ATOM 2167 N N . ASP A 1 281 ? 8.455 -4.579 -24.016 1.00 88.50 281 ASP A N 1
ATOM 2168 C CA . ASP A 1 281 ? 9.157 -3.391 -23.524 1.00 88.50 281 ASP A CA 1
ATOM 2169 C C . ASP A 1 281 ? 8.986 -2.199 -24.477 1.00 88.50 281 ASP A C 1
ATOM 2171 O O . ASP A 1 281 ? 8.724 -1.088 -24.014 1.00 88.50 281 ASP A O 1
ATOM 2175 N N . LYS A 1 282 ? 9.031 -2.436 -25.798 1.00 89.50 282 LYS A N 1
ATOM 2176 C CA . LYS A 1 282 ? 8.711 -1.418 -26.813 1.00 89.50 282 LYS A CA 1
ATOM 2177 C C . LYS A 1 282 ? 7.279 -0.902 -26.684 1.00 89.50 282 LYS A C 1
ATOM 2179 O O . LYS A 1 282 ? 7.089 0.306 -26.669 1.00 89.50 282 LYS A O 1
ATOM 2184 N N . LEU A 1 283 ? 6.287 -1.784 -26.528 1.00 94.38 283 LEU A N 1
ATOM 2185 C CA . LEU A 1 283 ? 4.888 -1.366 -26.353 1.00 94.38 283 LEU A CA 1
ATOM 2186 C C . LEU A 1 283 ? 4.695 -0.520 -25.090 1.00 94.38 283 LEU A C 1
ATOM 2188 O O . LEU A 1 283 ? 4.045 0.521 -25.138 1.00 94.38 283 LEU A O 1
ATOM 2192 N N . VAL A 1 284 ? 5.290 -0.935 -23.969 1.00 93.00 284 VAL A N 1
ATOM 2193 C CA . VAL A 1 284 ? 5.252 -0.163 -22.717 1.00 93.00 284 VAL A CA 1
ATOM 2194 C C . VAL A 1 284 ? 5.899 1.204 -22.909 1.00 93.00 284 VAL A C 1
ATOM 2196 O O . VAL A 1 284 ? 5.373 2.202 -22.420 1.00 93.00 284 VAL A O 1
ATOM 2199 N N . HIS A 1 285 ? 7.024 1.263 -23.622 1.00 89.62 285 HIS A N 1
ATOM 2200 C CA . HIS A 1 285 ? 7.691 2.524 -23.907 1.00 89.62 285 HIS A CA 1
ATOM 2201 C C . HIS A 1 285 ? 6.834 3.445 -24.783 1.00 89.62 285 HIS A C 1
ATOM 2203 O O . HIS A 1 285 ? 6.585 4.576 -24.376 1.00 89.62 285 HIS A O 1
ATOM 2209 N N . SER A 1 286 ? 6.311 2.958 -25.913 1.00 92.81 286 SER A N 1
ATOM 2210 C CA . SER A 1 286 ? 5.416 3.727 -26.788 1.00 92.81 286 SER A CA 1
ATOM 2211 C C . SER A 1 286 ? 4.195 4.246 -26.027 1.00 92.81 286 SER A C 1
ATOM 2213 O O . SER A 1 286 ? 3.874 5.429 -26.115 1.00 92.81 286 SER A O 1
ATOM 2215 N N . PHE A 1 287 ? 3.571 3.410 -25.190 1.00 94.94 287 PHE A N 1
ATOM 2216 C CA . PHE A 1 287 ? 2.478 3.851 -24.324 1.00 94.94 287 PHE A CA 1
ATOM 2217 C C . PHE A 1 287 ? 2.918 4.979 -23.379 1.00 94.94 287 PHE A C 1
ATOM 2219 O O . PHE A 1 287 ? 2.240 5.998 -23.256 1.00 94.94 287 PHE A O 1
ATOM 2226 N N . ARG A 1 288 ? 4.069 4.849 -22.715 1.00 90.56 288 ARG A N 1
ATOM 2227 C CA . ARG A 1 288 ? 4.579 5.899 -21.817 1.00 90.56 288 ARG A CA 1
ATOM 2228 C C . ARG A 1 288 ? 4.998 7.174 -22.558 1.00 90.56 288 ARG A C 1
ATOM 2230 O O . ARG A 1 288 ? 4.977 8.234 -21.945 1.00 90.56 288 ARG A O 1
ATOM 2237 N N . ALA A 1 289 ? 5.321 7.084 -23.848 1.00 89.44 289 ALA A N 1
ATOM 2238 C CA . ALA A 1 289 ? 5.581 8.219 -24.734 1.00 89.44 289 ALA A CA 1
ATOM 2239 C C . ALA A 1 289 ? 4.300 8.882 -25.285 1.00 89.44 289 ALA A C 1
ATOM 2241 O O . ALA A 1 289 ? 4.393 9.851 -26.032 1.00 89.44 289 ALA A O 1
ATOM 2242 N N . GLY A 1 290 ? 3.113 8.389 -24.914 1.00 92.75 290 GLY A N 1
ATOM 2243 C CA . GLY A 1 290 ? 1.829 8.983 -25.299 1.00 92.75 290 GLY A CA 1
ATOM 2244 C C . GLY A 1 290 ? 1.187 8.380 -26.549 1.00 92.75 290 GLY A C 1
ATOM 2245 O O . GLY A 1 290 ? 0.177 8.895 -27.013 1.00 92.75 290 GLY A O 1
ATOM 2246 N N . GLU A 1 291 ? 1.714 7.279 -27.088 1.00 95.31 291 GLU A N 1
ATOM 2247 C CA . GLU A 1 291 ? 1.095 6.602 -28.229 1.00 95.31 291 GLU A CA 1
ATOM 2248 C C . GLU A 1 291 ? -0.252 5.977 -27.827 1.00 95.31 291 GLU A C 1
ATOM 2250 O O . GLU A 1 291 ? -0.331 5.241 -26.838 1.00 95.31 291 GLU A O 1
ATOM 2255 N N . ARG A 1 292 ? -1.315 6.284 -28.581 1.00 95.31 292 ARG A N 1
ATOM 2256 C CA . ARG A 1 292 ? -2.714 5.904 -28.288 1.00 95.31 292 ARG A CA 1
ATOM 2257 C C . ARG A 1 292 ? -3.545 5.526 -29.513 1.00 95.31 292 ARG A C 1
ATOM 2259 O O . ARG A 1 292 ? -4.730 5.216 -29.357 1.00 95.31 292 ARG A O 1
ATOM 2266 N N . SER A 1 293 ? -2.957 5.556 -30.708 1.00 96.00 293 SER A N 1
ATOM 2267 C CA . SER A 1 293 ? -3.639 5.306 -31.979 1.00 96.00 293 SER A CA 1
ATOM 2268 C C . SER A 1 293 ? -4.342 3.949 -32.010 1.00 96.00 293 SER A C 1
ATOM 2270 O O . SER A 1 293 ? -3.976 3.006 -31.304 1.00 96.00 293 SER A O 1
ATOM 2272 N N . ALA A 1 294 ? -5.339 3.818 -32.887 1.00 95.06 294 ALA A N 1
ATOM 2273 C CA . ALA A 1 294 ? -6.015 2.542 -33.119 1.00 95.06 294 ALA A CA 1
ATOM 2274 C C . ALA A 1 294 ? -5.023 1.429 -33.513 1.00 95.06 294 ALA A C 1
ATOM 2276 O O . ALA A 1 294 ? -5.132 0.307 -33.024 1.00 95.06 294 ALA A O 1
ATOM 2277 N N . ALA A 1 295 ? -4.006 1.762 -34.317 1.00 96.56 295 ALA A N 1
ATOM 2278 C CA . ALA A 1 295 ? -2.941 0.836 -34.691 1.00 96.56 295 ALA A CA 1
ATOM 2279 C C . ALA A 1 295 ? -2.136 0.359 -33.472 1.00 96.56 295 ALA A C 1
ATOM 2281 O O . ALA A 1 295 ? -1.835 -0.827 -33.355 1.00 96.56 295 ALA A O 1
ATOM 2282 N N . PHE A 1 296 ? -1.816 1.252 -32.533 1.00 97.25 296 PHE A N 1
ATOM 2283 C CA . PHE A 1 296 ? -1.142 0.868 -31.295 1.00 97.25 296 PHE A CA 1
ATOM 2284 C C . PHE A 1 296 ? -2.015 -0.023 -30.404 1.00 97.25 296 PHE A C 1
ATOM 2286 O O . PHE A 1 296 ? -1.538 -1.032 -29.883 1.00 97.25 296 PHE A O 1
ATOM 2293 N N . ARG A 1 297 ? -3.308 0.298 -30.270 1.00 96.44 297 ARG A N 1
ATOM 2294 C CA . ARG A 1 297 ? -4.268 -0.535 -29.524 1.00 96.44 297 ARG A CA 1
ATOM 2295 C C . ARG A 1 297 ? -4.344 -1.955 -30.101 1.00 96.44 297 ARG A C 1
ATOM 2297 O O . ARG A 1 297 ? -4.282 -2.919 -29.342 1.00 96.44 297 ARG A O 1
ATOM 2304 N N . ASP A 1 298 ? -4.384 -2.088 -31.427 1.00 96.25 298 ASP A N 1
ATOM 2305 C CA . ASP A 1 298 ? -4.335 -3.382 -32.122 1.00 96.25 298 ASP A CA 1
ATOM 2306 C C . ASP A 1 298 ? -3.012 -4.134 -31.871 1.00 96.25 298 ASP A C 1
ATOM 2308 O O . ASP A 1 298 ? -3.014 -5.339 -31.617 1.00 96.25 298 ASP A O 1
ATOM 2312 N N . GLN A 1 299 ? -1.870 -3.436 -31.839 1.00 97.50 299 GLN A N 1
ATOM 2313 C CA . GLN A 1 299 ? -0.591 -4.059 -31.476 1.00 97.50 299 GLN A CA 1
ATOM 2314 C C . GLN A 1 299 ? -0.582 -4.601 -30.041 1.00 97.50 299 GLN A C 1
ATOM 2316 O O . GLN A 1 299 ? -0.044 -5.689 -29.813 1.00 97.50 299 GLN A O 1
ATOM 2321 N N . VAL A 1 300 ? -1.164 -3.868 -29.084 1.00 97.50 300 VAL A N 1
ATOM 2322 C CA . VAL A 1 300 ? -1.319 -4.330 -27.694 1.00 97.50 300 VAL A CA 1
ATOM 2323 C C . VAL A 1 300 ? -2.224 -5.560 -27.642 1.00 97.50 300 VAL A C 1
ATOM 2325 O O . VAL A 1 300 ? -1.859 -6.538 -26.993 1.00 97.50 300 VAL A O 1
ATOM 2328 N N . HIS A 1 301 ? -3.342 -5.556 -28.372 1.00 96.56 301 HIS A N 1
ATOM 2329 C CA . HIS A 1 301 ? -4.259 -6.694 -28.444 1.00 96.56 301 HIS A CA 1
ATOM 2330 C C . HIS A 1 301 ? -3.582 -7.950 -29.016 1.00 96.56 301 HIS A C 1
ATOM 2332 O O . HIS A 1 301 ? -3.532 -8.981 -28.351 1.00 96.56 301 HIS A O 1
ATOM 2338 N N . LYS A 1 302 ? -2.908 -7.838 -30.168 1.00 96.62 302 LYS A N 1
ATOM 2339 C CA . LYS A 1 302 ? -2.139 -8.943 -30.773 1.00 96.62 302 LYS A CA 1
ATOM 2340 C C . LYS A 1 302 ? -1.030 -9.468 -29.860 1.00 96.62 302 LYS A C 1
ATOM 2342 O O . LYS A 1 302 ? -0.718 -10.660 -29.857 1.00 96.62 302 LYS A O 1
ATOM 2347 N N . ALA A 1 303 ? -0.378 -8.581 -29.106 1.00 95.44 303 ALA A N 1
ATOM 2348 C CA . ALA A 1 303 ? 0.618 -8.993 -28.124 1.00 95.44 303 ALA A CA 1
ATOM 2349 C C . ALA A 1 303 ? -0.028 -9.753 -26.959 1.00 95.44 303 ALA A C 1
ATOM 2351 O O . ALA A 1 303 ? 0.568 -10.710 -26.467 1.00 95.44 303 ALA A O 1
ATOM 2352 N N . LEU A 1 304 ? -1.227 -9.350 -26.535 1.00 95.19 304 LEU A N 1
ATOM 2353 C CA . LEU A 1 304 ? -1.979 -10.015 -25.482 1.00 95.19 304 LEU A CA 1
ATOM 2354 C C . LEU A 1 304 ? -2.433 -11.415 -25.903 1.00 95.19 304 LEU A C 1
ATOM 2356 O O . LEU A 1 304 ? -2.261 -12.345 -25.121 1.00 95.19 304 LEU A O 1
ATOM 2360 N N . ASP A 1 305 ? -2.902 -11.588 -27.140 1.00 95.06 305 ASP A N 1
ATOM 2361 C CA . ASP A 1 305 ? -3.266 -12.903 -27.689 1.00 95.06 305 ASP A CA 1
ATOM 2362 C C . ASP A 1 305 ? -2.077 -13.867 -27.673 1.00 95.06 305 ASP A C 1
ATOM 2364 O O . ASP A 1 305 ? -2.193 -15.036 -27.305 1.00 95.06 305 ASP A O 1
ATOM 2368 N N . ARG A 1 306 ? -0.892 -13.358 -28.027 1.00 94.12 306 ARG A N 1
ATOM 2369 C CA . ARG A 1 306 ? 0.346 -14.142 -28.015 1.00 94.12 306 ARG A CA 1
ATOM 2370 C C . ARG A 1 306 ? 0.875 -14.399 -26.603 1.00 94.12 306 ARG A C 1
ATOM 2372 O O . ARG A 1 306 ? 1.472 -15.446 -26.355 1.00 94.12 306 ARG A O 1
ATOM 2379 N N . PHE A 1 307 ? 0.700 -13.451 -25.684 1.00 93.75 307 PHE A N 1
ATOM 2380 C CA . PHE A 1 307 ? 1.228 -13.505 -24.320 1.00 93.75 307 PHE A CA 1
ATOM 2381 C C . PHE A 1 307 ? 0.125 -13.243 -23.275 1.00 93.75 307 PHE A C 1
ATOM 2383 O O . PHE A 1 307 ? 0.213 -12.280 -22.507 1.00 93.75 307 PHE A O 1
ATOM 2390 N N . PRO A 1 308 ? -0.882 -14.128 -23.153 1.00 93.50 308 PRO A N 1
ATOM 2391 C CA . PRO A 1 308 ? -2.095 -13.867 -22.366 1.00 93.50 308 PRO A CA 1
ATOM 2392 C C . PRO A 1 308 ? -1.857 -13.782 -20.853 1.00 93.50 308 PRO A C 1
ATOM 2394 O O . PRO A 1 308 ? -2.712 -13.308 -20.107 1.00 93.50 308 PRO A O 1
ATOM 2397 N N . ASN A 1 309 ? -0.691 -14.227 -20.380 1.00 91.44 309 ASN A N 1
ATOM 2398 C CA . ASN A 1 309 ? -0.286 -14.154 -18.975 1.00 91.44 309 ASN A CA 1
ATOM 2399 C C . ASN A 1 309 ? 0.655 -12.972 -18.678 1.00 91.44 309 ASN A C 1
ATOM 2401 O O . ASN A 1 309 ? 1.180 -12.861 -17.569 1.00 91.44 309 ASN A O 1
ATOM 2405 N N . ALA A 1 310 ? 0.908 -12.088 -19.648 1.00 92.75 310 ALA A N 1
ATOM 2406 C CA . ALA A 1 310 ? 1.715 -10.900 -19.427 1.00 92.75 310 ALA A CA 1
ATOM 2407 C C . ALA A 1 310 ? 0.891 -9.819 -18.711 1.00 92.75 310 ALA A C 1
ATOM 2409 O O . ALA A 1 310 ? 0.178 -9.049 -19.348 1.00 92.75 310 ALA A O 1
ATOM 2410 N N . ALA A 1 311 ? 1.040 -9.735 -17.385 1.00 93.81 311 ALA A N 1
ATOM 2411 C CA . ALA A 1 311 ? 0.352 -8.755 -16.537 1.00 93.81 311 ALA A CA 1
ATOM 2412 C C . ALA A 1 311 ? 0.417 -7.318 -17.084 1.00 93.81 311 ALA A C 1
ATOM 2414 O O . ALA A 1 311 ? -0.590 -6.622 -17.123 1.00 93.81 311 ALA A O 1
ATOM 2415 N N . VAL A 1 312 ? 1.584 -6.888 -17.579 1.00 94.50 312 VAL A N 1
ATOM 2416 C CA . VAL A 1 312 ? 1.750 -5.531 -18.121 1.00 94.50 312 VAL A CA 1
ATOM 2417 C C . VAL A 1 312 ? 0.915 -5.272 -19.380 1.00 94.50 312 VAL A C 1
ATOM 2419 O O . VAL A 1 312 ? 0.465 -4.152 -19.569 1.00 94.50 312 VAL A O 1
ATOM 2422 N N . LEU A 1 313 ? 0.654 -6.276 -20.223 1.00 96.06 313 LEU A N 1
ATOM 2423 C CA . LEU A 1 313 ? -0.189 -6.088 -21.411 1.00 96.06 313 LEU A CA 1
ATOM 2424 C C . LEU A 1 313 ? -1.661 -5.918 -21.028 1.00 96.06 313 LEU A C 1
ATOM 2426 O O . LEU A 1 313 ? -2.339 -5.069 -21.597 1.00 96.06 313 LEU A O 1
ATOM 2430 N N . HIS A 1 314 ? -2.122 -6.657 -20.014 1.00 97.19 314 HIS A N 1
ATOM 2431 C CA . HIS A 1 314 ? -3.434 -6.421 -19.403 1.00 97.19 314 HIS A CA 1
ATOM 2432 C C . HIS A 1 314 ? -3.516 -5.016 -18.799 1.00 97.19 314 HIS A C 1
ATOM 2434 O O . HIS A 1 314 ? -4.520 -4.337 -18.978 1.00 97.19 314 HIS A O 1
ATOM 2440 N N . TYR A 1 315 ? -2.447 -4.536 -18.156 1.00 96.50 315 TYR A N 1
ATOM 2441 C CA . TYR A 1 315 ? -2.408 -3.166 -17.642 1.00 96.50 315 TYR A CA 1
ATOM 2442 C C . TYR A 1 315 ? -2.545 -2.138 -18.774 1.00 96.50 315 TYR A C 1
ATOM 2444 O O . TYR A 1 315 ? -3.396 -1.258 -18.695 1.00 96.50 315 TYR A O 1
ATOM 2452 N N . LEU A 1 316 ? -1.771 -2.284 -19.859 1.00 97.19 316 LEU A N 1
ATOM 2453 C CA . LEU A 1 316 ? -1.870 -1.407 -21.033 1.00 97.19 316 LEU A CA 1
ATOM 2454 C C . LEU A 1 316 ? -3.280 -1.418 -21.636 1.00 97.19 316 LEU A C 1
ATOM 2456 O O . LEU A 1 316 ? -3.833 -0.354 -21.895 1.00 97.19 316 LEU A O 1
ATOM 2460 N N . GLN A 1 317 ? -3.877 -2.599 -21.828 1.00 97.75 317 GLN A N 1
ATOM 2461 C CA . GLN A 1 317 ? -5.249 -2.713 -22.326 1.00 97.75 317 GLN A CA 1
ATOM 2462 C C . GLN A 1 317 ? -6.237 -2.001 -21.398 1.00 97.75 317 GLN A C 1
ATOM 2464 O O . GLN A 1 317 ? -7.107 -1.281 -21.876 1.00 97.75 317 GLN A O 1
ATOM 2469 N N . GLY A 1 318 ? -6.081 -2.173 -20.084 1.00 97.00 318 GLY A N 1
ATOM 2470 C CA . GLY A 1 318 ? -6.935 -1.540 -19.089 1.00 97.00 318 GLY A CA 1
ATOM 2471 C C . GLY A 1 318 ? -6.883 -0.015 -19.150 1.00 97.00 318 GLY A C 1
ATOM 2472 O O . GLY A 1 318 ? -7.926 0.633 -19.176 1.00 97.00 318 GLY A O 1
ATOM 2473 N N . GLN A 1 319 ? -5.681 0.554 -19.263 1.00 96.50 319 GLN A N 1
ATOM 2474 C CA . GLN A 1 319 ? -5.495 1.999 -19.420 1.00 96.50 319 GLN A CA 1
ATOM 2475 C C . GLN A 1 319 ? -6.088 2.522 -20.734 1.00 96.50 319 GLN A C 1
ATOM 2477 O O . GLN A 1 319 ? -6.815 3.510 -20.735 1.00 96.50 319 GLN A O 1
ATOM 2482 N N . LEU A 1 320 ? -5.829 1.835 -21.852 1.00 96.62 320 LEU A N 1
ATOM 2483 C CA . LEU A 1 320 ? -6.358 2.219 -23.165 1.00 96.62 320 LEU A CA 1
ATOM 2484 C C . LEU A 1 320 ? -7.892 2.140 -23.215 1.00 96.62 320 LEU A C 1
ATOM 2486 O O . LEU A 1 320 ? -8.527 2.986 -23.840 1.00 96.62 320 LEU A O 1
ATOM 2490 N N . ALA A 1 321 ? -8.486 1.139 -22.559 1.00 95.88 321 ALA A N 1
ATOM 2491 C CA . ALA A 1 321 ? -9.934 1.005 -22.433 1.00 95.88 321 ALA A CA 1
ATOM 2492 C C . ALA A 1 321 ? -10.529 2.108 -21.546 1.00 95.88 321 ALA A C 1
ATOM 2494 O O . ALA A 1 321 ? -11.554 2.681 -21.910 1.00 95.88 321 ALA A O 1
ATOM 2495 N N . LYS A 1 322 ? -9.855 2.459 -20.439 1.00 94.44 322 LYS A N 1
ATOM 2496 C CA . LYS A 1 322 ? -10.258 3.569 -19.562 1.00 94.44 322 LYS A CA 1
ATOM 2497 C C . LYS A 1 322 ? -10.307 4.883 -20.337 1.00 94.44 322 LYS A C 1
ATOM 2499 O O . LYS A 1 322 ? -11.333 5.550 -20.338 1.00 94.44 322 LYS A O 1
ATOM 2504 N N . GLU A 1 323 ? -9.233 5.216 -21.053 1.00 92.56 323 GLU A N 1
ATOM 2505 C CA . GLU A 1 323 ? -9.160 6.426 -21.884 1.00 92.56 323 GLU A CA 1
ATOM 2506 C C . GLU A 1 323 ? -10.206 6.440 -23.016 1.00 92.56 323 GLU A C 1
ATOM 2508 O O . GLU A 1 323 ? -10.585 7.502 -23.500 1.00 92.56 323 GLU A O 1
ATOM 2513 N N . ALA A 1 324 ? -10.686 5.269 -23.446 1.00 93.31 324 ALA A N 1
ATOM 2514 C CA . ALA A 1 324 ? -11.757 5.132 -24.431 1.00 93.31 324 ALA A CA 1
ATOM 2515 C C . ALA A 1 324 ? -13.175 5.172 -23.824 1.00 93.31 324 ALA A C 1
ATOM 2517 O O . ALA A 1 324 ? -14.145 5.060 -24.571 1.00 93.31 324 ALA A O 1
ATOM 2518 N N . GLY A 1 325 ? -13.311 5.286 -22.498 1.00 93.94 325 GLY A N 1
ATOM 2519 C CA . GLY A 1 325 ? -14.594 5.238 -21.790 1.00 93.94 325 GLY A CA 1
ATOM 2520 C C . GLY A 1 325 ? -15.179 3.830 -21.608 1.00 93.94 325 GLY A C 1
ATOM 2521 O O . GLY A 1 325 ? -16.263 3.687 -21.043 1.00 93.94 325 GLY A O 1
ATOM 2522 N N . ASP A 1 326 ? -14.480 2.770 -22.027 1.00 95.56 326 ASP A N 1
ATOM 2523 C CA . ASP A 1 326 ? -14.895 1.382 -21.787 1.00 95.56 326 ASP A CA 1
ATOM 2524 C C . ASP A 1 326 ? -14.448 0.929 -20.389 1.00 95.56 326 ASP A C 1
ATOM 2526 O O . ASP A 1 326 ? -13.500 0.158 -20.205 1.00 95.56 326 ASP A O 1
ATOM 2530 N N . LEU A 1 327 ? -15.151 1.437 -19.375 1.00 94.88 327 LEU A N 1
ATOM 2531 C CA . LEU A 1 327 ? -14.837 1.196 -17.965 1.00 94.88 327 LEU A CA 1
ATOM 2532 C C . LEU A 1 327 ? -14.974 -0.280 -17.562 1.00 94.88 327 LEU A C 1
ATOM 2534 O O . LEU A 1 327 ? -14.295 -0.744 -16.641 1.00 94.88 327 LEU A O 1
ATOM 2538 N N . LYS A 1 328 ? -15.820 -1.044 -18.263 1.00 95.75 328 LYS A N 1
ATOM 2539 C CA . LYS A 1 328 ? -16.000 -2.479 -18.014 1.00 95.75 328 LYS A CA 1
ATOM 2540 C C . LYS A 1 328 ? -14.748 -3.252 -18.418 1.00 95.75 328 LYS A C 1
ATOM 2542 O O . LYS A 1 328 ? -14.226 -4.022 -17.607 1.00 95.75 328 LYS A O 1
ATOM 2547 N N . THR A 1 329 ? -14.254 -3.034 -19.638 1.00 96.44 329 THR A N 1
ATOM 2548 C CA . THR A 1 329 ? -12.999 -3.643 -20.097 1.00 96.44 329 THR A CA 1
ATOM 2549 C C . THR A 1 329 ? -11.821 -3.119 -19.287 1.00 96.44 329 THR A C 1
ATOM 2551 O O . THR A 1 329 ? -10.981 -3.912 -18.866 1.00 96.44 329 THR A O 1
ATOM 2554 N N . ALA A 1 330 ? -11.798 -1.818 -18.976 1.00 96.50 330 ALA A N 1
ATOM 2555 C CA . ALA A 1 330 ? -10.762 -1.215 -18.144 1.00 96.50 330 ALA A CA 1
ATOM 2556 C C . ALA A 1 330 ? -10.614 -1.940 -16.803 1.00 96.50 330 ALA A C 1
ATOM 2558 O O . ALA A 1 330 ? -9.532 -2.438 -16.485 1.00 96.50 330 ALA A O 1
ATOM 2559 N N . ARG A 1 331 ? -11.715 -2.085 -16.052 1.00 95.81 331 ARG A N 1
ATOM 2560 C CA . ARG A 1 331 ? -11.725 -2.812 -14.776 1.00 95.81 331 ARG A CA 1
ATOM 2561 C C . ARG A 1 331 ? -11.227 -4.242 -14.938 1.00 95.81 331 ARG A C 1
ATOM 2563 O O . ARG A 1 331 ? -10.328 -4.657 -14.211 1.00 95.81 331 ARG A O 1
ATOM 2570 N N . ALA A 1 332 ? -11.807 -4.989 -15.878 1.00 97.06 332 ALA A N 1
ATOM 2571 C CA . ALA A 1 332 ? -11.488 -6.400 -16.064 1.00 97.06 332 ALA A CA 1
ATOM 2572 C C . ALA A 1 332 ? -9.999 -6.608 -16.386 1.00 97.06 332 ALA A C 1
ATOM 2574 O O . ALA A 1 332 ? -9.348 -7.469 -15.790 1.00 97.06 332 ALA A O 1
ATOM 2575 N N . SER A 1 333 ? -9.441 -5.789 -17.279 1.00 97.62 333 SER A N 1
ATOM 2576 C CA . SER A 1 333 ? -8.033 -5.852 -17.662 1.00 97.62 333 SER A CA 1
ATOM 2577 C C . SER A 1 333 ? -7.100 -5.404 -16.528 1.00 97.62 333 SER A C 1
ATOM 2579 O O . SER A 1 333 ? -6.108 -6.081 -16.264 1.00 97.62 333 SER A O 1
ATOM 2581 N N . LEU A 1 334 ? -7.417 -4.341 -15.780 1.00 96.75 334 LEU A N 1
ATOM 2582 C CA . LEU A 1 334 ? -6.589 -3.904 -14.643 1.00 96.75 334 LEU A CA 1
ATOM 2583 C C . LEU A 1 334 ? -6.598 -4.920 -13.487 1.00 96.75 334 LEU A C 1
ATOM 2585 O O . LEU A 1 334 ? -5.548 -5.253 -12.936 1.00 96.75 334 LEU A O 1
ATOM 2589 N N . GLU A 1 335 ? -7.757 -5.493 -13.151 1.00 96.19 335 GLU A N 1
ATOM 2590 C CA . GLU A 1 335 ? -7.849 -6.561 -12.145 1.00 96.19 335 GLU A CA 1
ATOM 2591 C C . GLU A 1 335 ? -7.075 -7.807 -12.579 1.00 96.19 335 GLU A C 1
ATOM 2593 O O . GLU A 1 335 ? -6.418 -8.462 -11.761 1.00 96.19 335 GLU A O 1
ATOM 2598 N N . ARG A 1 336 ? -7.109 -8.118 -13.880 1.00 96.06 336 ARG A N 1
ATOM 2599 C CA . ARG A 1 336 ? -6.332 -9.213 -14.455 1.00 96.06 336 ARG A CA 1
ATOM 2600 C C . ARG A 1 336 ? -4.834 -8.934 -14.390 1.00 96.06 336 ARG A C 1
ATOM 2602 O O . ARG A 1 336 ? -4.084 -9.850 -14.056 1.00 96.06 336 ARG A O 1
ATOM 2609 N N . ALA A 1 337 ? -4.403 -7.698 -14.642 1.00 95.50 337 ALA A N 1
ATOM 2610 C CA . ALA A 1 337 ? -3.013 -7.273 -14.499 1.00 95.50 337 ALA A CA 1
ATOM 2611 C C . ALA A 1 337 ? -2.508 -7.465 -13.062 1.00 95.50 337 ALA A C 1
ATOM 2613 O O . ALA A 1 337 ? -1.493 -8.133 -12.861 1.00 95.50 337 ALA A O 1
ATOM 2614 N N . ARG A 1 338 ? -3.264 -6.975 -12.069 1.00 94.12 338 ARG A N 1
ATOM 2615 C CA . ARG A 1 338 ? -2.983 -7.169 -10.636 1.00 94.12 338 ARG A CA 1
ATOM 2616 C C . ARG A 1 338 ? -2.836 -8.648 -10.278 1.00 94.12 338 ARG A C 1
ATOM 2618 O O . ARG A 1 338 ? -1.885 -9.042 -9.609 1.00 94.12 338 ARG A O 1
ATOM 2625 N N . ASP A 1 339 ? -3.779 -9.487 -10.703 1.00 93.38 339 ASP A N 1
ATOM 2626 C CA . ASP A 1 339 ? -3.818 -10.896 -10.291 1.00 93.38 339 ASP A CA 1
ATOM 2627 C C . ASP A 1 339 ? -2.748 -11.759 -10.993 1.00 93.38 339 ASP A C 1
ATOM 2629 O O . ASP A 1 339 ? -2.287 -12.768 -10.433 1.00 93.38 339 ASP A O 1
ATOM 2633 N N . LEU A 1 340 ? -2.343 -11.360 -12.205 1.00 92.12 340 LEU A N 1
ATOM 2634 C CA . LEU A 1 340 ? -1.268 -11.982 -12.983 1.00 92.12 340 LEU A CA 1
ATOM 2635 C C . LEU A 1 340 ? 0.131 -11.508 -12.592 1.00 92.12 340 LEU A C 1
ATOM 2637 O O . LEU A 1 340 ? 1.103 -12.094 -13.080 1.00 92.12 340 LEU A O 1
ATOM 2641 N N . ASP A 1 341 ? 0.264 -10.493 -11.733 1.00 91.12 341 ASP A N 1
ATOM 2642 C CA . ASP A 1 341 ? 1.578 -10.072 -11.268 1.00 91.12 341 ASP A CA 1
ATOM 2643 C C . ASP A 1 341 ? 2.318 -11.271 -10.651 1.00 91.12 341 ASP A C 1
ATOM 2645 O O . ASP A 1 341 ? 1.830 -12.003 -9.777 1.00 91.12 341 ASP A O 1
ATOM 2649 N N . THR A 1 342 ? 3.511 -11.525 -11.182 1.00 86.19 342 THR A N 1
ATOM 2650 C CA . THR A 1 342 ? 4.382 -12.614 -10.736 1.00 86.19 342 THR A CA 1
ATOM 2651 C C . THR A 1 342 ? 5.042 -12.317 -9.390 1.00 86.19 342 THR A C 1
ATOM 2653 O O . THR A 1 342 ? 5.545 -13.243 -8.747 1.00 86.19 342 THR A O 1
ATOM 2656 N N . VAL A 1 343 ? 5.011 -11.051 -8.962 1.00 83.38 343 VAL A N 1
ATOM 2657 C CA . VAL A 1 343 ? 5.611 -10.542 -7.729 1.00 83.38 343 VAL A CA 1
ATOM 2658 C C . VAL A 1 343 ? 4.571 -9.712 -6.952 1.00 83.38 343 VAL A C 1
ATOM 2660 O O . VAL A 1 343 ? 4.734 -8.506 -6.784 1.00 83.38 343 VAL A O 1
ATOM 2663 N N . PRO A 1 344 ? 3.474 -10.329 -6.472 1.00 84.25 344 PRO A N 1
ATOM 2664 C CA . PRO A 1 344 ? 2.379 -9.580 -5.869 1.00 84.25 344 PRO A CA 1
ATOM 2665 C C . PRO A 1 344 ? 2.745 -9.125 -4.449 1.00 84.25 344 PRO A C 1
ATOM 2667 O O . PRO A 1 344 ? 2.412 -9.796 -3.480 1.00 84.25 344 PRO A O 1
ATOM 2670 N N . MET A 1 345 ? 3.423 -7.985 -4.295 1.00 79.25 345 MET A N 1
ATOM 2671 C CA . MET A 1 345 ? 3.666 -7.337 -2.988 1.00 79.25 345 MET A CA 1
ATOM 2672 C C . MET A 1 345 ? 2.439 -6.591 -2.438 1.00 79.25 345 MET A C 1
ATOM 2674 O O . MET A 1 345 ? 2.559 -5.767 -1.541 1.00 79.25 345 MET A O 1
ATOM 2678 N N . HIS A 1 346 ? 1.273 -6.827 -3.022 1.00 87.44 346 HIS A N 1
ATOM 2679 C CA . HIS A 1 346 ? 0.089 -6.003 -2.862 1.00 87.44 346 HIS A CA 1
ATOM 2680 C C . HIS A 1 346 ? -1.163 -6.868 -2.707 1.00 87.44 346 HIS A C 1
ATOM 2682 O O . HIS A 1 346 ? -1.125 -8.099 -2.837 1.00 87.44 346 HIS A O 1
ATOM 2688 N N . LEU A 1 347 ? -2.301 -6.212 -2.468 1.00 91.88 347 LEU A N 1
ATOM 2689 C CA . LEU A 1 347 ? -3.603 -6.864 -2.488 1.00 91.88 347 LEU A CA 1
ATOM 2690 C C . LEU A 1 347 ? -3.836 -7.527 -3.854 1.00 91.88 347 LEU A C 1
ATOM 2692 O O . LEU A 1 347 ? -3.588 -6.937 -4.901 1.00 91.88 347 LEU A O 1
ATOM 2696 N N . THR A 1 348 ? -4.343 -8.757 -3.853 1.00 93.75 348 THR A N 1
ATOM 2697 C CA . THR A 1 348 ? -4.766 -9.469 -5.071 1.00 93.75 348 THR A CA 1
ATOM 2698 C C . THR A 1 348 ? -6.236 -9.847 -4.958 1.00 93.75 348 THR A C 1
ATOM 2700 O O . THR A 1 348 ? -6.767 -9.960 -3.851 1.00 93.75 348 THR A O 1
ATOM 2703 N N . GLY A 1 349 ? -6.896 -10.120 -6.081 1.00 95.31 349 GLY A N 1
ATOM 2704 C CA . GLY A 1 349 ? -8.279 -10.591 -6.117 1.00 95.31 349 GLY A CA 1
ATOM 2705 C C . GLY A 1 349 ? -8.520 -11.825 -5.236 1.00 95.31 349 GLY A C 1
ATOM 2706 O O . GLY A 1 349 ? -9.487 -11.837 -4.473 1.00 95.31 349 GLY A O 1
ATOM 2707 N N . PRO A 1 350 ? -7.648 -12.854 -5.255 1.00 95.94 350 PRO A N 1
ATOM 2708 C CA . PRO A 1 350 ? -7.750 -13.984 -4.333 1.00 95.94 350 PRO A CA 1
ATOM 2709 C C . PRO A 1 350 ? -7.633 -13.614 -2.846 1.00 95.94 350 PRO A C 1
ATOM 2711 O O . PRO A 1 350 ? -8.343 -14.208 -2.032 1.00 95.94 350 PRO A O 1
ATOM 2714 N N . ILE A 1 351 ? -6.781 -12.647 -2.477 1.00 96.56 351 ILE A N 1
ATOM 2715 C CA . ILE A 1 351 ? -6.699 -12.142 -1.094 1.00 96.56 351 ILE A CA 1
ATOM 2716 C C . ILE A 1 351 ? -7.999 -11.425 -0.729 1.00 96.56 351 ILE A C 1
ATOM 2718 O O . ILE A 1 351 ? -8.616 -11.792 0.267 1.00 96.56 351 ILE A O 1
ATOM 2722 N N . LEU A 1 352 ? -8.443 -10.468 -1.552 1.00 97.12 352 LEU A N 1
ATOM 2723 C CA . LEU A 1 352 ? -9.688 -9.719 -1.357 1.00 97.12 352 LEU A CA 1
ATOM 2724 C C . LEU A 1 352 ? -10.865 -10.672 -1.119 1.00 97.12 352 LEU A C 1
ATOM 2726 O O . LEU A 1 352 ? -11.516 -10.611 -0.078 1.00 97.12 352 LEU A O 1
ATOM 2730 N N . ARG A 1 353 ? -11.087 -11.625 -2.034 1.00 97.88 353 ARG A N 1
ATOM 2731 C CA . ARG A 1 353 ? -12.165 -12.619 -1.909 1.00 97.88 353 ARG A CA 1
ATOM 2732 C C . ARG A 1 353 ? -12.025 -13.486 -0.658 1.00 97.88 353 ARG A C 1
ATOM 2734 O O . ARG A 1 353 ? -13.036 -13.842 -0.061 1.00 97.88 353 ARG A O 1
ATOM 2741 N N . SER A 1 354 ? -10.798 -13.814 -0.247 1.00 97.94 354 SER A N 1
ATOM 2742 C CA . SER A 1 354 ? -10.562 -14.584 0.981 1.00 97.94 354 SER A CA 1
ATOM 2743 C C . SER A 1 354 ? -10.916 -13.786 2.235 1.00 97.94 354 SER A C 1
ATOM 2745 O O . SER A 1 354 ? -11.531 -14.353 3.131 1.00 97.94 354 SER A O 1
ATOM 2747 N N . ILE A 1 355 ? -10.587 -12.491 2.292 1.00 98.62 355 ILE A N 1
ATOM 2748 C CA . ILE A 1 355 ? -10.950 -11.622 3.423 1.00 98.62 355 ILE A CA 1
ATOM 2749 C C . ILE A 1 355 ? -12.470 -11.466 3.494 1.00 98.62 355 ILE A C 1
ATOM 2751 O O . ILE A 1 355 ? -13.057 -11.701 4.547 1.00 98.62 355 ILE A O 1
ATOM 2755 N N . LEU A 1 356 ? -13.118 -11.129 2.374 1.00 98.56 356 LEU A N 1
ATOM 2756 C CA . LEU A 1 356 ? -14.574 -10.966 2.322 1.00 98.56 356 LEU A CA 1
ATOM 2757 C C . LEU A 1 356 ? -15.305 -12.259 2.714 1.00 98.56 356 LEU A C 1
ATOM 2759 O O . LEU A 1 356 ? -16.220 -12.237 3.537 1.00 98.56 356 LEU A O 1
ATOM 2763 N N . GLY A 1 357 ? -14.878 -13.395 2.151 1.00 98.50 357 GLY A N 1
ATOM 2764 C CA . GLY A 1 357 ? -15.469 -14.700 2.434 1.00 98.50 357 GLY A CA 1
ATOM 2765 C C . GLY A 1 357 ? -15.298 -15.127 3.891 1.00 98.50 357 GLY A C 1
ATOM 2766 O O . GLY A 1 357 ? -16.258 -15.584 4.507 1.00 98.50 357 GLY A O 1
ATOM 2767 N N . GLU A 1 358 ? -14.106 -14.940 4.463 1.00 98.50 358 GLU A N 1
ATOM 2768 C CA . GLU A 1 358 ? -13.841 -15.327 5.850 1.00 98.50 358 GLU A CA 1
ATOM 2769 C C . GLU A 1 358 ? -14.540 -14.399 6.849 1.00 98.50 358 GLU A C 1
ATOM 2771 O O . GLU A 1 358 ? -15.100 -14.877 7.829 1.00 98.50 358 GLU A O 1
ATOM 2776 N N . ALA A 1 359 ? -14.585 -13.087 6.591 1.00 98.38 359 ALA A N 1
ATOM 2777 C CA . ALA A 1 359 ? -15.334 -12.156 7.433 1.00 98.38 359 ALA A CA 1
ATOM 2778 C C . ALA A 1 359 ? -16.830 -12.509 7.469 1.00 98.38 359 ALA A C 1
ATOM 2780 O O . ALA A 1 359 ? -17.425 -12.540 8.547 1.00 98.38 359 ALA A O 1
ATOM 2781 N N . ARG A 1 360 ? -17.416 -12.862 6.312 1.00 98.38 360 ARG A N 1
ATOM 2782 C CA . ARG A 1 360 ? -18.800 -13.351 6.223 1.00 98.38 360 ARG A CA 1
ATOM 2783 C C . ARG A 1 360 ? -19.000 -14.644 7.016 1.00 98.38 360 ARG A C 1
ATOM 2785 O O . ARG A 1 360 ? -19.965 -14.730 7.768 1.00 98.38 360 ARG A O 1
ATOM 2792 N N . ALA A 1 361 ? -18.106 -15.624 6.868 1.00 98.31 361 ALA A N 1
ATOM 2793 C CA . ALA A 1 361 ? -18.179 -16.892 7.603 1.00 98.31 361 ALA A CA 1
ATOM 2794 C C . ALA A 1 361 ? -18.089 -16.686 9.126 1.00 98.31 361 ALA A C 1
ATOM 2796 O O . ALA A 1 361 ? -18.799 -17.330 9.894 1.00 98.31 361 ALA A O 1
ATOM 2797 N N . GLU A 1 362 ? -17.269 -15.730 9.557 1.00 98.12 362 GLU A N 1
ATOM 2798 C CA . GLU A 1 362 ? -17.101 -15.346 10.957 1.00 98.12 362 GLU A CA 1
ATOM 2799 C C . GLU A 1 362 ? -18.189 -14.386 11.470 1.00 98.12 362 GLU A C 1
ATOM 2801 O O . GLU A 1 362 ? -18.129 -13.963 12.629 1.00 98.12 362 GLU A O 1
ATOM 2806 N N . GLY A 1 363 ? -19.175 -14.010 10.647 1.00 97.69 363 GLY A N 1
ATOM 2807 C CA . GLY A 1 363 ? -20.218 -13.048 11.017 1.00 97.69 363 GLY A CA 1
ATOM 2808 C C . GLY A 1 363 ? -19.653 -11.699 11.476 1.00 97.69 363 GLY A C 1
ATOM 2809 O O . GLY A 1 363 ? -20.193 -11.077 12.390 1.00 97.69 363 GLY A O 1
ATOM 2810 N N . ARG A 1 364 ? -18.517 -11.274 10.909 1.00 97.75 364 ARG A N 1
ATOM 2811 C CA . ARG A 1 364 ? -17.844 -10.015 11.245 1.00 97.75 364 ARG A CA 1
ATOM 2812 C C . ARG A 1 364 ? -18.059 -8.981 10.137 1.00 97.75 364 ARG A C 1
ATOM 2814 O O . ARG A 1 364 ? -17.982 -9.337 8.961 1.00 97.75 364 ARG A O 1
ATOM 2821 N N . PRO A 1 365 ? -18.274 -7.698 10.480 1.00 97.81 365 PRO A N 1
ATOM 2822 C CA . PRO A 1 365 ? -18.290 -6.635 9.485 1.00 97.81 365 PRO A CA 1
ATOM 2823 C C . PRO A 1 365 ? -16.926 -6.523 8.795 1.00 97.81 365 PRO A C 1
ATOM 2825 O O . PRO A 1 365 ? -15.874 -6.667 9.429 1.00 97.81 365 PRO A O 1
ATOM 2828 N N . VAL A 1 366 ? -16.964 -6.234 7.495 1.00 98.31 366 VAL A N 1
ATOM 2829 C CA . VAL A 1 366 ? -15.785 -5.971 6.672 1.00 98.31 366 VAL A CA 1
ATOM 2830 C C . VAL A 1 366 ? -15.971 -4.682 5.880 1.00 98.31 366 VAL A C 1
ATOM 2832 O O . VAL A 1 366 ? -17.051 -4.451 5.341 1.00 98.31 366 VAL A O 1
ATOM 2835 N N . LEU A 1 367 ? -14.935 -3.845 5.836 1.00 98.12 367 LEU A N 1
ATOM 2836 C CA . LEU A 1 367 ? -14.892 -2.613 5.047 1.00 98.12 367 LEU A CA 1
ATOM 2837 C C . LEU A 1 367 ? -13.829 -2.737 3.952 1.00 98.12 367 LEU A C 1
ATOM 2839 O O . LEU A 1 367 ? -12.698 -3.138 4.237 1.00 98.12 367 LEU A O 1
ATOM 2843 N N . VAL A 1 368 ? -14.168 -2.386 2.713 1.00 96.50 368 VAL A N 1
ATOM 2844 C CA . VAL A 1 368 ? -13.188 -2.234 1.629 1.00 96.50 368 VAL A CA 1
ATOM 2845 C C . VAL A 1 368 ? -12.734 -0.783 1.640 1.00 96.50 368 VAL A C 1
ATOM 2847 O O . VAL A 1 368 ? -13.543 0.120 1.473 1.00 96.50 368 VAL A O 1
ATOM 2850 N N . LEU A 1 369 ? -11.456 -0.539 1.931 1.00 96.12 369 LEU A N 1
ATOM 2851 C CA . LEU A 1 369 ? -11.006 0.829 2.201 1.00 96.12 369 LEU A CA 1
ATOM 2852 C C . LEU A 1 369 ? -10.899 1.698 0.942 1.00 96.12 369 LEU A C 1
ATOM 2854 O O . LEU A 1 369 ? -10.921 2.919 1.075 1.00 96.12 369 LEU A O 1
ATOM 2858 N N . ASP A 1 370 ? -10.839 1.093 -0.248 1.00 92.62 370 ASP A N 1
ATOM 2859 C CA . ASP A 1 370 ? -10.905 1.820 -1.524 1.00 92.62 370 ASP A CA 1
ATOM 2860 C C . ASP A 1 370 ? -12.221 2.608 -1.671 1.00 92.62 370 ASP A C 1
ATOM 2862 O O . ASP A 1 370 ? -12.234 3.675 -2.279 1.00 92.62 370 ASP A O 1
ATOM 2866 N N . ASP A 1 371 ? -13.312 2.164 -1.029 1.00 92.56 371 ASP A N 1
ATOM 2867 C CA . ASP A 1 371 ? -14.616 2.843 -1.075 1.00 92.56 371 ASP A CA 1
ATOM 2868 C C . ASP A 1 371 ? -14.559 4.273 -0.499 1.00 92.56 371 ASP A C 1
ATOM 2870 O O . ASP A 1 371 ? -15.409 5.112 -0.806 1.00 92.56 371 ASP A O 1
ATOM 2874 N N . ALA A 1 372 ? -13.531 4.593 0.300 1.00 93.00 372 ALA A N 1
ATOM 2875 C CA . ALA A 1 372 ? -13.291 5.943 0.805 1.00 93.00 372 ALA A CA 1
ATOM 2876 C C . ALA A 1 372 ? -13.014 6.968 -0.310 1.00 93.00 372 ALA A C 1
ATOM 2878 O O . ALA A 1 372 ? -13.210 8.168 -0.096 1.00 93.00 372 ALA A O 1
ATOM 2879 N N . PHE A 1 373 ? -12.573 6.507 -1.482 1.00 91.12 373 PHE A N 1
ATOM 2880 C CA . PHE A 1 373 ? -12.146 7.343 -2.603 1.00 91.12 373 PHE A CA 1
ATOM 2881 C C . PHE A 1 373 ? -13.173 7.408 -3.731 1.00 91.12 373 PHE A C 1
ATOM 2883 O O . PHE A 1 373 ? -12.949 8.127 -4.696 1.00 91.12 373 PHE A O 1
ATOM 2890 N N . ALA A 1 374 ? -14.348 6.785 -3.578 1.00 82.62 374 ALA A N 1
ATOM 2891 C CA . ALA A 1 374 ? -15.380 6.724 -4.618 1.00 82.62 374 ALA A CA 1
ATOM 2892 C C . ALA A 1 374 ? -15.782 8.095 -5.206 1.00 82.62 374 ALA A C 1
ATOM 2894 O O . ALA A 1 374 ? -16.159 8.180 -6.368 1.00 82.62 374 ALA A O 1
ATOM 2895 N N . ALA A 1 375 ? -15.703 9.178 -4.422 1.00 73.81 375 ALA A N 1
ATOM 2896 C CA . ALA A 1 375 ? -15.968 10.535 -4.913 1.00 73.81 375 ALA A CA 1
ATOM 2897 C C . ALA A 1 375 ? -14.811 11.133 -5.742 1.00 73.81 375 ALA A C 1
ATOM 2899 O O . ALA A 1 375 ? -15.052 11.974 -6.605 1.00 73.81 375 ALA A O 1
ATOM 2900 N N . ALA A 1 376 ? -13.568 10.731 -5.464 1.00 73.56 376 ALA A N 1
ATOM 2901 C CA . ALA A 1 376 ? -12.389 11.093 -6.252 1.00 73.56 376 ALA A CA 1
ATOM 2902 C C . ALA A 1 376 ? -12.261 10.211 -7.509 1.00 73.56 376 ALA A C 1
ATOM 2904 O O . ALA A 1 376 ? -11.807 10.677 -8.553 1.00 73.56 376 ALA A O 1
ATOM 2905 N N . ASP A 1 377 ? -12.734 8.970 -7.426 1.00 78.81 377 ASP A N 1
ATOM 2906 C CA . ASP A 1 377 ? -12.744 7.990 -8.506 1.00 78.81 377 ASP A CA 1
ATOM 2907 C C . ASP A 1 377 ? -13.992 8.167 -9.386 1.00 78.81 377 ASP A C 1
ATOM 2909 O O . ASP A 1 377 ? -14.904 7.342 -9.367 1.00 78.81 377 ASP A O 1
ATOM 2913 N N . GLN A 1 378 ? -14.049 9.247 -10.175 1.00 73.00 378 GLN A N 1
ATOM 2914 C CA . GLN A 1 378 ? -15.205 9.560 -11.041 1.00 73.00 378 GLN A CA 1
ATOM 2915 C C . GLN A 1 378 ? -15.580 8.410 -11.998 1.00 73.00 378 GLN A C 1
ATOM 2917 O O . GLN A 1 378 ? -16.755 8.203 -12.293 1.00 73.00 378 GLN A O 1
ATOM 2922 N N . ASP A 1 379 ? -14.587 7.618 -12.411 1.00 79.62 379 ASP A N 1
ATOM 2923 C CA . ASP A 1 379 ? -14.743 6.447 -13.284 1.00 79.62 379 ASP A CA 1
ATOM 2924 C C . ASP A 1 379 ? -15.028 5.141 -12.503 1.00 79.62 379 ASP A C 1
ATOM 2926 O O . ASP A 1 379 ? -15.071 4.045 -13.068 1.00 79.62 379 ASP A O 1
ATOM 2930 N N . GLY A 1 380 ? -15.152 5.224 -11.175 1.00 79.88 380 GLY A N 1
ATOM 2931 C CA . GLY A 1 380 ? -15.329 4.100 -10.253 1.00 79.88 380 GLY A CA 1
ATOM 2932 C C . GLY A 1 380 ? -14.106 3.187 -10.101 1.00 79.88 380 GLY A C 1
ATOM 2933 O O . GLY A 1 380 ? -14.190 2.158 -9.428 1.00 79.88 380 GLY A O 1
ATOM 2934 N N . LEU A 1 381 ? -12.982 3.504 -10.744 1.00 84.62 381 LEU A N 1
ATOM 2935 C CA . LEU A 1 381 ? -11.722 2.768 -10.639 1.00 84.62 381 LEU A CA 1
ATOM 2936 C C . LEU A 1 381 ? -10.823 3.450 -9.601 1.00 84.62 381 LEU A C 1
ATOM 2938 O O . LEU A 1 381 ? -10.578 4.638 -9.787 1.00 84.62 381 LEU A O 1
ATOM 2942 N N . PRO A 1 382 ? -10.299 2.724 -8.588 1.00 84.19 382 PRO A N 1
ATOM 2943 C CA . PRO A 1 382 ? -9.336 3.278 -7.639 1.00 84.19 382 PRO A CA 1
ATOM 2944 C C . PRO A 1 382 ? -8.150 3.916 -8.363 1.00 84.19 382 PRO A C 1
ATOM 2946 O O . PRO A 1 382 ? -7.340 3.197 -8.963 1.00 84.19 382 PRO A O 1
ATOM 2949 N N . GLY A 1 383 ? -8.142 5.252 -8.328 1.00 78.25 383 GLY A N 1
ATOM 2950 C CA . GLY A 1 383 ? -7.285 6.159 -9.080 1.00 78.25 383 GLY A CA 1
ATOM 2951 C C . GLY A 1 383 ? -5.858 6.273 -8.537 1.00 78.25 383 GLY A C 1
ATOM 2952 O O . GLY A 1 383 ? -5.585 5.829 -7.424 1.00 78.25 383 GLY A O 1
ATOM 2953 N N . PRO A 1 384 ? -4.940 6.990 -9.216 1.00 80.62 384 PRO A N 1
ATOM 2954 C CA . PRO A 1 384 ? -3.700 7.448 -8.589 1.00 80.62 384 PRO A CA 1
ATOM 2955 C C . PRO A 1 384 ? -3.936 8.646 -7.649 1.00 80.62 384 PRO A C 1
ATOM 2957 O O . PRO A 1 384 ? -3.018 9.079 -6.954 1.00 80.62 384 PRO A O 1
ATOM 2960 N N . ALA A 1 385 ? -5.143 9.226 -7.642 1.00 87.56 385 ALA A N 1
ATOM 2961 C CA . ALA A 1 385 ? -5.489 10.341 -6.773 1.00 87.56 385 ALA A CA 1
ATOM 2962 C C . ALA A 1 385 ? -5.401 9.900 -5.309 1.00 87.56 385 ALA A C 1
ATOM 2964 O O . ALA A 1 385 ? -6.048 8.940 -4.913 1.00 87.56 385 ALA A O 1
ATOM 2965 N N . HIS A 1 386 ? -4.603 10.607 -4.511 1.00 92.06 386 HIS A N 1
ATOM 2966 C CA . HIS A 1 386 ? -4.289 10.260 -3.121 1.00 92.06 386 HIS A CA 1
ATOM 2967 C C . HIS A 1 386 ? -3.431 9.013 -2.901 1.00 92.06 386 HIS A C 1
ATOM 2969 O O . HIS A 1 386 ? -3.164 8.666 -1.752 1.00 92.06 386 HIS A O 1
ATOM 2975 N N . TYR A 1 387 ? -2.936 8.377 -3.963 1.00 93.31 387 TYR A N 1
ATOM 2976 C CA . TYR A 1 387 ? -1.994 7.268 -3.873 1.00 93.31 387 TYR A CA 1
ATOM 2977 C C . TYR A 1 387 ? -0.577 7.752 -4.170 1.00 93.31 387 TYR A C 1
ATOM 2979 O O . TYR A 1 387 ? -0.304 8.389 -5.187 1.00 93.31 387 TYR A O 1
ATOM 2987 N N . LEU A 1 388 ? 0.357 7.422 -3.282 1.00 92.38 388 LEU A N 1
ATOM 2988 C CA . LEU A 1 388 ? 1.783 7.650 -3.510 1.00 92.38 388 LEU A CA 1
ATOM 2989 C C . LEU A 1 388 ? 2.406 6.517 -4.337 1.00 92.38 388 LEU A C 1
ATOM 2991 O O . LEU A 1 388 ? 3.327 6.758 -5.119 1.00 92.38 388 LEU A O 1
ATOM 2995 N N . ASP A 1 389 ? 1.890 5.302 -4.160 1.00 91.00 389 ASP A N 1
ATOM 2996 C CA . ASP A 1 389 ? 2.246 4.085 -4.886 1.00 91.00 389 ASP A CA 1
ATOM 2997 C C . ASP A 1 389 ? 1.024 3.144 -4.970 1.00 91.00 389 ASP A C 1
ATOM 2999 O O . ASP A 1 389 ? -0.121 3.573 -4.872 1.00 91.00 389 ASP A O 1
ATOM 3003 N N . TYR A 1 390 ? 1.249 1.842 -5.127 1.00 88.75 390 TYR A N 1
ATOM 3004 C CA . TYR A 1 390 ? 0.186 0.843 -5.205 1.00 88.75 390 TYR A CA 1
ATOM 3005 C C . TYR A 1 390 ? -0.729 0.719 -3.976 1.00 88.75 390 TYR A C 1
ATOM 3007 O O . TYR A 1 390 ? -1.807 0.141 -4.104 1.00 88.75 390 TYR A O 1
ATOM 3015 N N . GLY A 1 391 ? -0.317 1.167 -2.786 1.00 91.31 391 GLY A N 1
ATOM 3016 C CA . GLY A 1 391 ? -1.047 0.889 -1.541 1.00 91.31 391 GLY A CA 1
ATOM 3017 C C . GLY A 1 391 ? -0.787 1.851 -0.378 1.00 91.31 391 GLY A C 1
ATOM 3018 O O . GLY A 1 391 ? -1.303 1.632 0.720 1.00 91.31 391 GLY A O 1
ATOM 3019 N N . HIS A 1 392 ? 0.014 2.894 -0.585 1.00 93.75 392 HIS A N 1
ATOM 3020 C CA . HIS A 1 392 ? 0.289 3.957 0.375 1.00 93.75 392 HIS A CA 1
ATOM 3021 C C . HIS A 1 392 ? -0.387 5.246 -0.069 1.00 93.75 392 HIS A C 1
ATOM 3023 O O . HIS A 1 392 ? -0.336 5.623 -1.239 1.00 93.75 392 HIS A O 1
ATOM 3029 N N . LEU A 1 393 ? -1.003 5.924 0.894 1.00 95.25 393 LEU A N 1
ATOM 3030 C CA . LEU A 1 393 ? -1.793 7.121 0.656 1.00 95.25 393 LEU A CA 1
ATOM 3031 C C . LEU A 1 393 ? -0.978 8.375 0.957 1.00 95.25 393 LEU A C 1
ATOM 3033 O O . LEU A 1 393 ? -0.070 8.348 1.792 1.00 95.25 393 LEU A O 1
ATOM 3037 N N . ASP A 1 394 ? -1.341 9.484 0.323 1.00 95.12 394 ASP A N 1
ATOM 3038 C CA . ASP A 1 394 ? -0.919 10.790 0.809 1.00 95.12 394 ASP A CA 1
ATOM 3039 C C . ASP A 1 394 ? -1.652 11.169 2.116 1.00 95.12 394 ASP A C 1
ATOM 3041 O O . ASP A 1 394 ? -2.544 10.464 2.610 1.00 95.12 394 ASP A O 1
ATOM 3045 N N . ALA A 1 395 ? -1.225 12.262 2.752 1.00 94.75 395 ALA A N 1
ATOM 3046 C CA . ALA A 1 395 ? -1.770 12.686 4.041 1.00 94.75 395 ALA A CA 1
ATOM 3047 C C . ALA A 1 395 ? -3.271 13.025 3.948 1.00 94.75 395 ALA A C 1
ATOM 3049 O O . ALA A 1 395 ? -4.036 12.715 4.866 1.00 94.75 395 ALA A O 1
ATOM 3050 N N . GLU A 1 396 ? -3.692 13.618 2.832 1.00 93.81 396 GLU A N 1
ATOM 3051 C CA . GLU A 1 396 ? -5.079 13.911 2.485 1.00 93.81 396 GLU A CA 1
ATOM 3052 C C . GLU A 1 396 ? -5.908 12.630 2.327 1.00 93.81 396 GLU A C 1
ATOM 3054 O O . GLU A 1 396 ? -7.003 12.530 2.885 1.00 93.81 396 GLU A O 1
ATOM 3059 N N . GLY A 1 397 ? -5.369 11.620 1.648 1.00 95.56 397 GLY A N 1
ATOM 3060 C CA . GLY A 1 397 ? -5.999 10.324 1.443 1.00 95.56 397 GLY A CA 1
ATOM 3061 C C . GLY A 1 397 ? -6.231 9.580 2.750 1.00 95.56 397 GLY A C 1
ATOM 3062 O O . GLY A 1 397 ? -7.301 9.012 2.975 1.00 95.56 397 GLY A O 1
ATOM 3063 N N . HIS A 1 398 ? -5.278 9.664 3.680 1.00 97.50 398 HIS A N 1
ATOM 3064 C CA . HIS A 1 398 ? -5.493 9.195 5.046 1.00 97.50 398 HIS A CA 1
ATOM 3065 C C . HIS A 1 398 ? -6.643 9.927 5.759 1.00 97.50 398 HIS A C 1
ATOM 3067 O O . HIS A 1 398 ? -7.365 9.301 6.539 1.00 97.50 398 HIS A O 1
ATOM 3073 N N . GLY A 1 399 ? -6.846 11.218 5.485 1.00 96.81 399 GLY A N 1
ATOM 3074 C CA . GLY A 1 399 ? -7.964 12.002 6.013 1.00 96.81 399 GLY A CA 1
ATOM 3075 C C . GLY A 1 399 ? -9.315 11.594 5.421 1.00 96.81 399 GLY A C 1
ATOM 3076 O O . GLY A 1 399 ? -10.289 11.442 6.163 1.00 96.81 399 GLY A O 1
ATOM 3077 N N . LEU A 1 400 ? -9.377 11.341 4.109 1.00 96.19 400 LEU A N 1
ATOM 3078 C CA . LEU A 1 400 ? -10.565 10.785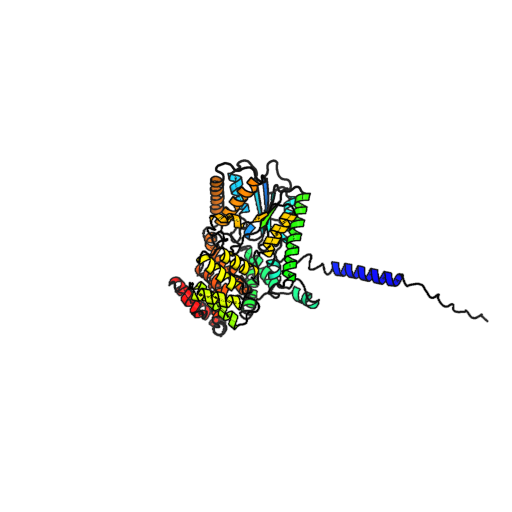 3.446 1.00 96.19 400 LEU A CA 1
ATOM 3079 C C . LEU A 1 400 ? -10.948 9.430 4.048 1.00 96.19 400 LEU A C 1
ATOM 3081 O O . LEU A 1 400 ? -12.095 9.228 4.454 1.00 96.19 400 LEU A O 1
ATOM 3085 N N . LEU A 1 401 ? -9.964 8.548 4.214 1.00 97.00 401 LEU A N 1
ATOM 3086 C CA . LEU A 1 401 ? -10.148 7.242 4.836 1.00 97.00 401 LEU A CA 1
ATOM 3087 C C . LEU A 1 401 ? -10.603 7.348 6.303 1.00 97.00 401 LEU A C 1
ATOM 3089 O O . LEU A 1 401 ? -11.475 6.598 6.743 1.00 97.00 401 LEU A O 1
ATOM 3093 N N . ALA A 1 402 ? -10.073 8.303 7.068 1.00 98.19 402 ALA A N 1
ATOM 3094 C CA . ALA A 1 402 ? -10.503 8.541 8.444 1.00 98.19 402 ALA A CA 1
ATOM 3095 C C . ALA A 1 402 ? -11.975 8.994 8.521 1.00 98.19 402 ALA A C 1
ATOM 3097 O O . ALA A 1 402 ? -12.729 8.502 9.364 1.00 98.19 402 ALA A O 1
ATOM 3098 N N . LYS A 1 403 ? -12.412 9.877 7.611 1.00 97.62 403 LYS A N 1
ATOM 3099 C CA . LYS A 1 403 ? -13.819 10.301 7.496 1.00 97.62 403 LYS A CA 1
ATOM 3100 C C . LYS A 1 403 ? -14.737 9.165 7.055 1.00 97.62 403 LYS A C 1
ATOM 3102 O O . LYS A 1 403 ? -15.853 9.058 7.563 1.00 97.62 403 LYS A O 1
ATOM 3107 N N . PHE A 1 404 ? -14.275 8.314 6.141 1.00 97.50 404 PHE A N 1
ATOM 3108 C CA . PHE A 1 404 ? -14.989 7.102 5.747 1.00 97.50 404 PHE A CA 1
ATOM 3109 C C . PHE A 1 404 ? -15.214 6.183 6.954 1.00 97.50 404 PHE A C 1
ATOM 3111 O O . PHE A 1 404 ? -16.354 5.837 7.253 1.00 97.50 404 PHE A O 1
ATOM 3118 N N . LEU A 1 405 ? -14.168 5.889 7.735 1.00 98.00 405 LEU A N 1
ATOM 3119 C CA . LEU A 1 405 ? -14.306 5.083 8.952 1.00 98.00 405 LEU A CA 1
ATOM 3120 C C . LEU A 1 405 ? -15.231 5.727 9.988 1.00 98.00 405 LEU A C 1
ATOM 3122 O O . LEU A 1 405 ? -16.026 5.021 10.600 1.00 98.00 405 LEU A O 1
ATOM 3126 N N . MET A 1 406 ? -15.166 7.048 10.175 1.00 97.19 406 MET A N 1
ATOM 3127 C CA . MET A 1 406 ? -16.083 7.763 11.068 1.00 97.19 406 MET A CA 1
ATOM 3128 C C . MET A 1 406 ? -17.549 7.494 10.694 1.00 97.19 406 MET A C 1
ATOM 3130 O O . MET A 1 406 ? -18.342 7.112 11.555 1.00 97.19 406 MET A O 1
ATOM 3134 N N . LYS A 1 407 ? -17.897 7.626 9.405 1.00 96.62 407 LYS A N 1
ATOM 3135 C CA . LYS A 1 407 ? -19.249 7.348 8.894 1.00 96.62 407 LYS A CA 1
ATOM 3136 C C . LYS A 1 407 ? -19.640 5.882 9.067 1.00 96.62 407 LYS A C 1
ATOM 3138 O O . LYS A 1 407 ? -20.685 5.595 9.645 1.00 96.62 407 LYS A O 1
ATOM 3143 N N . GLU A 1 408 ? -18.798 4.962 8.602 1.00 97.62 408 GLU A N 1
ATOM 3144 C CA . GLU A 1 408 ? -19.103 3.529 8.596 1.00 97.62 408 GLU A CA 1
ATOM 3145 C C . GLU A 1 408 ? -19.253 2.962 10.015 1.00 97.62 408 GLU A C 1
ATOM 3147 O O . GLU A 1 408 ? -20.150 2.160 10.289 1.00 97.62 408 GLU A O 1
ATOM 3152 N N . LEU A 1 409 ? -18.395 3.381 10.945 1.00 97.75 409 LEU A N 1
ATOM 3153 C CA . LEU A 1 409 ? -18.455 2.910 12.325 1.00 97.75 409 LEU A CA 1
ATOM 3154 C C . LEU A 1 409 ? -19.641 3.525 13.087 1.00 97.75 409 LEU A C 1
ATOM 3156 O O . LEU A 1 409 ? -20.280 2.817 13.867 1.00 97.75 409 LEU A O 1
ATOM 3160 N N . ALA A 1 410 ? -19.986 4.794 12.838 1.00 96.75 410 ALA A N 1
ATOM 3161 C CA . ALA A 1 410 ? -21.179 5.417 13.416 1.00 96.75 410 ALA A CA 1
ATOM 3162 C C . ALA A 1 410 ? -22.476 4.771 12.899 1.00 96.75 410 ALA A C 1
ATOM 3164 O O . ALA A 1 410 ? -23.357 4.457 13.694 1.00 96.75 410 ALA A O 1
ATOM 3165 N N . ALA A 1 411 ? -22.566 4.481 11.596 1.00 96.56 411 ALA A N 1
ATOM 3166 C CA . ALA A 1 411 ? -23.721 3.803 10.994 1.00 96.56 411 ALA A CA 1
ATOM 3167 C C . ALA A 1 411 ? -23.960 2.387 11.555 1.00 96.56 411 ALA A C 1
ATOM 3169 O O . ALA A 1 411 ? -25.067 1.862 11.474 1.00 96.56 411 ALA A O 1
ATOM 3170 N N . ARG A 1 412 ? -22.927 1.769 12.140 1.00 96.25 412 ARG A N 1
ATOM 3171 C CA . ARG A 1 412 ? -22.985 0.449 12.793 1.00 96.25 412 ARG A CA 1
ATOM 3172 C C . ARG A 1 412 ? -23.136 0.533 14.313 1.00 96.25 412 ARG A C 1
ATOM 3174 O O . ARG A 1 412 ? -22.971 -0.480 14.986 1.00 96.25 412 ARG A O 1
ATOM 3181 N N . SER A 1 413 ? -23.381 1.724 14.861 1.00 96.75 413 SER A N 1
ATOM 3182 C CA . SER A 1 413 ? -23.456 1.972 16.308 1.00 96.75 413 SER A CA 1
ATOM 3183 C C . SER A 1 413 ? -22.189 1.560 17.076 1.00 96.75 413 SER A C 1
ATOM 3185 O O . SER A 1 413 ? -22.237 1.305 18.277 1.00 96.75 413 SER A O 1
ATOM 3187 N N . LEU A 1 414 ? -21.038 1.496 16.392 1.00 96.38 414 LEU A N 1
ATOM 3188 C CA . LEU A 1 414 ? -19.725 1.237 17.001 1.00 96.38 414 LEU A CA 1
ATOM 3189 C C . LEU A 1 414 ? -19.057 2.528 17.492 1.00 96.38 414 LEU A C 1
ATOM 3191 O O . LEU A 1 414 ? -18.118 2.486 18.286 1.00 96.38 414 LEU A O 1
ATOM 3195 N N . LEU A 1 415 ? -19.546 3.674 17.018 1.00 95.50 415 LEU A N 1
ATOM 3196 C CA . LEU A 1 415 ? -19.216 5.007 17.505 1.00 95.50 415 LEU A CA 1
ATOM 3197 C C . LEU A 1 415 ? -20.500 5.732 17.919 1.00 95.50 415 LEU A C 1
ATOM 3199 O O . LEU A 1 415 ? -21.570 5.421 17.394 1.00 95.50 415 LEU A O 1
ATOM 3203 N N . PRO A 1 416 ? -20.407 6.728 18.817 1.00 91.00 416 PRO A N 1
ATOM 3204 C CA . PRO A 1 416 ? -21.512 7.646 19.051 1.00 91.00 416 PRO A CA 1
ATOM 3205 C C . PRO A 1 416 ? -21.906 8.367 17.753 1.00 91.00 416 PRO A C 1
ATOM 3207 O O . PRO A 1 416 ? -21.037 8.611 16.906 1.00 91.00 416 PRO A O 1
ATOM 3210 N N . PRO A 1 417 ? -23.184 8.748 17.598 1.00 92.75 417 PRO A N 1
ATOM 3211 C CA . PRO A 1 417 ? -23.621 9.506 16.436 1.00 92.75 417 PRO A CA 1
ATOM 3212 C C . PRO A 1 417 ? -22.882 10.857 16.383 1.00 92.75 417 PRO A C 1
ATOM 3214 O O . PRO A 1 417 ? -22.844 11.562 17.395 1.00 92.75 417 PRO A O 1
ATOM 3217 N N . PRO A 1 418 ? -22.271 11.228 15.242 1.00 94.50 418 PRO A N 1
ATOM 3218 C CA . PRO A 1 418 ? -21.600 12.517 15.113 1.00 94.50 418 PRO A CA 1
ATOM 3219 C C . PRO A 1 418 ? -22.565 13.707 15.257 1.00 94.50 418 PRO A C 1
ATOM 3221 O O . PRO A 1 418 ? -23.727 13.598 14.854 1.00 94.50 418 PRO A O 1
ATOM 3224 N N . PRO A 1 419 ? -22.089 14.874 15.737 1.00 95.69 419 PRO A N 1
ATOM 3225 C CA . PRO A 1 419 ? -22.845 16.124 15.654 1.00 95.69 419 PRO A CA 1
ATOM 3226 C C . PRO A 1 419 ? -23.092 16.538 14.192 1.00 95.69 419 PRO A C 1
ATOM 3228 O O . PRO A 1 419 ? -22.402 16.088 13.278 1.00 95.69 419 PRO A O 1
ATOM 3231 N N . ARG A 1 420 ? -24.063 17.428 13.945 1.00 94.69 420 ARG A N 1
ATOM 3232 C CA . ARG A 1 420 ? -24.437 17.841 12.575 1.00 94.69 420 ARG A CA 1
ATOM 3233 C C . ARG A 1 420 ? -23.270 18.435 11.776 1.00 94.69 420 ARG A C 1
ATOM 3235 O O . ARG A 1 420 ? -23.159 18.163 10.587 1.00 94.69 420 ARG A O 1
ATOM 3242 N N . ASP A 1 421 ? -22.393 19.206 12.414 1.00 95.44 421 ASP A N 1
ATOM 3243 C CA . ASP A 1 421 ? -21.253 19.879 11.781 1.00 95.44 421 ASP A CA 1
ATOM 3244 C C . ASP A 1 421 ? -19.932 19.095 11.892 1.00 95.44 421 ASP A C 1
ATOM 3246 O O . ASP A 1 421 ? -18.853 19.657 11.681 1.00 95.44 421 ASP A O 1
ATOM 3250 N N . TRP A 1 422 ? -20.002 17.787 12.183 1.00 97.19 422 TRP A N 1
ATOM 3251 C CA . TRP A 1 422 ? -18.825 16.962 12.460 1.00 97.19 422 TRP A CA 1
ATOM 3252 C C . TRP A 1 422 ? -17.757 17.028 11.368 1.00 97.19 422 TRP A C 1
ATOM 3254 O O . TRP A 1 422 ? -16.583 17.049 11.703 1.00 97.19 422 TRP A O 1
ATOM 3264 N N . MET A 1 423 ? -18.124 17.096 10.081 1.00 96.75 423 MET A N 1
ATOM 3265 C CA . MET A 1 423 ? -17.142 17.135 8.986 1.00 96.75 423 MET A CA 1
ATOM 3266 C C . MET A 1 423 ? -16.217 18.348 9.092 1.00 96.75 423 MET A C 1
ATOM 3268 O O . MET A 1 423 ? -15.006 18.209 8.949 1.00 96.75 423 MET A O 1
ATOM 3272 N N . ARG A 1 424 ? -16.774 19.524 9.407 1.00 98.00 424 ARG A N 1
ATOM 3273 C CA . ARG A 1 424 ? -16.004 20.762 9.575 1.00 98.00 424 ARG A CA 1
ATOM 3274 C C . ARG A 1 424 ? -15.066 20.661 10.777 1.00 98.00 424 ARG A C 1
ATOM 3276 O O . ARG A 1 424 ? -13.886 20.992 10.657 1.00 98.00 424 ARG A O 1
ATOM 3283 N N . LEU A 1 425 ? -15.586 20.191 11.915 1.00 97.81 425 LEU A N 1
ATOM 3284 C CA . LEU A 1 425 ? -14.805 19.978 13.141 1.00 97.81 425 LEU A CA 1
ATOM 3285 C C . LEU A 1 425 ? -13.666 18.982 12.902 1.00 97.81 425 LEU A C 1
ATOM 3287 O O . LEU A 1 425 ? -12.529 19.220 13.308 1.00 97.81 425 LEU A O 1
ATOM 3291 N N . PHE A 1 426 ? -13.972 17.893 12.199 1.00 97.38 426 PHE A N 1
ATOM 3292 C CA . PHE A 1 426 ? -13.037 16.838 11.848 1.00 97.38 426 PHE A CA 1
ATOM 3293 C C . PHE A 1 426 ? -11.911 17.377 10.967 1.00 97.38 426 PHE A C 1
ATOM 3295 O O . PHE A 1 426 ? -10.751 17.253 11.345 1.00 97.38 426 PHE A O 1
ATOM 3302 N N . ASP A 1 427 ? -12.248 18.020 9.846 1.00 97.44 427 ASP A N 1
ATOM 3303 C CA . ASP A 1 427 ? -11.269 18.541 8.885 1.00 97.44 427 ASP A CA 1
ATOM 3304 C C . ASP A 1 427 ? -10.385 19.636 9.497 1.00 97.44 427 ASP A C 1
ATOM 3306 O O . ASP A 1 427 ? -9.180 19.679 9.249 1.00 97.44 427 ASP A O 1
ATOM 3310 N N . THR A 1 428 ? -10.946 20.491 10.358 1.00 98.12 428 THR A N 1
ATOM 3311 C CA . THR A 1 428 ? -10.158 21.505 11.075 1.00 98.12 428 THR A CA 1
ATOM 3312 C C . THR A 1 428 ? -9.163 20.854 12.036 1.00 98.12 428 THR A C 1
ATOM 3314 O O . THR A 1 428 ? -7.989 21.225 12.055 1.00 98.12 428 THR A O 1
ATOM 3317 N N . ALA A 1 429 ? -9.599 19.856 12.808 1.00 98.00 429 ALA A N 1
ATOM 3318 C CA . ALA A 1 429 ? -8.747 19.190 13.787 1.00 98.00 429 ALA A CA 1
ATOM 3319 C C . ALA A 1 429 ? -7.644 18.338 13.143 1.00 98.00 429 ALA A C 1
ATOM 3321 O O . ALA A 1 429 ? -6.510 18.329 13.628 1.00 98.00 429 ALA A O 1
ATOM 3322 N N . THR A 1 430 ? -7.949 17.620 12.058 1.00 97.44 430 THR A N 1
ATOM 3323 C CA . THR A 1 430 ? -6.949 16.819 11.341 1.00 97.44 430 THR A CA 1
ATOM 3324 C C . THR A 1 430 ? -5.940 17.700 10.628 1.00 97.44 430 THR A C 1
ATOM 3326 O O . THR A 1 430 ? -4.745 17.436 10.744 1.00 97.44 430 THR A O 1
ATOM 3329 N N . LYS A 1 431 ? -6.381 18.779 9.970 1.00 97.00 431 LYS A N 1
ATOM 3330 C CA . LYS A 1 431 ? -5.476 19.746 9.344 1.00 97.00 431 LYS A CA 1
ATOM 3331 C C . LYS A 1 431 ? -4.530 20.366 10.370 1.00 97.00 431 LYS A C 1
ATOM 3333 O O . LYS A 1 431 ? -3.321 20.281 10.190 1.00 97.00 431 LYS A O 1
ATOM 3338 N N . ALA A 1 432 ? -5.064 20.892 11.475 1.00 97.69 432 ALA A N 1
ATOM 3339 C CA . ALA A 1 432 ? -4.252 21.484 12.538 1.00 97.69 432 ALA A CA 1
ATOM 3340 C C . ALA A 1 432 ? -3.215 20.494 13.095 1.00 97.69 432 ALA A C 1
ATOM 3342 O O . ALA A 1 432 ? -2.070 20.863 13.342 1.00 97.69 432 ALA A O 1
ATOM 3343 N N . TRP A 1 433 ? -3.592 19.220 13.249 1.00 97.06 433 TRP A N 1
ATOM 3344 C CA . TRP A 1 433 ? -2.658 18.175 13.658 1.00 97.06 433 TRP A CA 1
ATOM 3345 C C . TRP A 1 433 ? -1.552 17.941 12.629 1.00 97.06 433 TRP A C 1
ATOM 3347 O O . TRP A 1 433 ? -0.385 17.916 13.005 1.00 97.06 433 TRP A O 1
ATOM 3357 N N . LEU A 1 434 ? -1.896 17.760 11.351 1.00 96.62 434 LEU A N 1
ATOM 3358 C CA . LEU A 1 434 ? -0.914 17.502 10.296 1.00 96.62 434 LEU A CA 1
ATOM 3359 C C . LEU A 1 434 ? 0.060 18.673 10.139 1.00 96.62 434 LEU A C 1
ATOM 3361 O O . LEU A 1 434 ? 1.261 18.432 10.053 1.00 96.62 434 LEU A O 1
ATOM 3365 N N . ASP A 1 435 ? -0.442 19.907 10.169 1.00 95.81 435 ASP A N 1
ATOM 3366 C CA . ASP A 1 435 ? 0.368 21.127 10.079 1.00 95.81 435 ASP A CA 1
ATOM 3367 C C . ASP A 1 435 ? 1.317 21.271 11.284 1.00 95.81 435 ASP A C 1
ATOM 3369 O O . ASP A 1 435 ? 2.415 21.805 11.154 1.00 95.81 435 ASP A O 1
ATOM 3373 N N . GLN A 1 436 ? 0.925 20.752 12.453 1.00 95.69 436 GLN A N 1
ATOM 3374 C CA . GLN A 1 436 ? 1.762 20.741 13.652 1.00 95.69 436 GLN A CA 1
ATOM 3375 C C . GLN A 1 436 ? 2.863 19.668 13.609 1.00 95.69 436 GLN A C 1
ATOM 3377 O O . GLN A 1 436 ? 3.960 19.903 14.114 1.00 95.69 436 GLN A O 1
ATOM 3382 N N . VAL A 1 437 ? 2.567 18.465 13.102 1.00 95.00 437 VAL A N 1
ATOM 3383 C CA . VAL A 1 437 ? 3.450 17.293 13.282 1.00 95.00 437 VAL A CA 1
ATOM 3384 C C . VAL A 1 437 ? 4.261 16.910 12.054 1.00 95.00 437 VAL A C 1
ATOM 3386 O O . VAL A 1 437 ? 5.287 16.244 12.202 1.00 95.00 437 VAL A O 1
ATOM 3389 N N . LEU A 1 438 ? 3.801 17.267 10.854 1.00 93.62 438 LEU A N 1
ATOM 3390 C CA . LEU A 1 438 ? 4.493 16.933 9.618 1.00 93.62 438 LEU A CA 1
ATOM 3391 C C . LEU A 1 438 ? 5.347 18.106 9.160 1.00 93.62 438 LEU A C 1
ATOM 3393 O O . LEU A 1 438 ? 4.854 19.205 8.931 1.00 93.62 438 LEU A O 1
ATOM 3397 N N . ASP A 1 439 ? 6.627 17.830 8.930 1.00 92.25 439 ASP A N 1
ATOM 3398 C CA . ASP A 1 439 ? 7.508 18.771 8.250 1.00 92.25 439 ASP A CA 1
ATOM 3399 C C . ASP A 1 439 ? 7.020 18.996 6.799 1.00 92.25 439 ASP A C 1
ATOM 3401 O O . ASP A 1 439 ? 6.911 18.019 6.041 1.00 92.25 439 ASP A O 1
ATOM 3405 N N . PRO A 1 440 ? 6.734 20.246 6.383 1.00 91.94 440 PRO A N 1
ATOM 3406 C CA . PRO A 1 440 ? 6.185 20.528 5.057 1.00 91.94 440 PRO A CA 1
ATOM 3407 C C . PRO A 1 440 ? 7.082 20.052 3.910 1.00 91.94 440 PRO A C 1
ATOM 3409 O O . PRO A 1 440 ? 6.585 19.519 2.915 1.00 91.94 440 PRO A O 1
ATOM 3412 N N . ALA A 1 441 ? 8.406 20.176 4.052 1.00 89.44 441 ALA A N 1
ATOM 3413 C CA . ALA A 1 441 ? 9.350 19.758 3.021 1.00 89.44 441 ALA A CA 1
ATOM 3414 C C . ALA A 1 441 ? 9.400 18.226 2.892 1.00 89.44 441 ALA A C 1
ATOM 3416 O O . ALA A 1 441 ? 9.400 17.694 1.780 1.00 89.44 441 ALA A O 1
ATOM 3417 N N . LYS A 1 442 ? 9.386 17.490 4.009 1.00 87.81 442 LYS A N 1
ATOM 3418 C CA . LYS A 1 442 ? 9.304 16.020 4.011 1.00 87.81 442 LYS A CA 1
ATOM 3419 C C . LYS A 1 442 ? 7.964 15.531 3.475 1.00 87.81 442 LYS A C 1
ATOM 3421 O O . LYS A 1 442 ? 7.953 14.562 2.720 1.00 87.81 442 LYS A O 1
ATOM 3426 N N . ARG A 1 443 ? 6.858 16.205 3.814 1.00 90.69 443 ARG A N 1
ATOM 3427 C CA . ARG A 1 443 ? 5.528 15.901 3.268 1.00 90.69 443 ARG A CA 1
ATOM 3428 C C . ARG A 1 443 ? 5.519 16.054 1.747 1.00 90.69 443 ARG A C 1
ATOM 3430 O O . ARG A 1 443 ? 5.099 15.128 1.062 1.00 90.69 443 ARG A O 1
ATOM 3437 N N . ALA A 1 444 ? 6.055 17.158 1.226 1.00 91.12 444 AL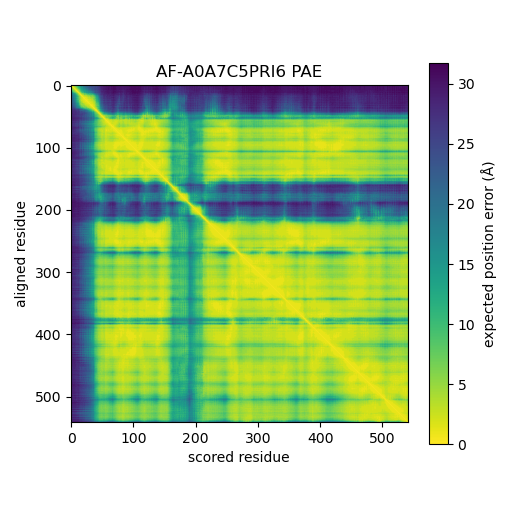A A N 1
ATOM 3438 C CA . ALA A 1 444 ? 6.164 17.398 -0.214 1.00 91.12 444 ALA A CA 1
ATOM 3439 C C . ALA A 1 444 ? 7.077 16.382 -0.928 1.00 91.12 444 ALA A C 1
ATOM 3441 O O . ALA A 1 444 ? 6.842 16.036 -2.081 1.00 91.12 444 ALA A O 1
ATOM 3442 N N . ARG A 1 445 ? 8.099 15.856 -0.237 1.00 89.75 445 ARG A N 1
ATOM 3443 C CA . ARG A 1 445 ? 9.009 14.820 -0.761 1.00 89.75 445 ARG A CA 1
ATOM 3444 C C . ARG A 1 445 ? 8.473 13.390 -0.641 1.00 89.75 445 ARG A C 1
ATOM 3446 O O . ARG A 1 445 ? 9.132 12.472 -1.125 1.00 89.75 445 ARG A O 1
ATOM 3453 N N . ALA A 1 446 ? 7.309 13.162 -0.030 1.00 91.50 446 ALA A N 1
ATOM 3454 C CA . ALA A 1 446 ? 6.765 11.812 0.137 1.00 91.50 446 ALA A CA 1
ATOM 3455 C C . ALA A 1 446 ? 6.607 11.046 -1.198 1.00 91.50 446 ALA A C 1
ATOM 3457 O O . ALA A 1 446 ? 7.115 9.926 -1.269 1.00 91.50 446 ALA A O 1
ATOM 3458 N N . PRO A 1 447 ? 6.042 11.625 -2.282 1.00 92.56 447 PRO A N 1
ATOM 3459 C CA . PRO A 1 447 ? 5.971 10.945 -3.580 1.00 92.56 447 PRO A CA 1
ATOM 3460 C C . PRO A 1 447 ? 7.352 10.594 -4.148 1.00 92.56 447 PRO A C 1
ATOM 3462 O O . PRO A 1 447 ? 7.547 9.512 -4.697 1.00 92.56 447 PRO A O 1
ATOM 3465 N N . THR A 1 448 ? 8.331 11.488 -3.982 1.00 91.75 448 THR A N 1
ATOM 3466 C CA . THR A 1 448 ? 9.723 11.277 -4.403 1.00 91.75 448 THR A CA 1
ATOM 3467 C C . THR A 1 448 ? 10.351 10.088 -3.676 1.00 91.75 448 THR A C 1
ATOM 3469 O O . THR A 1 448 ? 10.978 9.233 -4.302 1.00 91.75 448 THR A O 1
ATOM 3472 N N . ASN A 1 449 ? 10.154 10.004 -2.360 1.00 87.25 449 ASN A N 1
ATOM 3473 C CA . ASN A 1 449 ? 10.677 8.917 -1.535 1.00 87.25 449 ASN A CA 1
ATOM 3474 C C . ASN A 1 449 ? 9.997 7.576 -1.847 1.00 87.25 449 ASN A C 1
ATOM 3476 O O . ASN A 1 449 ? 10.662 6.541 -1.840 1.00 87.25 449 ASN A O 1
ATOM 3480 N N . MET A 1 450 ? 8.699 7.592 -2.162 1.00 90.38 450 MET A N 1
ATOM 3481 C CA . MET A 1 450 ? 7.985 6.392 -2.607 1.00 90.38 450 MET A CA 1
ATOM 3482 C C . MET A 1 450 ? 8.477 5.922 -3.971 1.00 90.38 450 MET A C 1
ATOM 3484 O O . MET A 1 450 ? 8.854 4.764 -4.111 1.00 90.38 450 MET A O 1
ATOM 3488 N N . ALA A 1 451 ? 8.622 6.829 -4.940 1.00 91.50 451 ALA A N 1
ATOM 3489 C CA . ALA A 1 451 ? 9.193 6.495 -6.242 1.00 91.50 451 ALA A CA 1
ATOM 3490 C C . ALA A 1 451 ? 10.620 5.927 -6.123 1.00 91.50 451 ALA A C 1
ATOM 3492 O O . ALA A 1 451 ? 11.000 5.015 -6.858 1.00 91.50 451 ALA A O 1
ATOM 3493 N N . TRP A 1 452 ? 11.413 6.423 -5.171 1.00 87.69 452 TRP A N 1
ATOM 3494 C CA . TRP A 1 452 ? 12.710 5.837 -4.850 1.00 87.69 452 TRP A CA 1
ATOM 3495 C C . TRP A 1 452 ? 12.574 4.397 -4.344 1.00 87.69 452 TRP A C 1
ATOM 3497 O O . TRP A 1 452 ? 13.226 3.500 -4.882 1.00 87.69 452 TRP A O 1
ATOM 3507 N N . ALA A 1 453 ? 11.730 4.152 -3.338 1.00 83.19 453 ALA A N 1
ATOM 3508 C CA . ALA A 1 453 ? 11.501 2.815 -2.792 1.00 83.19 453 ALA A CA 1
ATOM 3509 C C . ALA A 1 453 ? 11.018 1.830 -3.874 1.00 83.19 453 ALA A C 1
ATOM 3511 O O . ALA A 1 453 ? 11.605 0.757 -4.034 1.00 83.19 453 ALA A O 1
ATOM 3512 N N . ASP A 1 454 ? 10.036 2.234 -4.677 1.00 87.50 454 ASP A N 1
ATOM 3513 C CA . ASP A 1 454 ? 9.474 1.445 -5.773 1.00 87.50 454 ASP A CA 1
ATOM 3514 C C . ASP A 1 454 ? 10.527 1.101 -6.828 1.00 87.50 454 ASP A C 1
ATOM 3516 O O . ASP A 1 454 ? 10.667 -0.051 -7.243 1.00 87.50 454 ASP A O 1
ATOM 3520 N N . GLY A 1 455 ? 11.351 2.076 -7.215 1.00 85.69 455 GLY A N 1
ATOM 3521 C CA . GLY A 1 455 ? 12.446 1.852 -8.152 1.00 85.69 455 GLY A CA 1
ATOM 3522 C C . GLY A 1 455 ? 13.420 0.772 -7.681 1.00 85.69 455 GLY A C 1
ATOM 3523 O O . GLY A 1 455 ? 13.877 -0.061 -8.468 1.00 85.69 455 GLY A O 1
ATOM 3524 N N . ASN A 1 456 ? 13.681 0.728 -6.377 1.00 80.12 456 ASN A N 1
ATOM 3525 C CA . ASN A 1 456 ? 14.560 -0.266 -5.768 1.00 80.12 456 ASN A CA 1
ATOM 3526 C C . ASN A 1 456 ? 13.926 -1.648 -5.659 1.00 80.12 456 ASN A C 1
ATOM 3528 O O . ASN A 1 456 ? 14.613 -2.650 -5.860 1.00 80.12 456 ASN A O 1
ATOM 3532 N N . PHE A 1 457 ? 12.624 -1.719 -5.398 1.00 80.62 457 PHE A N 1
ATOM 3533 C CA . PHE A 1 457 ? 11.897 -2.980 -5.469 1.00 80.62 457 PHE A CA 1
ATOM 3534 C C . PHE A 1 457 ? 11.884 -3.540 -6.890 1.00 80.62 457 PHE A C 1
ATOM 3536 O O . PHE A 1 457 ? 12.193 -4.713 -7.091 1.00 80.62 457 PHE A O 1
ATOM 3543 N N . ALA A 1 458 ? 11.631 -2.704 -7.897 1.00 84.62 458 ALA A N 1
ATOM 3544 C CA . ALA A 1 458 ? 11.681 -3.131 -9.290 1.00 84.62 458 ALA A CA 1
ATOM 3545 C C . ALA A 1 458 ? 13.066 -3.696 -9.667 1.00 84.62 458 ALA A C 1
ATOM 3547 O O . ALA A 1 458 ? 13.149 -4.755 -10.293 1.00 84.62 458 ALA A O 1
ATOM 3548 N N . LEU A 1 459 ? 14.151 -3.057 -9.212 1.00 78.50 459 LEU A N 1
ATOM 3549 C CA . LEU A 1 459 ? 15.517 -3.576 -9.352 1.00 78.50 459 LEU A CA 1
ATOM 3550 C C . LEU A 1 459 ? 15.709 -4.936 -8.668 1.00 78.50 459 LEU A C 1
ATOM 3552 O O . LEU A 1 459 ? 16.242 -5.859 -9.284 1.00 78.50 459 LEU A O 1
ATOM 3556 N N . LEU A 1 460 ? 15.235 -5.092 -7.428 1.00 75.25 460 LEU A N 1
ATOM 3557 C CA . LEU A 1 460 ? 15.297 -6.356 -6.683 1.00 75.25 460 LEU A CA 1
ATOM 3558 C C . LEU A 1 460 ? 14.611 -7.508 -7.440 1.00 75.25 460 LEU A C 1
ATOM 3560 O O . LEU A 1 460 ? 15.073 -8.652 -7.407 1.00 75.25 460 LEU A O 1
ATOM 3564 N N . PHE A 1 461 ? 13.533 -7.203 -8.163 1.00 78.56 461 PHE A N 1
ATOM 3565 C CA . PHE A 1 461 ? 12.785 -8.164 -8.978 1.00 78.56 461 PHE A CA 1
ATOM 3566 C C . PHE A 1 461 ? 13.342 -8.353 -10.387 1.00 78.56 461 PHE A C 1
ATOM 3568 O O . PHE A 1 461 ? 12.772 -9.105 -11.178 1.00 78.56 461 PHE A O 1
ATOM 3575 N N . GLY A 1 462 ? 14.463 -7.706 -10.708 1.00 77.19 462 GLY A N 1
ATOM 3576 C CA . GLY A 1 462 ? 15.081 -7.765 -12.026 1.00 77.19 462 GLY A CA 1
ATOM 3577 C C . GLY A 1 462 ? 14.284 -7.025 -13.103 1.00 77.19 462 GLY A C 1
ATOM 3578 O O . GLY A 1 462 ? 14.531 -7.236 -14.289 1.00 77.19 462 GLY A O 1
ATOM 3579 N N . ASN A 1 463 ? 13.339 -6.161 -12.723 1.00 86.44 463 ASN A N 1
ATOM 3580 C CA . ASN A 1 463 ? 12.539 -5.347 -13.632 1.00 86.44 463 ASN A CA 1
ATOM 3581 C C . ASN A 1 463 ? 13.128 -3.939 -13.787 1.00 86.44 463 ASN A C 1
ATOM 3583 O O . ASN A 1 463 ? 12.576 -2.937 -13.337 1.00 86.44 463 ASN A O 1
ATOM 3587 N N . PHE A 1 464 ? 14.271 -3.876 -14.470 1.00 86.12 464 PHE A N 1
ATOM 3588 C CA . PHE A 1 464 ? 15.009 -2.639 -14.748 1.00 86.12 464 PHE A CA 1
ATOM 3589 C C . PHE A 1 464 ? 14.191 -1.621 -15.552 1.00 86.12 464 PHE A C 1
ATOM 3591 O O . PHE A 1 464 ? 14.426 -0.422 -15.425 1.00 86.12 464 PHE A O 1
ATOM 3598 N N . ARG A 1 465 ? 13.215 -2.082 -16.351 1.00 89.50 465 ARG A N 1
ATOM 3599 C CA . ARG A 1 465 ? 12.299 -1.211 -17.097 1.00 89.50 465 ARG A CA 1
ATOM 3600 C C . ARG A 1 465 ? 11.416 -0.401 -16.152 1.00 89.50 465 ARG A C 1
ATOM 3602 O O . ARG A 1 465 ? 11.369 0.815 -16.281 1.00 89.50 465 ARG A O 1
ATOM 3609 N N . GLU A 1 466 ? 10.738 -1.041 -15.199 1.00 90.12 466 GLU A N 1
ATOM 3610 C CA . GLU A 1 466 ? 9.936 -0.290 -14.220 1.00 90.12 466 GLU A CA 1
ATOM 3611 C C . GLU A 1 466 ? 10.829 0.495 -13.253 1.00 90.12 466 GLU A C 1
ATOM 3613 O O . GLU A 1 466 ? 10.541 1.657 -12.968 1.00 90.12 466 GLU A O 1
ATOM 3618 N N . GLY A 1 467 ? 11.970 -0.079 -12.844 1.00 90.50 467 GLY A N 1
ATOM 3619 C CA . GLY A 1 467 ? 12.971 0.614 -12.028 1.00 90.50 467 GLY A CA 1
ATOM 3620 C C . GLY A 1 467 ? 13.409 1.940 -12.649 1.00 90.50 467 GLY A C 1
ATOM 3621 O O . GLY A 1 467 ? 13.424 2.963 -11.971 1.00 90.50 467 GLY A O 1
ATOM 3622 N N . PHE A 1 468 ? 13.658 1.957 -13.959 1.00 92.50 468 PHE A N 1
ATOM 3623 C CA . PHE A 1 468 ? 13.977 3.167 -14.711 1.00 92.50 468 PHE A CA 1
ATOM 3624 C C . PHE A 1 468 ? 12.906 4.263 -14.564 1.00 92.50 468 PHE A C 1
ATOM 3626 O O . PHE A 1 468 ? 13.246 5.405 -14.257 1.00 92.50 468 PHE A O 1
ATOM 3633 N N . TYR A 1 469 ? 11.617 3.946 -14.734 1.00 93.38 469 TYR A N 1
ATOM 3634 C CA . TYR A 1 469 ? 10.554 4.959 -14.666 1.00 93.38 469 TYR A CA 1
ATOM 3635 C C . TYR A 1 469 ? 10.321 5.488 -13.247 1.00 93.38 469 TYR A C 1
ATOM 3637 O O . TYR A 1 469 ? 10.130 6.694 -13.071 1.00 93.38 469 TYR A O 1
ATOM 3645 N N . TYR A 1 470 ? 10.374 4.621 -12.236 1.00 93.75 470 TYR A N 1
ATOM 3646 C CA . TYR A 1 470 ? 10.260 5.033 -10.836 1.00 93.75 470 TYR A CA 1
ATOM 3647 C C . TYR A 1 470 ? 11.454 5.889 -10.395 1.00 93.75 470 TYR A C 1
ATOM 3649 O O . TYR A 1 470 ? 11.273 6.982 -9.857 1.00 93.75 470 TYR A O 1
ATOM 3657 N N . LEU A 1 471 ? 12.681 5.470 -10.714 1.00 93.75 471 LEU A N 1
ATOM 3658 C CA . LEU A 1 471 ? 13.890 6.220 -10.365 1.00 93.75 471 LEU A CA 1
ATOM 3659 C C . LEU A 1 471 ? 14.003 7.541 -11.131 1.00 93.75 471 LEU A C 1
ATOM 3661 O O . LEU A 1 471 ? 14.552 8.501 -10.597 1.00 93.75 471 LEU A O 1
ATOM 3665 N N . LYS A 1 472 ? 13.430 7.635 -12.340 1.00 95.44 472 LYS A N 1
ATOM 3666 C CA . LYS A 1 472 ? 13.298 8.906 -13.065 1.00 95.44 472 LYS A CA 1
ATOM 3667 C C . LYS A 1 472 ? 12.446 9.904 -12.283 1.00 95.44 472 LYS A C 1
ATOM 3669 O O . LYS A 1 472 ? 12.852 11.052 -12.124 1.00 95.44 472 LYS A O 1
ATOM 3674 N N . ARG A 1 473 ? 11.293 9.463 -11.763 1.00 94.25 473 ARG A N 1
ATOM 3675 C CA . ARG A 1 473 ? 10.421 10.292 -10.909 1.00 94.25 473 ARG A CA 1
ATOM 3676 C C . ARG A 1 473 ? 11.130 10.694 -9.614 1.00 94.25 473 ARG A C 1
ATOM 3678 O O . ARG A 1 473 ? 11.063 11.858 -9.235 1.00 94.25 473 ARG A O 1
ATOM 3685 N N . ALA A 1 474 ? 11.845 9.762 -8.980 1.00 93.19 474 ALA A N 1
ATOM 3686 C CA . ALA A 1 474 ? 12.629 10.048 -7.779 1.00 93.19 474 ALA A CA 1
ATOM 3687 C C . ALA A 1 474 ? 13.711 11.110 -8.042 1.00 93.19 474 ALA A C 1
ATOM 3689 O O . ALA A 1 474 ? 13.802 12.096 -7.316 1.00 93.19 474 ALA A O 1
ATOM 3690 N N . PHE A 1 475 ? 14.490 10.953 -9.116 1.00 94.62 475 PHE A N 1
ATOM 3691 C CA . PHE A 1 475 ? 15.524 11.911 -9.502 1.00 94.62 475 PHE A CA 1
ATOM 3692 C C . PHE A 1 475 ? 14.945 13.295 -9.812 1.00 94.62 475 PHE A C 1
ATOM 3694 O O . PHE A 1 475 ? 15.443 14.287 -9.295 1.00 94.62 475 PHE A O 1
ATOM 3701 N N . ALA A 1 476 ? 13.860 13.374 -10.588 1.00 94.56 476 ALA A N 1
ATOM 3702 C CA . ALA A 1 476 ? 13.211 14.650 -10.891 1.00 94.56 476 ALA A CA 1
ATOM 3703 C C . ALA A 1 476 ? 12.707 15.373 -9.627 1.00 94.56 476 ALA A C 1
ATOM 3705 O O . ALA A 1 476 ? 12.744 16.598 -9.564 1.00 94.56 476 ALA A O 1
ATOM 3706 N N . GLY A 1 477 ? 12.267 14.622 -8.611 1.00 91.88 477 GLY A N 1
ATOM 3707 C CA . GLY A 1 477 ? 11.803 15.176 -7.339 1.00 91.88 477 GLY A CA 1
ATOM 3708 C C . GLY A 1 477 ? 12.909 15.557 -6.345 1.00 91.88 477 GLY A C 1
ATOM 3709 O O . GLY A 1 477 ? 12.619 16.238 -5.362 1.00 91.88 477 GLY A O 1
ATOM 3710 N N . ASN A 1 478 ? 14.152 15.106 -6.551 1.00 91.25 478 ASN A N 1
ATOM 3711 C CA . ASN A 1 478 ? 15.323 15.496 -5.759 1.00 91.25 478 ASN A CA 1
ATOM 3712 C C . ASN A 1 478 ? 16.626 15.276 -6.562 1.00 91.25 478 ASN A C 1
ATOM 3714 O O . ASN A 1 478 ? 17.336 14.288 -6.334 1.00 91.25 478 ASN A O 1
ATOM 3718 N N . PRO A 1 479 ? 16.944 16.173 -7.512 1.00 92.56 479 PRO A N 1
ATOM 3719 C CA . PRO A 1 479 ? 18.055 15.978 -8.444 1.00 92.56 479 PRO A CA 1
ATOM 3720 C C . PRO A 1 479 ? 19.435 16.129 -7.804 1.00 92.56 479 PRO A C 1
ATOM 3722 O O . PRO A 1 479 ? 20.423 15.687 -8.384 1.00 92.56 479 PRO A O 1
ATOM 3725 N N . ASP A 1 480 ? 19.509 16.713 -6.606 1.00 89.75 480 ASP A N 1
ATOM 3726 C CA . ASP A 1 480 ? 20.750 16.862 -5.847 1.00 89.75 480 ASP A CA 1
ATOM 3727 C C . ASP A 1 480 ? 21.170 15.576 -5.126 1.00 89.75 480 ASP A C 1
ATOM 3729 O O . ASP A 1 480 ? 22.275 15.514 -4.590 1.00 89.75 480 ASP A O 1
ATOM 3733 N N . ASN A 1 481 ? 20.322 14.540 -5.108 1.00 85.62 481 ASN A N 1
ATOM 3734 C CA . ASN A 1 481 ? 20.677 13.254 -4.522 1.00 85.62 481 ASN A CA 1
ATOM 3735 C C . ASN A 1 481 ? 21.477 12.395 -5.530 1.00 85.62 481 ASN A C 1
ATOM 3737 O O . ASN A 1 481 ? 20.886 11.817 -6.453 1.00 85.62 481 ASN A O 1
ATOM 3741 N N . PRO A 1 482 ? 22.804 12.227 -5.350 1.00 79.88 482 PRO A N 1
ATOM 3742 C CA . PRO A 1 482 ? 23.633 11.465 -6.285 1.00 79.88 482 PRO A CA 1
ATOM 3743 C C . PRO A 1 482 ? 23.273 9.974 -6.315 1.00 79.88 482 PRO A C 1
ATOM 3745 O O . PRO A 1 482 ? 23.534 9.292 -7.305 1.00 79.88 482 PRO A O 1
ATOM 3748 N N . GLU A 1 483 ? 22.646 9.449 -5.263 1.00 82.12 483 GLU A N 1
ATOM 3749 C CA . GLU A 1 483 ? 22.220 8.055 -5.203 1.00 82.12 483 GLU A CA 1
ATOM 3750 C C . GLU A 1 483 ? 21.055 7.776 -6.162 1.00 82.12 483 GLU A C 1
ATOM 3752 O O . GLU A 1 483 ? 21.026 6.743 -6.840 1.00 82.12 483 GLU A O 1
ATOM 3757 N N . PHE A 1 484 ? 20.128 8.734 -6.280 1.00 87.75 484 PHE A N 1
ATOM 3758 C CA . PHE A 1 484 ? 19.009 8.663 -7.221 1.00 87.75 484 PHE A CA 1
ATOM 3759 C C . PHE A 1 484 ? 19.534 8.632 -8.650 1.00 87.75 484 PHE A C 1
ATOM 3761 O O . PHE A 1 484 ? 19.148 7.773 -9.448 1.00 87.75 484 PHE A O 1
ATOM 3768 N N . ALA A 1 485 ? 20.490 9.516 -8.937 1.00 87.56 485 ALA A N 1
ATOM 3769 C CA . ALA A 1 485 ? 21.161 9.565 -10.220 1.00 87.56 485 ALA A CA 1
ATOM 3770 C C . ALA A 1 485 ? 21.901 8.264 -10.550 1.00 87.56 485 ALA A C 1
ATOM 3772 O O . ALA A 1 485 ? 21.778 7.750 -11.663 1.00 87.56 485 ALA A O 1
ATOM 3773 N N . LEU A 1 486 ? 22.635 7.703 -9.585 1.00 84.75 486 LEU A N 1
ATOM 3774 C CA . LEU A 1 486 ? 23.375 6.454 -9.748 1.00 84.75 486 LEU A CA 1
ATOM 3775 C C . LEU A 1 486 ? 22.466 5.291 -10.133 1.00 84.75 486 LEU A C 1
ATOM 3777 O O . LEU A 1 486 ? 22.746 4.605 -11.119 1.00 84.75 486 LEU A O 1
ATOM 3781 N N . ARG A 1 487 ? 21.370 5.074 -9.398 1.00 84.81 487 ARG A N 1
ATOM 3782 C CA . ARG A 1 487 ? 20.465 3.949 -9.682 1.00 84.81 487 ARG A CA 1
ATOM 3783 C C . ARG A 1 487 ? 19.684 4.159 -10.981 1.00 84.81 487 ARG A C 1
ATOM 3785 O O . ARG A 1 487 ? 19.480 3.197 -11.724 1.00 84.81 487 ARG A O 1
ATOM 3792 N N . LEU A 1 488 ? 19.297 5.397 -11.295 1.00 91.94 488 LEU A N 1
ATOM 3793 C CA . LEU A 1 488 ? 18.638 5.729 -12.559 1.00 91.94 488 LEU A CA 1
ATOM 3794 C C . LEU A 1 488 ? 19.554 5.475 -13.761 1.00 91.94 488 LEU A C 1
ATOM 3796 O O . LEU A 1 488 ? 19.163 4.779 -14.700 1.00 91.94 488 LEU A O 1
ATOM 3800 N N . LEU A 1 489 ? 20.789 5.985 -13.714 1.00 88.81 489 LEU A N 1
ATOM 3801 C CA . LEU A 1 489 ? 21.786 5.751 -14.756 1.00 88.81 489 LEU A CA 1
ATOM 3802 C C . LEU A 1 489 ? 22.105 4.265 -14.877 1.00 88.81 489 LEU A C 1
ATOM 3804 O O . LEU A 1 489 ? 22.211 3.766 -15.990 1.00 88.81 489 LEU A O 1
ATOM 3808 N N . PHE A 1 490 ? 22.190 3.530 -13.769 1.00 86.19 490 PHE A N 1
ATOM 3809 C CA . PHE A 1 490 ? 22.358 2.082 -13.813 1.00 86.19 490 PHE A CA 1
ATOM 3810 C C . PHE A 1 490 ? 21.206 1.383 -14.557 1.00 86.19 490 PHE A C 1
ATOM 3812 O O . PHE A 1 490 ? 21.471 0.574 -15.445 1.00 86.19 490 PHE A O 1
ATOM 3819 N N . CYS A 1 491 ? 19.942 1.731 -14.285 1.00 88.44 491 CYS A N 1
ATOM 3820 C CA . CYS A 1 491 ? 18.806 1.182 -15.035 1.00 88.44 491 CYS A CA 1
ATOM 3821 C C . CYS A 1 491 ? 18.878 1.537 -16.524 1.00 88.44 491 CYS A C 1
ATOM 3823 O O . CYS A 1 491 ? 18.742 0.658 -17.375 1.00 88.44 491 CYS A O 1
ATOM 3825 N N . ALA A 1 492 ? 19.140 2.806 -16.845 1.00 90.19 492 ALA A N 1
ATOM 3826 C CA . ALA A 1 492 ? 19.255 3.266 -18.226 1.00 90.19 492 ALA A CA 1
ATOM 3827 C C . ALA A 1 492 ? 20.411 2.557 -18.955 1.00 90.19 492 ALA A C 1
ATOM 3829 O O . ALA A 1 492 ? 20.243 2.045 -20.056 1.00 90.19 492 ALA A O 1
ATOM 3830 N N . GLY A 1 493 ? 21.574 2.441 -18.317 1.00 86.94 493 GLY A N 1
ATOM 3831 C CA . GLY A 1 493 ? 22.727 1.725 -18.849 1.00 86.94 493 GLY A CA 1
ATOM 3832 C C . GLY A 1 493 ? 22.474 0.227 -19.014 1.00 86.94 493 GLY A C 1
ATOM 3833 O O . GLY A 1 493 ? 22.978 -0.358 -19.970 1.00 86.94 493 GLY A O 1
ATOM 3834 N N . ALA A 1 494 ? 21.692 -0.402 -18.130 1.00 84.06 494 ALA A N 1
ATOM 3835 C CA . ALA A 1 494 ? 21.305 -1.808 -18.257 1.00 84.06 494 ALA A CA 1
ATOM 3836 C C . ALA A 1 494 ? 20.424 -2.027 -19.492 1.00 84.06 494 ALA A C 1
ATOM 3838 O O . ALA A 1 494 ? 20.719 -2.899 -20.310 1.00 84.06 494 ALA A O 1
ATOM 3839 N N . LEU A 1 495 ? 19.389 -1.197 -19.655 1.00 84.88 495 LEU A N 1
ATOM 3840 C CA . LEU A 1 495 ? 18.478 -1.236 -20.803 1.00 84.88 495 LEU A CA 1
ATOM 3841 C C . LEU A 1 495 ? 19.226 -0.978 -22.121 1.00 84.88 495 LEU A C 1
ATOM 3843 O O . LEU A 1 495 ? 19.069 -1.729 -23.081 1.00 84.88 495 LEU A O 1
ATOM 3847 N N . GLY A 1 496 ? 20.126 0.009 -22.129 1.00 86.50 496 GLY A N 1
ATOM 3848 C CA . GLY A 1 496 ? 20.931 0.374 -23.295 1.00 86.50 496 GLY A CA 1
ATOM 3849 C C . GLY A 1 496 ? 22.197 -0.459 -23.508 1.00 86.50 496 GLY A C 1
ATOM 3850 O O . GLY A 1 496 ? 23.000 -0.113 -24.373 1.00 86.50 496 GLY A O 1
ATOM 3851 N N . LYS A 1 497 ? 22.425 -1.517 -22.714 1.00 85.62 497 LYS A N 1
ATOM 3852 C CA . LYS A 1 497 ? 23.635 -2.367 -22.760 1.00 85.62 497 LYS A CA 1
ATOM 3853 C C . LYS A 1 497 ? 24.961 -1.587 -22.643 1.00 85.62 497 LYS A C 1
ATOM 3855 O O . LYS A 1 497 ? 25.976 -1.975 -23.214 1.00 85.62 497 LYS A O 1
ATOM 3860 N N . LYS A 1 498 ? 24.976 -0.491 -21.877 1.00 84.31 498 LYS A N 1
ATOM 3861 C CA . LYS A 1 498 ? 26.141 0.395 -21.674 1.00 84.31 498 LYS A CA 1
ATOM 3862 C C . LYS A 1 498 ? 26.930 0.104 -20.391 1.00 84.31 498 LYS A C 1
ATOM 3864 O O . LYS A 1 498 ? 28.035 0.623 -20.237 1.00 84.31 498 LYS A O 1
ATOM 3869 N N . LEU A 1 499 ? 26.404 -0.732 -19.485 1.00 80.94 499 LEU A N 1
ATOM 3870 C CA . LEU A 1 499 ? 27.020 -0.999 -18.173 1.00 80.94 499 LEU A CA 1
ATOM 3871 C C . LEU A 1 499 ? 28.461 -1.501 -18.266 1.00 80.94 499 LEU A C 1
ATOM 3873 O O . LEU A 1 499 ? 29.316 -1.025 -17.522 1.00 80.94 499 LEU A O 1
ATOM 3877 N N . GLU A 1 500 ? 28.753 -2.423 -19.185 1.00 78.81 500 GLU A N 1
ATOM 3878 C CA . GLU A 1 500 ? 30.105 -2.960 -19.333 1.00 78.81 500 GLU A CA 1
ATOM 3879 C C . GLU A 1 500 ? 31.088 -1.832 -19.672 1.00 78.81 500 GLU A C 1
ATOM 3881 O O . GLU A 1 500 ? 32.033 -1.594 -18.921 1.00 78.81 500 GLU A O 1
ATOM 3886 N N . ALA A 1 501 ? 30.795 -1.051 -20.717 1.00 81.06 501 ALA A N 1
ATOM 3887 C CA . ALA A 1 501 ? 31.596 0.101 -21.122 1.00 81.06 501 ALA A CA 1
ATOM 3888 C C . ALA A 1 501 ? 31.765 1.122 -19.985 1.00 81.06 501 ALA A C 1
ATOM 3890 O O . ALA A 1 501 ? 32.861 1.646 -19.778 1.00 81.06 501 ALA A O 1
ATOM 3891 N N . TRP A 1 502 ? 30.710 1.373 -19.206 1.00 80.50 502 TRP A N 1
ATOM 3892 C CA . TRP A 1 502 ? 30.750 2.304 -18.078 1.00 80.50 502 TRP A CA 1
ATOM 3893 C C . TRP A 1 502 ? 31.518 1.776 -16.871 1.00 80.50 502 TRP A C 1
ATOM 3895 O O . TRP A 1 502 ? 32.061 2.568 -16.102 1.00 80.50 502 TRP A O 1
ATOM 3905 N N . SER A 1 503 ? 31.624 0.458 -16.734 1.00 75.06 503 SER A N 1
ATOM 3906 C CA . SER A 1 503 ? 32.312 -0.195 -15.623 1.00 75.06 503 SER A CA 1
ATOM 3907 C C . SER A 1 503 ? 33.797 -0.489 -15.895 1.00 75.06 503 SER A C 1
ATOM 3909 O O . SER A 1 503 ? 34.492 -0.933 -14.979 1.00 75.06 503 SER A O 1
ATOM 3911 N N . ARG A 1 504 ? 34.312 -0.208 -17.105 1.00 77.00 504 ARG A N 1
ATOM 3912 C CA . ARG A 1 504 ? 35.735 -0.373 -17.477 1.00 77.00 504 ARG A CA 1
ATOM 3913 C C . ARG A 1 504 ? 36.653 0.655 -16.804 1.00 77.00 504 ARG A C 1
ATOM 3915 O O . ARG A 1 504 ? 36.291 1.829 -16.688 1.00 77.00 504 ARG A O 1
ATOM 3922 N N . GLY A 1 505 ? 37.871 0.220 -16.467 1.00 82.56 505 GLY A N 1
ATOM 3923 C CA . GLY A 1 505 ? 38.944 1.031 -15.872 1.00 82.56 505 GLY A CA 1
ATOM 3924 C C . GLY A 1 505 ? 39.031 0.939 -14.342 1.00 82.56 505 GLY A C 1
ATOM 3925 O O . GLY A 1 505 ? 38.253 0.234 -13.699 1.00 82.56 505 GLY A O 1
ATOM 3926 N N . GLY A 1 506 ? 39.994 1.655 -13.751 1.00 81.56 506 GLY A N 1
ATOM 3927 C CA . GLY A 1 506 ? 40.168 1.744 -12.294 1.00 81.56 506 GLY A CA 1
ATOM 3928 C C . GLY A 1 506 ? 39.084 2.580 -11.597 1.00 81.56 506 GLY A C 1
ATOM 3929 O O . GLY A 1 506 ? 38.303 3.274 -12.250 1.00 81.56 506 GLY A O 1
ATOM 3930 N N . LYS A 1 507 ? 39.046 2.550 -10.256 1.00 76.19 507 LYS A N 1
ATOM 3931 C CA . LYS A 1 507 ? 38.029 3.237 -9.426 1.00 76.19 507 LYS A CA 1
ATOM 3932 C C . LYS A 1 507 ? 37.838 4.711 -9.814 1.00 76.19 507 LYS A C 1
ATOM 3934 O O . LYS A 1 507 ? 36.711 5.120 -10.066 1.00 76.19 507 LYS A O 1
ATOM 3939 N N . MET A 1 508 ? 38.927 5.474 -9.953 1.00 78.88 508 MET A N 1
ATOM 3940 C CA . MET A 1 508 ? 38.869 6.898 -10.326 1.00 78.88 508 MET A CA 1
ATOM 3941 C C . MET A 1 508 ? 38.224 7.136 -11.698 1.00 78.88 508 MET A C 1
ATOM 3943 O O . MET A 1 508 ? 37.439 8.070 -11.847 1.00 78.88 508 MET A O 1
ATOM 3947 N N . ALA A 1 509 ? 38.507 6.284 -12.688 1.00 80.94 509 ALA A N 1
ATOM 3948 C CA . ALA A 1 509 ? 37.930 6.410 -14.026 1.00 80.94 509 ALA A CA 1
ATOM 3949 C C . ALA A 1 509 ? 36.413 6.159 -14.017 1.00 80.94 509 ALA A C 1
ATOM 3951 O O . ALA A 1 509 ? 35.665 6.889 -14.666 1.00 80.94 509 ALA A O 1
ATOM 3952 N N . LYS A 1 510 ? 35.950 5.168 -13.240 1.00 78.94 510 LYS A N 1
ATOM 3953 C CA . LYS A 1 510 ? 34.514 4.890 -13.057 1.00 78.94 510 LYS A CA 1
ATOM 3954 C C . LYS A 1 510 ? 33.809 6.055 -12.364 1.00 78.94 510 LYS A C 1
ATOM 3956 O O . LYS A 1 510 ? 32.762 6.494 -12.828 1.00 78.94 510 LYS A O 1
ATOM 3961 N N . THR A 1 511 ? 34.407 6.577 -11.292 1.00 78.56 511 THR A N 1
ATOM 3962 C CA . THR A 1 511 ? 33.872 7.719 -10.543 1.00 78.56 511 THR A CA 1
ATOM 3963 C C . THR A 1 511 ? 33.758 8.963 -11.422 1.00 78.56 511 THR A C 1
ATOM 3965 O O . THR A 1 511 ? 32.685 9.554 -11.473 1.00 78.56 511 THR A O 1
ATOM 3968 N N . ARG A 1 512 ? 34.808 9.320 -12.178 1.00 84.94 512 ARG A N 1
ATOM 3969 C CA . ARG A 1 512 ? 34.771 10.465 -13.107 1.00 84.94 512 ARG A CA 1
ATOM 3970 C C . ARG A 1 512 ? 33.658 10.313 -14.145 1.00 84.94 512 ARG A C 1
ATOM 3972 O O . ARG A 1 512 ? 32.843 11.210 -14.298 1.00 84.94 512 ARG A O 1
ATOM 3979 N N . ARG A 1 513 ? 33.566 9.141 -14.784 1.00 87.44 513 ARG A N 1
ATOM 3980 C CA . ARG A 1 513 ? 32.531 8.858 -15.790 1.00 87.44 513 ARG A CA 1
ATOM 3981 C C . ARG A 1 513 ? 31.114 8.974 -15.220 1.00 87.44 513 ARG A C 1
ATOM 3983 O O . ARG A 1 513 ? 30.224 9.466 -15.907 1.00 87.44 513 ARG A O 1
ATOM 3990 N N . PHE A 1 514 ? 30.900 8.518 -13.985 1.00 86.31 514 PHE A N 1
ATOM 3991 C CA . PHE A 1 514 ? 29.619 8.688 -13.304 1.00 86.31 514 PHE A CA 1
ATOM 3992 C C . PHE A 1 514 ? 29.292 10.169 -13.078 1.00 86.31 514 PHE A C 1
ATOM 3994 O O . PHE A 1 514 ? 28.204 10.592 -13.458 1.00 86.31 514 PHE A O 1
ATOM 4001 N N . PHE A 1 515 ? 30.226 10.954 -12.531 1.00 88.38 515 PHE A N 1
ATOM 4002 C CA . PHE A 1 515 ? 30.021 12.391 -12.324 1.00 88.38 515 PHE A CA 1
ATOM 4003 C C . PHE A 1 515 ? 29.734 13.130 -13.638 1.00 88.38 515 PHE A C 1
ATOM 4005 O O . PHE A 1 515 ? 28.794 13.916 -13.691 1.00 88.38 515 PHE A O 1
ATOM 4012 N N . ASP A 1 516 ? 30.442 12.809 -14.723 1.00 92.38 516 ASP A N 1
ATOM 4013 C CA . ASP A 1 516 ? 30.184 13.408 -16.039 1.00 92.38 516 ASP A CA 1
ATOM 4014 C C . ASP A 1 516 ? 28.759 13.114 -16.543 1.00 92.38 516 ASP A C 1
ATOM 4016 O O . ASP A 1 516 ? 28.101 13.977 -17.127 1.00 92.38 516 ASP A O 1
ATOM 4020 N N . LEU A 1 517 ? 28.268 11.884 -16.343 1.00 91.75 517 LEU A N 1
ATOM 4021 C CA . LEU A 1 517 ? 26.901 11.497 -16.707 1.00 91.75 517 LEU A CA 1
ATOM 4022 C C . LEU A 1 517 ? 25.861 12.156 -15.798 1.00 91.75 517 LEU A C 1
ATOM 4024 O O . LEU A 1 517 ? 24.821 12.585 -16.292 1.00 91.75 517 LEU A O 1
ATOM 4028 N N . TYR A 1 518 ? 26.143 12.250 -14.500 1.00 91.06 518 TYR A N 1
ATOM 4029 C CA . TYR A 1 518 ? 25.289 12.915 -13.522 1.00 91.06 518 TYR A CA 1
ATOM 4030 C C . TYR A 1 518 ? 25.110 14.402 -13.852 1.00 91.06 518 TYR A C 1
ATOM 4032 O O . TYR A 1 518 ? 23.976 14.862 -13.961 1.00 91.06 518 TYR A O 1
ATOM 4040 N N . GLU A 1 519 ? 26.196 15.123 -14.131 1.00 94.75 519 GLU A N 1
ATOM 4041 C CA . GLU A 1 519 ? 26.148 16.536 -14.529 1.00 94.75 519 GLU A CA 1
ATOM 4042 C C . GLU A 1 519 ? 25.376 16.745 -15.837 1.00 94.75 519 GLU A C 1
ATOM 4044 O O . GLU A 1 519 ? 24.540 17.643 -15.946 1.00 94.75 519 GLU A O 1
ATOM 4049 N N . LYS A 1 520 ? 25.586 15.879 -16.839 1.00 95.44 520 LYS A N 1
ATOM 4050 C CA . LYS A 1 520 ? 24.799 15.917 -18.084 1.00 95.44 520 LYS A CA 1
ATOM 4051 C C . LYS A 1 520 ? 23.314 15.676 -17.826 1.00 95.44 520 LYS A C 1
ATOM 4053 O O . LYS A 1 520 ? 22.479 16.341 -18.432 1.00 95.44 520 LYS A O 1
ATOM 4058 N N . MET A 1 521 ? 22.987 14.751 -16.927 1.00 94.81 521 MET A N 1
ATOM 4059 C CA . MET A 1 521 ? 21.610 14.434 -16.562 1.00 94.81 521 MET A CA 1
ATOM 4060 C C . MET A 1 521 ? 20.927 15.589 -15.824 1.00 94.81 521 MET A C 1
ATOM 4062 O O . MET A 1 521 ? 19.775 15.893 -16.128 1.00 94.81 521 MET A O 1
ATOM 4066 N N . ARG A 1 522 ? 21.633 16.270 -14.910 1.00 95.62 522 ARG A N 1
ATOM 4067 C CA . ARG A 1 522 ? 21.147 17.490 -14.246 1.00 95.62 522 ARG A CA 1
ATOM 4068 C C . ARG A 1 522 ? 20.867 18.603 -15.248 1.00 95.62 522 ARG A C 1
ATOM 4070 O O . ARG A 1 522 ? 19.752 19.109 -15.289 1.00 95.62 522 ARG A O 1
ATOM 4077 N N . LYS A 1 523 ? 21.829 18.902 -16.127 1.00 96.38 523 LYS A N 1
ATOM 4078 C CA . LYS A 1 523 ? 21.655 19.901 -17.196 1.00 96.38 523 LYS A CA 1
ATOM 4079 C C . LYS A 1 523 ? 20.494 19.550 -18.123 1.00 96.38 523 LYS A C 1
ATOM 4081 O O . LYS A 1 523 ? 19.753 20.427 -18.554 1.00 96.38 523 LYS A O 1
ATOM 4086 N N . ALA A 1 524 ? 20.311 18.265 -18.430 1.00 96.56 524 ALA A N 1
ATOM 4087 C CA . ALA A 1 524 ? 19.172 17.806 -19.212 1.00 96.56 524 ALA A CA 1
ATOM 4088 C C . ALA A 1 524 ? 17.844 18.027 -18.472 1.00 96.56 524 ALA A C 1
ATOM 4090 O O . ALA A 1 524 ? 16.882 18.444 -19.107 1.00 96.56 524 ALA A O 1
ATOM 4091 N N . LEU A 1 525 ? 17.778 17.787 -17.158 1.00 95.88 525 LEU A N 1
ATOM 4092 C CA . LEU A 1 525 ? 16.597 18.094 -16.345 1.00 95.88 525 LEU A CA 1
ATOM 4093 C C . LEU A 1 525 ? 16.292 19.595 -16.324 1.00 95.88 525 LEU A C 1
ATOM 4095 O O . LEU A 1 525 ? 15.163 19.970 -16.627 1.00 95.88 525 LEU A O 1
ATOM 4099 N N . GLU A 1 526 ? 17.288 20.438 -16.053 1.00 95.44 526 GLU A N 1
ATOM 4100 C CA . GLU A 1 526 ? 17.154 21.904 -16.059 1.00 95.44 526 GLU A CA 1
ATOM 4101 C C . GLU A 1 526 ? 16.672 22.432 -17.420 1.00 95.44 526 GLU A C 1
ATOM 4103 O O . GLU A 1 526 ? 15.859 23.349 -17.486 1.00 95.44 526 GLU A O 1
ATOM 4108 N N . ALA A 1 527 ? 17.113 21.809 -18.516 1.00 96.69 527 ALA A N 1
ATOM 4109 C CA . ALA A 1 527 ? 16.698 22.154 -19.873 1.00 96.69 527 ALA A CA 1
ATOM 4110 C C . ALA A 1 527 ? 15.366 21.512 -20.320 1.00 96.69 527 ALA A C 1
ATOM 4112 O O . ALA A 1 527 ? 15.015 21.629 -21.495 1.00 96.69 527 ALA A O 1
ATOM 4113 N N . GLY A 1 528 ? 14.661 20.770 -19.455 1.00 95.38 528 GLY A N 1
ATOM 4114 C CA . GLY A 1 528 ? 13.429 20.049 -19.816 1.00 95.38 528 GLY A CA 1
ATOM 4115 C C . GLY A 1 528 ? 13.634 18.889 -20.805 1.00 95.38 528 GLY A C 1
ATOM 4116 O O . GLY A 1 528 ? 12.695 18.431 -21.447 1.00 95.38 528 GLY A O 1
ATOM 4117 N N . LYS A 1 529 ? 14.870 18.402 -20.948 1.00 95.69 529 LYS A N 1
ATOM 4118 C CA . LYS A 1 529 ? 15.312 17.364 -21.899 1.00 95.69 529 LYS A CA 1
ATOM 4119 C C . LYS A 1 529 ? 15.725 16.054 -21.218 1.00 95.69 529 LYS A C 1
ATOM 4121 O O . LYS A 1 529 ? 16.370 15.217 -21.853 1.00 95.69 529 LYS A O 1
ATOM 4126 N N . LEU A 1 530 ? 15.370 15.854 -19.943 1.00 94.50 530 LEU A N 1
ATOM 4127 C CA . LEU A 1 530 ? 15.743 14.655 -19.181 1.00 94.50 530 LEU A CA 1
ATOM 4128 C C . LEU A 1 530 ? 15.309 13.364 -19.890 1.00 94.50 530 LEU A C 1
ATOM 4130 O O . LEU A 1 530 ? 16.109 12.442 -20.023 1.00 94.50 530 LEU A O 1
ATOM 4134 N N . ASP A 1 531 ? 14.074 13.318 -20.391 1.00 91.88 531 ASP A N 1
ATOM 4135 C CA . ASP A 1 531 ? 13.534 12.147 -21.090 1.00 91.88 531 ASP A CA 1
ATOM 4136 C C . ASP A 1 531 ? 14.328 11.836 -22.357 1.00 91.88 531 ASP A C 1
ATOM 4138 O O . ASP A 1 531 ? 14.791 10.710 -22.536 1.00 91.88 531 ASP A O 1
ATOM 4142 N N . ALA A 1 532 ? 14.589 12.849 -23.186 1.00 91.94 532 ALA A N 1
ATOM 4143 C CA . ALA A 1 532 ? 15.384 12.686 -24.397 1.00 91.94 532 ALA A CA 1
ATOM 4144 C C . ALA A 1 532 ? 16.792 12.149 -24.091 1.00 91.94 532 ALA A C 1
ATOM 4146 O O . ALA A 1 532 ? 17.267 11.257 -24.800 1.00 91.94 532 ALA A O 1
ATOM 4147 N N . PHE A 1 533 ? 17.447 12.663 -23.045 1.00 94.81 533 PHE A N 1
ATOM 4148 C CA . PHE A 1 533 ? 18.768 12.212 -22.601 1.00 94.81 533 PHE A CA 1
ATOM 4149 C C . PHE A 1 533 ? 18.743 10.757 -22.110 1.00 94.81 533 PHE A C 1
ATOM 4151 O O . PHE A 1 533 ? 19.531 9.922 -22.557 1.00 94.81 533 PHE A O 1
ATOM 4158 N N . LEU A 1 534 ? 17.808 10.429 -21.219 1.00 92.88 534 LEU A N 1
ATOM 4159 C CA . LEU A 1 534 ? 17.697 9.098 -20.634 1.00 92.88 534 LEU A CA 1
ATOM 4160 C C . LEU A 1 534 ? 17.296 8.035 -21.661 1.00 92.88 534 LEU A C 1
ATOM 4162 O O . LEU A 1 534 ? 17.819 6.923 -21.612 1.00 92.88 534 LEU A O 1
ATOM 4166 N N . PHE A 1 535 ? 16.411 8.357 -22.606 1.00 90.81 535 PHE A N 1
ATOM 4167 C CA . PHE A 1 535 ? 15.973 7.414 -23.640 1.00 90.81 535 PHE A CA 1
ATOM 4168 C C . PHE A 1 535 ? 17.086 7.095 -24.640 1.00 90.81 535 PHE A C 1
ATOM 4170 O O . PHE A 1 535 ? 17.224 5.947 -25.059 1.00 90.81 535 PHE A O 1
ATOM 4177 N N . GLU A 1 536 ? 17.944 8.065 -24.962 1.00 91.19 536 GLU A N 1
ATOM 4178 C CA . GLU A 1 536 ? 19.149 7.832 -25.770 1.00 91.19 536 GLU A CA 1
ATOM 4179 C C . GLU A 1 536 ? 20.146 6.904 -25.062 1.00 91.19 536 GLU A C 1
ATOM 4181 O O . GLU A 1 536 ? 20.789 6.038 -25.664 1.00 91.19 536 GLU A O 1
ATOM 4186 N N . ILE A 1 537 ? 20.273 7.062 -23.745 1.00 90.31 537 ILE A N 1
ATOM 4187 C CA . ILE A 1 537 ? 21.098 6.178 -22.929 1.00 90.31 537 ILE A CA 1
ATOM 4188 C C . ILE A 1 537 ? 20.509 4.771 -22.879 1.00 90.31 537 ILE A C 1
ATOM 4190 O O . ILE A 1 537 ? 21.258 3.813 -23.053 1.00 90.31 537 ILE A O 1
ATOM 4194 N N . ALA A 1 538 ? 19.198 4.661 -22.673 1.00 86.81 538 ALA A N 1
ATOM 4195 C CA . ALA A 1 538 ? 18.489 3.397 -22.531 1.00 86.81 538 ALA A CA 1
ATOM 4196 C C . ALA A 1 538 ? 18.263 2.645 -23.851 1.00 86.81 538 ALA A C 1
ATOM 4198 O O . ALA A 1 538 ? 17.812 1.504 -23.814 1.00 86.81 538 ALA A O 1
ATOM 4199 N N . GLY A 1 539 ? 18.583 3.250 -25.002 1.00 84.31 539 GLY A N 1
ATOM 4200 C CA . GLY A 1 539 ? 18.321 2.651 -26.314 1.00 84.31 539 GLY A CA 1
ATOM 4201 C C . GLY A 1 539 ? 16.825 2.526 -26.612 1.00 84.31 539 GLY A C 1
ATOM 4202 O O . GLY A 1 539 ? 16.404 1.548 -27.224 1.00 84.31 539 GLY A O 1
ATOM 4203 N N . LEU A 1 540 ? 16.032 3.482 -26.122 1.00 78.88 540 LEU A N 1
ATOM 4204 C CA . LEU A 1 540 ? 14.573 3.512 -26.254 1.00 78.88 540 LEU A CA 1
ATOM 4205 C C . LEU A 1 540 ? 14.076 4.524 -27.301 1.00 78.88 540 LEU A C 1
ATOM 4207 O O . LEU A 1 540 ? 12.872 4.618 -27.498 1.00 78.88 540 LEU A O 1
ATOM 4211 N N . ARG A 1 541 ? 14.979 5.274 -27.946 1.00 68.81 541 ARG A N 1
ATOM 4212 C CA . ARG A 1 541 ? 14.622 6.166 -29.060 1.00 68.81 541 ARG A CA 1
ATOM 4213 C C . ARG A 1 541 ? 14.222 5.407 -30.318 1.00 68.81 541 ARG A C 1
ATOM 4215 O O . ARG A 1 541 ? 14.810 4.328 -30.567 1.00 68.81 541 ARG A O 1
#